Protein AF-T1KAW4-F1 (afdb_monomer_lite)

Organism: Tetranychus urticae (NCBI:txid32264)

InterPro domains:
  IPR004245 Protein of unknown function DUF229 [PF02995] (6-292)
  IPR004245 Protein of unknown function DUF229 [PTHR10974] (6-374)
  IPR004245 Protein of unknown function DUF229 [cd16021] (5-208)
  IPR017850 Alkaline-phosphatase-like, core domain superfamily [G3DSA:3.40.720.10] (3-209)
  IPR017850 Alkaline-phosphatase-like, core domain superfamily [SSF53649] (9-156)

Secondary structure (DSSP, 8-state):
----S---TTS--HHHHHHHTT-EEEEEES-TTT-TTTTTS---SS-SSSEE-HHHHHHHHHHHTT----SEETTEEHHHHHHHHHHHHHHHHHHHT--EEEEEE--TTTSS-GGGGHHHHHHHHHHHHHTHHHHTTS-EEEE-S----SSTGGGSHHHHHHTT---EEEE--HHHHHH-HHHHHHHHHHTTS---HHHHHHHHHHHHHT--------S--S---TTTSPPPTT--TTTTT--GGG-S--EEEE--TTSHHHHHHHHHHHHHHHHHTGGGTTTBPPPEEEEEEEEEEEE-TT-SS---EEEEEEEEETTTEEEEEEEEESS-S-GGG--GGGEEEEEEEEE-S--GGGGTT---TTGGGT--B-------

Radius of gyration: 23.75 Å; chains: 1; bounding box: 52×56×68 Å

pLDDT: mean 89.93, std 10.77, range [31.3, 98.62]

Sequence (380 aa):
MTLGKGPYDTVQFIWNDFKRQNYTTGYIEDDPKFALFNYLAKGFKKPPTDWYTRPYWMKMDYDRGNQERSLCYKQKPKIIYWLKQIKQFLNKVNKTKQPFFLWSFYIQVTHDDFNNAQLIDQYIADFINSYRHILENTVFVVMGDHGNRFGPLSRTEYGQIETRMPLFNIHVPPQLLHKHQHLAHHLKMNEKRLTTWLDVRKMLKDIVSDNYEPIVSSSKRDAYSVWREEVPLDRTCKDALIPMEFCLCIKKQSFLVDSQLAQIVSTALVTRLNQALSKSNNICYELSLKEIHNVKIVRLPGEPNPRDRVEVTLSVNPSNGLFQAQLYLKNAKNLNNSGIDDWILEGDVSRLDSYGNQSSCINDRVLRKYCYCRKIIHSR

Foldseek 3Di:
DPDPLDPCLVPDDLVVLLVVLVAQEEEAEQDLQVPPNRPLHPYHPDQNGNHYCSVVNVVQVVVCPPDPLDCDGPNHGSLVVLLVSVVVVLVVCVVVVGHHDYDYDYDRQPPQPVVSVVVCVVVVVVSCVVCVVSCLQPWDKDKDPFADQADDLCVDLNVVLRRLDIDIDIDHRPVVCVVQVQLVVLLVQCVPADADVQLVSVLSSCVSVVHQAADDDPDQALYHNSRRYHDDRPQACVSVVNFPSSGNQKDKAWDDCPDPLVVLQQQLVLVVLVVVCVVVCVWFPRKDFDFWDTKIFIDDPPDPDDQRKIWTWTAIPDQSWTKIFIWGQQDDPDSNPDGSVRTHTRDAIRTHHDSPCQQVVDSDPRNSSRGGTDDPPPPD

Structure (mmCIF, N/CA/C/O backbone):
data_AF-T1KAW4-F1
#
_entry.id   AF-T1KAW4-F1
#
loop_
_atom_site.group_PDB
_atom_site.id
_atom_site.type_symbol
_atom_site.label_atom_id
_atom_site.label_alt_id
_atom_site.label_comp_id
_atom_site.label_asym_id
_atom_site.label_entity_id
_atom_site.label_seq_id
_atom_site.pdbx_PDB_ins_code
_atom_site.Cartn_x
_atom_site.Cartn_y
_atom_site.Cartn_z
_atom_site.occupancy
_atom_site.B_iso_or_equiv
_atom_site.auth_seq_id
_atom_site.auth_comp_id
_atom_site.auth_asym_id
_atom_site.auth_atom_id
_atom_site.pdbx_PDB_model_num
ATOM 1 N N . MET A 1 1 ? -5.522 -12.309 -7.964 1.00 31.81 1 MET A N 1
ATOM 2 C CA . MET A 1 1 ? -6.811 -11.708 -8.376 1.00 31.81 1 MET A CA 1
ATOM 3 C C . MET A 1 1 ? -6.679 -10.200 -8.308 1.00 31.81 1 MET A C 1
ATOM 5 O O . MET A 1 1 ? -6.528 -9.669 -7.217 1.00 31.81 1 MET A O 1
ATOM 9 N N . THR A 1 2 ? -6.711 -9.506 -9.440 1.00 51.59 2 THR A N 1
ATOM 10 C CA . THR A 1 2 ? -6.970 -8.065 -9.439 1.00 51.59 2 THR A CA 1
ATOM 11 C C . THR A 1 2 ? -8.462 -7.878 -9.185 1.00 51.59 2 THR A C 1
ATOM 13 O O . THR A 1 2 ? -9.296 -8.394 -9.928 1.00 51.59 2 THR A O 1
ATOM 16 N N . LEU A 1 3 ? -8.822 -7.203 -8.092 1.00 62.38 3 LEU A N 1
ATOM 17 C CA . LEU A 1 3 ? -10.200 -6.757 -7.908 1.00 62.38 3 LEU A CA 1
ATOM 18 C C . LEU A 1 3 ? -10.564 -5.896 -9.128 1.00 62.38 3 LEU A C 1
ATOM 20 O O . LEU A 1 3 ? -9.801 -5.002 -9.497 1.00 62.38 3 LEU A O 1
ATOM 24 N N . GLY A 1 4 ? -11.695 -6.188 -9.778 1.00 73.19 4 GLY A N 1
ATOM 25 C CA . GLY A 1 4 ? -12.171 -5.411 -10.927 1.00 73.19 4 GLY A CA 1
ATOM 26 C C . GLY A 1 4 ? -12.409 -3.937 -10.569 1.00 73.19 4 GLY A C 1
ATOM 27 O O . GLY A 1 4 ? -12.177 -3.499 -9.445 1.00 73.19 4 GLY A O 1
ATOM 28 N N . LYS A 1 5 ? -12.948 -3.132 -11.489 1.00 83.56 5 LYS A N 1
ATOM 29 C CA . LYS A 1 5 ? -13.215 -1.694 -11.244 1.00 83.56 5 LYS A CA 1
ATOM 30 C C . LYS A 1 5 ? -14.368 -1.414 -10.262 1.00 83.56 5 LYS A C 1
ATOM 32 O O . LYS A 1 5 ? -14.914 -0.314 -10.265 1.00 83.56 5 LYS A O 1
ATOM 37 N N . GLY A 1 6 ? -14.760 -2.388 -9.445 1.00 86.56 6 GLY A N 1
ATOM 38 C CA . GLY A 1 6 ? -15.914 -2.314 -8.564 1.00 86.56 6 GLY A CA 1
ATOM 39 C C . GLY A 1 6 ? -17.258 -2.286 -9.317 1.00 86.56 6 GLY A C 1
ATOM 40 O O . GLY A 1 6 ? -17.306 -2.472 -10.539 1.00 86.56 6 GLY A O 1
ATOM 41 N N . PRO A 1 7 ? -18.366 -2.025 -8.608 1.00 93.44 7 PRO A N 1
ATOM 42 C CA . PRO A 1 7 ? -18.404 -1.672 -7.190 1.00 93.44 7 PRO A CA 1
ATOM 43 C C . PRO A 1 7 ? -17.973 -2.837 -6.278 1.00 93.44 7 PRO A C 1
ATOM 45 O O . PRO A 1 7 ? -18.083 -3.997 -6.669 1.00 93.44 7 PRO A O 1
ATOM 48 N N . TYR A 1 8 ? -17.439 -2.533 -5.096 1.00 94.94 8 TYR A N 1
ATOM 49 C CA . TYR A 1 8 ? -16.829 -3.517 -4.190 1.00 94.94 8 TYR A CA 1
ATOM 50 C C . TYR A 1 8 ? -17.776 -4.049 -3.106 1.00 94.94 8 TYR A C 1
ATOM 52 O O . TYR A 1 8 ? -17.332 -4.739 -2.195 1.00 94.94 8 TYR A O 1
ATOM 60 N N . ASP A 1 9 ? -19.078 -3.771 -3.207 1.00 94.44 9 ASP A N 1
ATOM 61 C CA . ASP A 1 9 ? -20.091 -4.158 -2.215 1.00 94.44 9 ASP A CA 1
ATOM 62 C C . ASP A 1 9 ? -20.164 -5.678 -1.957 1.00 94.44 9 ASP A C 1
ATOM 64 O O . ASP A 1 9 ? -20.564 -6.093 -0.875 1.00 94.44 9 ASP A O 1
ATOM 68 N N . THR A 1 10 ? -19.780 -6.523 -2.923 1.00 93.38 10 THR A N 1
ATOM 69 C CA . THR A 1 10 ? -19.794 -7.993 -2.777 1.00 93.38 10 THR A CA 1
ATOM 70 C C . THR A 1 10 ? -18.495 -8.565 -2.205 1.00 93.38 10 THR A C 1
ATOM 72 O O . THR A 1 10 ? -18.395 -9.773 -1.990 1.00 93.38 10 THR A O 1
ATOM 75 N N . VAL A 1 11 ? -17.473 -7.733 -1.998 1.00 94.19 11 VAL A N 1
ATOM 76 C CA . VAL A 1 11 ? -16.172 -8.169 -1.485 1.00 94.19 11 VAL A CA 1
ATOM 77 C C . VAL A 1 11 ? -16.234 -8.278 0.038 1.00 94.19 11 VAL A C 1
ATOM 79 O O . VAL A 1 11 ? -16.703 -7.377 0.733 1.00 94.19 11 VAL A O 1
ATOM 82 N N . GLN A 1 12 ? -15.727 -9.390 0.572 1.00 93.69 12 GLN A N 1
ATOM 83 C CA . GLN A 1 12 ? -15.658 -9.628 2.013 1.00 93.69 12 GLN A CA 1
ATOM 84 C C . GLN A 1 12 ? -14.401 -8.992 2.622 1.00 93.69 12 GLN A C 1
ATOM 86 O O . GLN A 1 12 ? -13.322 -9.593 2.650 1.00 93.69 12 GLN A O 1
ATOM 91 N N . PHE A 1 13 ? -14.542 -7.763 3.112 1.00 95.75 13 PHE A N 1
ATOM 92 C CA . PHE A 1 13 ? -13.480 -7.033 3.804 1.00 95.75 13 PHE A CA 1
ATOM 93 C C . PHE A 1 13 ? -13.424 -7.367 5.296 1.00 95.75 13 PHE A C 1
ATOM 95 O O . PHE A 1 13 ? -14.382 -7.877 5.866 1.00 95.75 13 PHE A O 1
ATOM 102 N N . ILE A 1 14 ? -12.299 -7.052 5.949 1.00 96.62 14 ILE A N 1
ATOM 103 C CA . ILE A 1 14 ? -12.100 -7.371 7.373 1.00 96.62 14 ILE A CA 1
ATOM 104 C C . ILE A 1 14 ? -13.131 -6.689 8.283 1.00 96.62 14 ILE A C 1
ATOM 106 O O . ILE A 1 14 ? -13.582 -7.290 9.250 1.00 96.62 14 ILE A O 1
ATOM 110 N N . TRP A 1 15 ? -13.583 -5.478 7.943 1.00 97.44 15 TRP A N 1
ATOM 111 C CA . TRP A 1 15 ? -14.634 -4.803 8.706 1.00 97.44 15 TRP A CA 1
ATOM 112 C C . TRP A 1 15 ? -15.969 -5.557 8.666 1.00 97.44 15 TRP A C 1
ATOM 114 O O . TRP A 1 15 ? -16.732 -5.456 9.619 1.00 97.44 15 TRP A O 1
ATOM 124 N N . ASN A 1 16 ? -16.246 -6.368 7.636 1.00 97.69 16 ASN A N 1
ATOM 125 C CA . ASN A 1 16 ? -17.436 -7.226 7.621 1.00 97.69 16 ASN A CA 1
ATOM 126 C C . ASN A 1 16 ? -17.342 -8.321 8.693 1.00 97.69 16 ASN A C 1
ATOM 128 O O . ASN A 1 16 ? -18.359 -8.690 9.276 1.00 97.69 16 ASN A O 1
ATOM 132 N N . ASP A 1 17 ? -16.135 -8.834 8.955 1.00 98.00 17 ASP A N 1
ATOM 133 C CA . ASP A 1 17 ? -15.886 -9.838 9.991 1.00 98.00 17 ASP A CA 1
ATOM 134 C C . ASP A 1 17 ? -16.155 -9.228 11.380 1.00 98.00 17 ASP A C 1
ATOM 136 O O . ASP A 1 17 ? -16.930 -9.786 12.154 1.00 98.00 17 ASP A O 1
ATOM 140 N N . PHE A 1 18 ? -15.629 -8.025 11.640 1.00 98.25 18 PHE A N 1
ATOM 141 C CA . PHE A 1 18 ? -15.919 -7.248 12.853 1.00 98.25 18 PHE A CA 1
ATOM 142 C C . PHE A 1 18 ? -17.409 -6.904 12.993 1.00 98.25 18 PHE A C 1
ATOM 144 O O . PHE A 1 18 ? -17.989 -7.059 14.068 1.00 98.25 18 PHE A O 1
ATOM 151 N N . LYS A 1 19 ? -18.066 -6.489 11.902 1.00 97.88 19 LYS A N 1
ATOM 152 C CA . LYS A 1 19 ? -19.494 -6.149 11.913 1.00 97.88 19 LYS A CA 1
ATOM 153 C C . LYS A 1 19 ? -20.370 -7.331 12.330 1.00 97.88 19 LYS A C 1
ATOM 155 O O . LYS A 1 19 ? -21.325 -7.136 13.075 1.00 97.88 19 LYS A O 1
ATOM 160 N N . ARG A 1 20 ? -20.041 -8.551 11.885 1.00 97.50 20 ARG A N 1
ATOM 161 C CA . ARG A 1 20 ? -20.758 -9.779 12.284 1.00 97.50 20 ARG A CA 1
ATOM 162 C C . ARG A 1 20 ? -20.610 -10.108 13.770 1.00 97.50 20 ARG A C 1
ATOM 164 O O . ARG A 1 20 ? -21.482 -10.774 14.308 1.00 97.50 20 ARG A O 1
ATOM 171 N N . GLN A 1 21 ? -19.561 -9.609 14.419 1.00 97.25 21 GLN A N 1
ATOM 172 C CA . GLN A 1 21 ? -19.350 -9.710 15.866 1.00 97.25 21 GLN A CA 1
ATOM 173 C C . GLN A 1 21 ? -19.876 -8.482 16.629 1.00 97.25 21 GLN A C 1
ATOM 175 O O . GLN A 1 21 ? -19.442 -8.201 17.741 1.00 97.25 21 GLN A O 1
ATOM 180 N N . ASN A 1 22 ? -20.809 -7.728 16.035 1.00 96.44 22 ASN A N 1
ATOM 181 C CA . ASN A 1 22 ? -21.447 -6.543 16.620 1.00 96.44 22 ASN A CA 1
ATOM 182 C C . ASN A 1 22 ? -20.513 -5.354 16.911 1.00 96.44 22 ASN A C 1
ATOM 184 O O . ASN A 1 22 ? -20.878 -4.456 17.670 1.00 96.44 22 ASN A O 1
ATOM 188 N N . TYR A 1 23 ? -19.346 -5.276 16.266 1.00 97.88 23 TYR A N 1
ATOM 189 C CA . TYR A 1 23 ? -18.508 -4.079 16.342 1.00 97.88 23 TYR A CA 1
ATOM 190 C C . TYR A 1 23 ? -19.137 -2.935 15.538 1.00 97.88 23 TYR A C 1
ATOM 192 O O . TYR A 1 23 ? -19.655 -3.130 14.433 1.00 97.88 23 TYR A O 1
ATOM 200 N N . THR A 1 24 ? -19.021 -1.713 16.058 1.00 98.12 24 THR A N 1
ATOM 201 C CA . THR A 1 24 ? -19.254 -0.499 15.269 1.00 98.12 24 THR A CA 1
ATOM 202 C C . THR A 1 24 ? -18.078 -0.296 14.319 1.00 98.12 24 THR A C 1
ATOM 204 O O . THR A 1 24 ? -16.926 -0.232 14.748 1.00 98.12 24 THR A O 1
ATOM 207 N N . THR A 1 25 ? -18.345 -0.196 13.021 1.00 98.62 25 THR A N 1
ATOM 208 C CA . THR A 1 25 ? -17.295 -0.138 11.994 1.00 98.62 25 THR A CA 1
ATOM 209 C C . THR A 1 25 ? -17.125 1.263 11.419 1.00 98.62 25 THR A C 1
ATOM 211 O O . THR A 1 25 ? -18.102 1.967 11.167 1.00 98.62 25 THR A O 1
ATOM 214 N N . GLY A 1 26 ? -15.887 1.676 11.163 1.00 98.31 26 GLY A N 1
ATOM 215 C CA . GLY A 1 26 ? -15.576 2.963 10.552 1.00 98.31 26 GLY A CA 1
ATOM 216 C C . GLY A 1 26 ? -14.542 2.863 9.438 1.00 98.31 26 GLY A C 1
ATOM 217 O O . GLY A 1 26 ? -13.568 2.119 9.551 1.00 98.31 26 GLY A O 1
ATOM 218 N N . TYR A 1 27 ? -14.751 3.652 8.384 1.00 98.06 27 TYR A N 1
ATOM 219 C CA . TYR A 1 27 ? -13.818 3.857 7.283 1.00 98.06 27 TYR A CA 1
ATOM 220 C C . TYR A 1 27 ? -13.724 5.351 6.942 1.00 98.06 27 TYR A C 1
ATOM 222 O O . TYR A 1 27 ? -14.719 5.990 6.575 1.00 98.06 27 TYR A O 1
ATOM 230 N N . ILE A 1 28 ? -12.530 5.923 7.105 1.00 97.69 28 ILE A N 1
ATOM 231 C CA . ILE A 1 28 ? -12.266 7.360 6.958 1.00 97.69 28 ILE A CA 1
ATOM 232 C C . ILE A 1 28 ? -11.068 7.574 6.028 1.00 97.69 28 ILE A C 1
ATOM 234 O O . ILE A 1 28 ? -9.990 7.042 6.272 1.00 97.69 28 ILE A O 1
ATOM 238 N N . GLU A 1 29 ? -11.254 8.413 5.011 1.00 95.75 29 GLU A N 1
ATOM 239 C CA . GLU A 1 29 ? -10.219 8.880 4.080 1.00 95.75 29 GLU A CA 1
ATOM 240 C C . GLU A 1 29 ? -10.448 10.346 3.741 1.00 95.75 29 GLU A C 1
ATOM 242 O O . GLU A 1 29 ? -11.597 10.759 3.612 1.00 95.75 29 GLU A O 1
ATOM 247 N N . ASP A 1 30 ? -9.379 11.122 3.578 1.00 93.75 30 ASP A N 1
ATOM 248 C CA . ASP A 1 30 ? -9.427 12.575 3.369 1.00 93.75 30 ASP A CA 1
ATOM 249 C C . ASP A 1 30 ? -9.338 13.029 1.900 1.00 93.75 30 ASP A C 1
ATOM 251 O O . ASP A 1 30 ? -9.552 14.212 1.619 1.00 93.75 30 ASP A O 1
ATOM 255 N N . ASP A 1 31 ? -9.041 12.119 0.964 1.00 92.19 31 ASP A N 1
ATOM 256 C CA . ASP A 1 31 ? -8.956 12.407 -0.475 1.00 92.19 31 ASP A CA 1
ATOM 257 C C . ASP A 1 31 ? -9.955 11.566 -1.297 1.00 92.19 31 ASP A C 1
ATOM 259 O O . ASP A 1 31 ? -9.668 10.428 -1.671 1.00 92.19 31 ASP A O 1
ATOM 263 N N . PRO A 1 32 ? -11.133 12.111 -1.647 1.00 92.06 32 PRO A N 1
ATOM 264 C CA . PRO A 1 32 ? -12.124 11.428 -2.476 1.00 92.06 32 PRO A CA 1
ATOM 265 C C . PRO A 1 32 ? -11.632 10.958 -3.853 1.00 92.06 32 PRO A C 1
ATOM 267 O O . PRO A 1 32 ? -12.238 10.031 -4.408 1.00 92.06 32 PRO A O 1
ATOM 270 N N . LYS A 1 33 ? -10.610 11.607 -4.432 1.00 88.00 33 LYS A N 1
ATOM 271 C CA . LYS A 1 33 ? -10.083 11.314 -5.774 1.00 88.00 33 LYS A CA 1
ATOM 272 C C . LYS A 1 33 ? -9.050 10.188 -5.737 1.00 88.00 33 LYS A C 1
ATOM 274 O O . LYS A 1 33 ? -9.063 9.347 -6.637 1.00 88.00 33 LYS A O 1
ATOM 279 N N . PHE A 1 34 ? -8.186 10.171 -4.723 1.00 89.00 34 PHE A N 1
ATOM 280 C CA . PHE A 1 34 ? -7.113 9.178 -4.555 1.00 89.00 34 PHE A CA 1
ATOM 281 C C . PHE A 1 34 ? -7.419 8.087 -3.519 1.00 89.00 34 PHE A C 1
ATOM 283 O O . PHE A 1 34 ? -6.611 7.183 -3.341 1.00 89.00 34 PHE A O 1
ATOM 290 N N . ALA A 1 35 ? -8.606 8.118 -2.911 1.00 92.12 35 ALA A N 1
ATOM 291 C CA . ALA A 1 35 ? -9.143 7.078 -2.034 1.00 92.12 35 ALA A CA 1
ATOM 292 C C . ALA A 1 35 ? -8.941 5.653 -2.584 1.00 92.12 35 ALA A C 1
ATOM 294 O O . ALA A 1 35 ? -9.170 5.394 -3.777 1.00 92.12 35 ALA A O 1
ATOM 295 N N . LEU A 1 36 ? -8.588 4.715 -1.693 1.00 91.00 36 LEU A N 1
ATOM 296 C CA . LEU A 1 36 ? -8.136 3.351 -2.018 1.00 91.00 36 LEU A CA 1
ATOM 297 C C . LEU A 1 36 ? -9.089 2.622 -2.981 1.00 91.00 36 LEU A C 1
ATOM 299 O O . LEU A 1 36 ? -8.676 1.987 -3.963 1.00 91.00 36 LEU A O 1
ATOM 303 N N . PHE A 1 37 ? -10.393 2.758 -2.734 1.00 92.69 37 PHE A N 1
ATOM 304 C CA . PHE A 1 37 ? -11.437 2.089 -3.509 1.00 92.69 37 PHE A CA 1
ATOM 305 C C . PHE A 1 37 ? -12.042 2.960 -4.621 1.00 92.69 37 PHE A C 1
ATOM 307 O O . PHE A 1 37 ? -12.855 2.469 -5.399 1.00 92.69 37 PHE A O 1
ATOM 314 N N . ASN A 1 38 ? -11.656 4.231 -4.759 1.00 92.69 38 ASN A N 1
ATOM 315 C CA . ASN A 1 38 ? -12.250 5.147 -5.743 1.00 92.69 38 ASN A CA 1
ATOM 316 C C . ASN A 1 38 ? -11.284 5.582 -6.852 1.00 92.69 38 ASN A C 1
ATOM 318 O O . ASN A 1 38 ? -11.739 5.940 -7.938 1.00 92.69 38 ASN A O 1
ATOM 322 N N . TYR A 1 39 ? -9.967 5.511 -6.642 1.00 89.12 39 TYR A N 1
ATOM 323 C CA . TYR A 1 39 ? -9.000 5.904 -7.669 1.00 89.12 39 TYR A CA 1
ATOM 324 C C . TYR A 1 39 ? -9.114 5.018 -8.925 1.00 89.12 39 TYR A C 1
ATOM 326 O O . TYR A 1 39 ? -8.772 3.839 -8.894 1.00 89.12 39 TYR A O 1
ATOM 334 N N . LEU A 1 40 ? -9.609 5.548 -10.049 1.00 87.75 40 LEU A N 1
ATOM 335 C CA . LEU A 1 40 ? -9.869 4.774 -11.283 1.00 87.75 40 LEU A CA 1
ATOM 336 C C . LEU A 1 40 ? -10.795 3.550 -11.072 1.00 87.75 40 LEU A C 1
ATOM 338 O O . LEU A 1 40 ? -10.721 2.560 -11.803 1.00 87.75 40 LEU A O 1
ATOM 342 N N . ALA A 1 41 ? -11.661 3.607 -10.059 1.00 90.44 41 ALA A N 1
ATOM 343 C CA . ALA A 1 41 ? -12.587 2.543 -9.685 1.00 90.44 41 ALA A CA 1
ATOM 344 C C . ALA A 1 41 ? -13.937 3.121 -9.232 1.00 90.44 41 ALA A C 1
ATOM 346 O O . ALA A 1 41 ? -14.059 4.302 -8.922 1.00 90.44 41 ALA A O 1
ATOM 347 N N . LYS A 1 42 ? -14.975 2.282 -9.199 1.00 92.44 42 LYS A N 1
ATOM 348 C CA . LYS A 1 42 ? -16.344 2.689 -8.849 1.00 92.44 42 LYS A CA 1
ATOM 349 C C . LYS A 1 42 ? -16.587 2.802 -7.339 1.00 92.44 42 LYS A C 1
ATOM 351 O O . LYS A 1 42 ? -17.629 3.320 -6.954 1.00 92.44 42 LYS A O 1
ATOM 356 N N . GLY A 1 43 ? -15.669 2.338 -6.489 1.00 94.12 43 GLY A N 1
ATOM 357 C CA . GLY A 1 43 ? -15.858 2.340 -5.036 1.00 94.12 43 GLY A CA 1
ATOM 358 C C . GLY A 1 43 ? -17.005 1.444 -4.592 1.00 94.12 43 GLY A C 1
ATOM 359 O O . GLY A 1 43 ? -17.089 0.291 -5.011 1.00 94.12 43 GLY A O 1
ATOM 360 N N . PHE A 1 44 ? -17.877 1.983 -3.746 1.00 95.62 44 PHE A N 1
ATOM 361 C CA . PHE A 1 44 ? -19.023 1.283 -3.174 1.00 95.62 44 PHE A CA 1
ATOM 362 C C . PHE A 1 44 ? -20.326 1.979 -3.559 1.00 95.62 44 PHE A C 1
ATOM 364 O O . PHE A 1 44 ? -20.375 3.209 -3.634 1.00 95.62 44 PHE A O 1
ATOM 371 N N . LYS A 1 45 ? -21.387 1.199 -3.781 1.00 94.88 45 LYS A N 1
ATOM 372 C CA . LYS A 1 45 ? -22.744 1.729 -3.970 1.00 94.88 45 LYS A CA 1
ATOM 373 C C . LYS A 1 45 ? -23.391 2.083 -2.634 1.00 94.88 45 LYS A C 1
ATOM 375 O O . LYS A 1 45 ? -24.068 3.104 -2.542 1.00 94.88 45 LYS A O 1
ATOM 380 N N . LYS A 1 46 ? -23.199 1.244 -1.614 1.00 95.50 46 LYS A N 1
ATOM 381 C CA . LYS A 1 46 ? -23.659 1.476 -0.239 1.00 95.50 46 LYS A CA 1
ATOM 382 C C . LYS A 1 46 ? -22.472 1.831 0.662 1.00 95.50 46 LYS A C 1
ATOM 384 O O . LYS A 1 46 ? -21.359 1.392 0.382 1.00 95.50 46 LYS A O 1
ATOM 389 N N . PRO A 1 47 ? -22.675 2.599 1.748 1.00 96.50 47 PRO A N 1
ATOM 390 C CA . PRO A 1 47 ? -21.632 2.796 2.750 1.00 96.50 47 PRO A CA 1
ATOM 391 C C . PRO A 1 47 ? -21.083 1.437 3.232 1.00 96.50 47 PRO A C 1
ATOM 393 O O . PRO A 1 47 ? -21.876 0.604 3.671 1.00 96.50 47 PRO A O 1
ATOM 396 N N . PRO A 1 48 ? -19.764 1.179 3.131 1.00 97.06 48 PRO A N 1
ATOM 397 C CA . PRO A 1 48 ? -19.185 -0.124 3.475 1.00 97.06 48 PRO A CA 1
ATOM 398 C C . PRO A 1 48 ? -19.074 -0.364 4.988 1.00 97.06 48 PRO A C 1
ATOM 400 O O . PRO A 1 48 ? -18.819 -1.488 5.409 1.00 97.06 48 PRO A O 1
ATOM 403 N N . THR A 1 49 ? -19.240 0.686 5.795 1.00 98.06 49 THR A N 1
ATOM 404 C CA . THR A 1 49 ? -19.115 0.692 7.259 1.00 98.06 49 THR A CA 1
ATOM 405 C C . THR A 1 49 ? -20.171 1.607 7.881 1.00 98.06 49 THR A C 1
ATOM 407 O O . THR A 1 49 ? -20.741 2.457 7.193 1.00 98.06 49 THR A O 1
ATOM 410 N N . ASP A 1 50 ? -20.400 1.477 9.191 1.00 97.81 50 ASP A N 1
ATOM 411 C CA . ASP A 1 50 ? -21.369 2.304 9.934 1.00 97.81 50 ASP A CA 1
ATOM 412 C C . ASP A 1 50 ? -20.999 3.794 9.918 1.00 97.81 50 ASP A C 1
ATOM 414 O O . ASP A 1 50 ? -21.861 4.667 9.827 1.00 97.81 50 ASP A O 1
ATOM 418 N N . TRP A 1 51 ? -19.698 4.087 9.985 1.00 97.94 51 TRP A N 1
ATOM 419 C CA . TRP A 1 51 ? -19.147 5.432 9.880 1.00 97.94 51 TRP A CA 1
ATOM 420 C C . TRP A 1 51 ? -18.348 5.567 8.586 1.00 97.94 51 TRP A C 1
ATOM 422 O O . TRP A 1 51 ? -17.224 5.075 8.497 1.00 97.94 51 TRP A O 1
ATOM 432 N N . TYR A 1 52 ? -18.928 6.209 7.571 1.00 97.50 52 TYR A N 1
ATOM 433 C CA . TYR A 1 52 ? -18.306 6.389 6.256 1.00 97.50 52 TYR A CA 1
ATOM 434 C C . TYR A 1 52 ? -18.343 7.859 5.833 1.00 97.50 52 TYR A C 1
ATOM 436 O O . TYR A 1 52 ? -19.375 8.389 5.424 1.00 97.50 52 TYR A O 1
ATOM 444 N N . THR A 1 53 ? -17.202 8.539 5.941 1.00 96.44 53 THR A N 1
ATOM 445 C CA . THR A 1 53 ? -17.132 10.011 5.847 1.00 96.44 53 THR A CA 1
ATOM 446 C C . THR A 1 53 ? -16.874 10.533 4.439 1.00 96.44 53 THR A C 1
ATOM 448 O O . THR A 1 53 ? -16.752 11.739 4.238 1.00 96.44 53 THR A O 1
ATOM 451 N N . ARG A 1 54 ? -16.838 9.670 3.422 1.00 95.62 54 ARG A N 1
ATOM 452 C CA . ARG A 1 54 ? -16.553 10.100 2.048 1.00 95.62 54 ARG A CA 1
ATOM 453 C C . ARG A 1 54 ? -17.472 11.229 1.540 1.00 95.62 54 ARG A C 1
ATOM 455 O O . ARG A 1 54 ? -16.932 12.164 0.951 1.00 95.62 54 ARG A O 1
ATOM 462 N N . PRO A 1 55 ? -18.804 11.231 1.772 1.00 95.56 55 PRO A N 1
ATOM 463 C CA . PRO A 1 55 ? -19.658 12.351 1.355 1.00 95.56 55 PRO A CA 1
ATOM 464 C C . PRO A 1 55 ? -19.248 13.702 1.964 1.00 95.56 55 PRO A C 1
ATOM 466 O O . PRO A 1 55 ? -19.319 14.728 1.288 1.00 95.56 55 PRO A O 1
ATOM 469 N N . TYR A 1 56 ? -18.761 13.705 3.210 1.00 95.00 56 TYR A N 1
ATOM 470 C CA . TYR A 1 56 ? -18.238 14.904 3.872 1.00 95.00 56 TYR A CA 1
ATOM 471 C C . TYR A 1 56 ? -17.013 15.460 3.130 1.00 95.00 56 TYR A C 1
ATOM 473 O O . TYR A 1 56 ? -16.953 16.654 2.834 1.00 95.00 56 TYR A O 1
ATOM 481 N N . TRP A 1 57 ? -16.076 14.589 2.753 1.00 94.44 57 TRP A N 1
ATOM 482 C CA . TRP A 1 57 ? -14.879 14.981 2.007 1.00 94.44 57 TRP A CA 1
ATOM 483 C C . TRP A 1 57 ? -15.173 15.385 0.563 1.00 94.44 57 TRP A C 1
ATOM 485 O O . TRP A 1 57 ? -14.590 16.346 0.072 1.00 94.44 57 TRP A O 1
ATOM 495 N N . MET A 1 58 ? -16.139 14.736 -0.096 1.00 93.94 58 MET A N 1
ATOM 496 C CA . MET A 1 58 ? -16.611 15.172 -1.416 1.00 93.94 58 MET A CA 1
ATOM 497 C C . MET A 1 58 ? -17.158 16.596 -1.382 1.00 93.94 58 MET A C 1
ATOM 499 O O . MET A 1 58 ? -16.869 17.380 -2.282 1.00 93.94 58 MET A O 1
ATOM 503 N N . LYS A 1 59 ? -17.944 16.942 -0.353 1.00 93.50 59 LYS A N 1
ATOM 504 C CA . LYS A 1 59 ? -18.474 18.300 -0.202 1.00 93.50 59 LYS A CA 1
ATOM 505 C C . LYS A 1 59 ? -17.353 19.313 0.023 1.00 93.50 59 LYS A C 1
ATOM 507 O O . LYS A 1 59 ? -17.394 20.395 -0.552 1.00 93.50 59 LYS A O 1
ATOM 512 N N . MET A 1 60 ? -16.356 18.954 0.830 1.00 91.75 60 MET A N 1
ATOM 513 C CA . MET A 1 60 ? -15.187 19.798 1.076 1.00 91.75 60 MET A CA 1
ATOM 514 C C . MET A 1 60 ? -14.394 20.072 -0.209 1.00 91.75 60 MET A C 1
ATOM 516 O O . MET A 1 60 ? -14.026 21.217 -0.463 1.00 91.75 60 MET A O 1
ATOM 520 N N . ASP A 1 61 ? -14.167 19.043 -1.028 1.00 88.56 61 ASP A N 1
ATOM 521 C CA . ASP A 1 61 ? -13.489 19.182 -2.319 1.00 88.56 61 ASP A CA 1
ATOM 522 C C . ASP A 1 61 ? -14.318 19.975 -3.333 1.00 88.56 61 ASP A C 1
ATOM 524 O O . ASP A 1 61 ? -13.764 20.807 -4.048 1.00 88.56 61 ASP A O 1
ATOM 528 N N . TYR A 1 62 ? -15.638 19.770 -3.363 1.00 89.25 62 TYR A N 1
ATOM 529 C CA . TYR A 1 62 ? -16.552 20.554 -4.195 1.00 89.25 62 TYR A CA 1
ATOM 530 C C . TYR A 1 62 ? -16.492 22.049 -3.847 1.00 89.25 62 TYR A C 1
ATOM 532 O O . TYR A 1 62 ? -16.368 22.885 -4.737 1.00 89.25 62 TYR A O 1
ATOM 540 N N . ASP A 1 63 ? -16.498 22.388 -2.553 1.00 88.38 63 ASP A N 1
ATOM 541 C CA . ASP A 1 63 ? -16.441 23.776 -2.071 1.00 88.38 63 ASP A CA 1
ATOM 542 C C . ASP A 1 63 ? -15.134 24.495 -2.409 1.00 88.38 63 ASP A C 1
ATOM 544 O O . ASP A 1 63 ? -15.105 25.723 -2.468 1.00 88.38 63 ASP A O 1
ATOM 548 N N . ARG A 1 64 ? -14.048 23.746 -2.613 1.00 80.44 64 ARG A N 1
ATOM 549 C CA . ARG A 1 64 ? -12.748 24.300 -3.007 1.00 80.44 64 ARG A CA 1
ATOM 550 C C . ARG A 1 64 ? -12.721 24.715 -4.487 1.00 80.44 64 ARG A C 1
ATOM 552 O O . ARG A 1 64 ? -11.911 25.560 -4.869 1.00 80.44 64 ARG A O 1
ATOM 559 N N . GLY A 1 65 ? -13.588 24.141 -5.325 1.00 75.00 65 GLY A N 1
ATOM 560 C CA . GLY A 1 65 ? -13.574 24.365 -6.770 1.00 75.00 65 GLY A CA 1
ATOM 561 C C . GLY A 1 65 ? -12.213 24.022 -7.392 1.00 75.00 65 GLY A C 1
ATOM 562 O O . GLY A 1 65 ? -11.624 22.986 -7.088 1.00 75.00 65 GLY A O 1
ATOM 563 N N . ASN A 1 66 ? -11.704 24.915 -8.246 1.00 64.88 66 ASN A N 1
ATOM 564 C CA . ASN A 1 66 ? -10.433 24.745 -8.964 1.00 64.88 66 ASN A CA 1
ATOM 565 C C . ASN A 1 66 ? -9.193 25.196 -8.179 1.00 64.88 66 ASN A C 1
ATOM 567 O O . ASN A 1 66 ? -8.101 25.185 -8.744 1.00 64.88 66 ASN A O 1
ATOM 571 N N . GLN A 1 67 ? -9.320 25.614 -6.913 1.00 62.28 67 GLN A N 1
ATOM 572 C CA . GLN A 1 67 ? -8.122 25.877 -6.116 1.00 62.28 67 GLN A CA 1
ATOM 573 C C . GLN A 1 67 ? -7.349 24.557 -5.986 1.00 62.28 67 GLN A C 1
ATOM 575 O O . GLN A 1 67 ? -7.928 23.530 -5.613 1.00 62.28 67 GLN A O 1
ATOM 580 N N . GLU A 1 68 ? -6.065 24.583 -6.361 1.00 57.62 68 GLU A N 1
ATOM 581 C CA . GLU A 1 68 ? -5.164 23.428 -6.321 1.00 57.62 68 GLU A CA 1
ATOM 582 C C . GLU A 1 68 ? -5.147 22.770 -4.935 1.00 57.62 68 GLU A C 1
ATOM 584 O O . GLU A 1 68 ? -5.722 23.299 -3.984 1.00 57.62 68 GLU A O 1
ATOM 589 N N . ARG A 1 69 ? -4.511 21.592 -4.828 1.00 64.25 69 ARG A N 1
ATOM 590 C CA . ARG A 1 69 ? -4.422 20.709 -3.646 1.00 64.25 69 ARG A CA 1
ATOM 591 C C . ARG A 1 69 ? -3.868 21.403 -2.386 1.00 64.25 69 ARG A C 1
ATOM 593 O O . ARG A 1 69 ? -2.822 21.044 -1.862 1.00 64.25 69 ARG A O 1
ATOM 600 N N . SER A 1 70 ? -4.597 22.373 -1.851 1.00 78.12 70 SER A N 1
ATOM 601 C CA . SER A 1 70 ? -4.291 23.006 -0.589 1.00 78.12 70 SER A CA 1
ATOM 602 C C . SER A 1 70 ? -4.493 21.970 0.500 1.00 78.12 70 SER A C 1
ATOM 604 O O . SER A 1 70 ? -5.553 21.338 0.593 1.00 78.12 70 SER A O 1
ATOM 606 N N . LEU A 1 71 ? -3.480 21.846 1.352 1.00 88.06 71 LEU A N 1
ATOM 607 C CA . LEU A 1 71 ? -3.554 21.103 2.605 1.00 88.06 71 LEU A CA 1
ATOM 608 C C . LEU A 1 71 ? -4.469 21.804 3.626 1.00 88.06 71 LEU A C 1
ATOM 610 O O . LEU A 1 71 ? -4.639 21.307 4.737 1.00 88.06 71 LEU A O 1
ATOM 614 N N . CYS A 1 72 ? -5.088 22.931 3.255 1.00 88.81 72 CYS A N 1
ATOM 615 C CA . CYS A 1 72 ? -6.023 23.696 4.064 1.00 88.81 72 CYS A CA 1
ATOM 616 C C . CYS A 1 72 ? -7.442 23.693 3.472 1.00 88.81 72 CYS A C 1
ATOM 618 O O . CYS A 1 72 ? -7.655 23.649 2.262 1.00 88.81 72 CYS A O 1
ATOM 620 N N . TYR A 1 73 ? -8.434 23.803 4.353 1.00 89.44 73 TYR A N 1
ATOM 621 C CA . TYR A 1 73 ? -9.825 24.095 4.020 1.00 89.44 73 TYR A CA 1
ATOM 622 C C . TYR A 1 73 ? -10.353 25.178 4.963 1.00 89.44 73 TYR A C 1
ATOM 624 O O . TYR A 1 73 ? -10.277 25.038 6.188 1.00 89.44 73 TYR A O 1
ATOM 632 N N . LYS A 1 74 ? -10.874 26.275 4.391 1.00 88.19 74 LYS A N 1
ATOM 633 C CA . LYS A 1 74 ? -11.329 27.467 5.133 1.00 88.19 74 LYS A CA 1
ATOM 634 C C . LYS A 1 74 ? -10.290 27.942 6.164 1.00 88.19 74 LYS A C 1
ATOM 636 O O . LYS A 1 74 ? -10.596 28.065 7.346 1.00 88.19 74 LYS A O 1
ATOM 641 N N . GLN A 1 75 ? -9.053 28.154 5.702 1.00 87.44 75 GLN A N 1
ATOM 642 C CA . GLN A 1 75 ? -7.908 28.636 6.498 1.00 87.44 75 GLN A CA 1
ATOM 643 C C . GLN A 1 75 ? -7.440 27.698 7.630 1.00 87.44 75 GLN A C 1
ATOM 645 O O . GLN A 1 75 ? -6.628 28.096 8.457 1.00 87.44 75 GLN A O 1
ATOM 650 N N . LYS A 1 76 ? -7.914 26.444 7.680 1.00 92.19 76 LYS A N 1
ATOM 651 C CA . LYS A 1 76 ? -7.460 25.442 8.658 1.00 92.19 76 LYS A CA 1
ATOM 652 C C . LYS A 1 76 ? -6.847 24.226 7.967 1.00 92.19 76 LYS A C 1
ATOM 654 O O . LYS A 1 76 ? -7.422 23.778 6.973 1.00 92.19 76 LYS A O 1
ATOM 659 N N . PRO A 1 77 ? -5.760 23.645 8.501 1.00 93.69 77 PRO A N 1
ATOM 660 C CA . PRO A 1 77 ? -5.208 22.390 7.999 1.00 93.69 77 PRO A CA 1
ATOM 661 C C . PRO A 1 77 ? -6.256 21.269 7.938 1.00 93.69 77 PRO A C 1
ATOM 663 O O . PRO A 1 77 ? -7.014 21.057 8.890 1.00 93.69 77 PRO A O 1
ATOM 666 N N . LYS A 1 78 ? -6.292 20.520 6.830 1.00 93.69 78 LYS A N 1
ATOM 667 C CA . LYS A 1 78 ? -7.242 19.418 6.599 1.00 93.69 78 LYS A CA 1
ATOM 668 C C . LYS A 1 78 ? -7.126 18.300 7.637 1.00 93.69 78 LYS A C 1
ATOM 670 O O . LYS A 1 78 ? -8.147 17.719 8.012 1.00 93.69 78 LYS A O 1
ATOM 675 N N . ILE A 1 79 ? -5.928 18.085 8.185 1.00 95.69 79 ILE A N 1
ATOM 676 C CA . ILE A 1 79 ? -5.678 17.126 9.270 1.00 95.69 79 ILE A CA 1
ATOM 677 C C . ILE A 1 79 ? -6.584 17.375 10.484 1.00 95.69 79 ILE A C 1
ATOM 679 O O . ILE A 1 79 ? -7.075 16.426 11.090 1.00 95.69 79 ILE A O 1
ATOM 683 N N . ILE A 1 80 ? -6.912 18.636 10.795 1.00 96.25 80 ILE A N 1
ATOM 684 C CA . ILE A 1 80 ? -7.810 18.980 11.908 1.00 96.25 80 ILE A CA 1
ATOM 685 C C . ILE A 1 80 ? -9.212 18.411 11.666 1.00 96.25 80 ILE A C 1
ATOM 687 O O . ILE A 1 80 ? -9.846 17.896 12.589 1.00 96.25 80 ILE A O 1
ATOM 691 N N . TYR A 1 81 ? -9.706 18.482 10.428 1.00 96.19 81 TYR A N 1
ATOM 692 C CA . TYR A 1 81 ? -11.016 17.944 10.071 1.00 96.19 81 TYR A CA 1
ATOM 693 C C . TYR A 1 81 ? -11.009 16.414 10.041 1.00 96.19 81 TYR A C 1
ATOM 695 O O . TYR A 1 81 ? -11.969 15.809 10.515 1.00 96.19 81 TYR A O 1
ATOM 703 N N . TRP A 1 82 ? -9.926 15.791 9.571 1.00 97.00 82 TRP A N 1
ATOM 704 C CA . TRP A 1 82 ? -9.757 14.334 9.607 1.00 97.00 82 TRP A CA 1
ATOM 705 C C . TRP A 1 82 ? -9.723 13.792 11.033 1.00 97.00 82 TRP A C 1
ATOM 707 O O . TRP A 1 82 ? -10.540 12.939 11.386 1.00 97.00 82 TRP A O 1
ATOM 717 N N . LEU A 1 83 ? -8.896 14.384 11.898 1.00 97.69 83 LEU A N 1
ATOM 718 C CA . LEU A 1 83 ? -8.879 14.059 13.320 1.00 97.69 83 LEU A CA 1
ATOM 719 C C . LEU A 1 83 ? -10.250 14.293 13.955 1.00 97.69 83 LEU A C 1
ATOM 721 O O . LEU A 1 83 ? -10.706 13.462 14.730 1.00 97.69 83 LEU A O 1
ATOM 725 N N . LYS A 1 84 ? -10.966 15.368 13.603 1.00 97.19 84 LYS A N 1
ATOM 726 C CA . LYS A 1 84 ? -12.329 15.608 14.103 1.00 97.19 84 LYS A CA 1
ATOM 727 C C . LYS A 1 84 ? -13.294 14.464 13.761 1.00 97.19 84 LYS A C 1
ATOM 729 O O . LYS A 1 84 ? -14.110 14.121 14.613 1.00 97.19 84 LYS A O 1
ATOM 734 N N . GLN A 1 85 ? -13.204 13.863 12.572 1.00 97.62 85 GLN A N 1
ATOM 735 C CA . GLN A 1 85 ? -14.039 12.709 12.208 1.00 97.62 85 GLN A CA 1
ATOM 736 C C . GLN A 1 85 ? -13.738 11.491 13.089 1.00 97.62 85 GLN A C 1
ATOM 738 O O . GLN A 1 85 ? -14.663 10.859 13.597 1.00 97.62 85 GLN A O 1
ATOM 743 N N . ILE A 1 86 ? -12.455 11.205 13.327 1.00 98.00 86 ILE A N 1
ATOM 744 C CA . ILE A 1 86 ? -12.030 10.122 14.225 1.00 98.00 86 ILE A CA 1
ATOM 745 C C . ILE A 1 86 ? -12.517 10.396 15.652 1.00 98.00 86 ILE A C 1
ATOM 747 O O . ILE A 1 86 ? -13.123 9.532 16.278 1.00 98.00 86 ILE A O 1
ATOM 751 N N . LYS A 1 87 ? -12.328 11.622 16.154 1.00 97.75 87 LYS A N 1
ATOM 752 C CA . LYS A 1 87 ? -12.784 12.055 17.484 1.00 97.75 87 LYS A CA 1
ATOM 753 C C . LYS A 1 87 ? -14.286 11.847 17.672 1.00 97.75 87 LYS A C 1
ATOM 755 O O . LYS A 1 87 ? -14.711 11.343 18.706 1.00 97.75 87 LYS A O 1
ATOM 760 N N . GLN A 1 88 ? -15.100 12.215 16.681 1.00 97.19 88 GLN A N 1
ATOM 761 C CA . GLN A 1 88 ? -16.553 12.026 16.738 1.00 97.19 88 GLN A CA 1
ATOM 762 C C . GLN A 1 88 ? -16.943 10.547 16.785 1.00 97.19 88 GLN A C 1
ATOM 764 O O . GLN A 1 88 ? -17.798 10.177 17.592 1.00 97.19 88 GLN A O 1
ATOM 769 N N . PHE A 1 89 ? -16.286 9.710 15.979 1.00 97.81 89 PHE A N 1
ATOM 770 C CA . PHE A 1 89 ? -16.473 8.264 16.014 1.00 97.81 89 PHE A CA 1
ATOM 771 C C . PHE A 1 89 ? -16.113 7.682 17.389 1.00 97.81 89 PHE A C 1
ATOM 773 O O . PHE A 1 89 ? -16.954 7.042 18.019 1.00 97.81 89 PHE A O 1
ATOM 780 N N . LEU A 1 90 ? -14.910 7.978 17.899 1.00 97.31 90 LEU A N 1
ATOM 781 C CA . LEU A 1 90 ? -14.428 7.488 19.195 1.00 97.31 90 LEU A CA 1
ATOM 782 C C . LEU A 1 90 ? -15.320 7.948 20.358 1.00 97.31 90 LEU A C 1
ATOM 784 O O . LEU A 1 90 ? -15.692 7.146 21.212 1.00 97.31 90 LEU A O 1
ATOM 788 N N . ASN A 1 91 ? -15.746 9.214 20.365 1.00 96.38 91 ASN A N 1
ATOM 789 C CA . ASN A 1 91 ? -16.662 9.732 21.384 1.00 96.38 91 ASN A CA 1
ATOM 790 C C . ASN A 1 91 ? -18.018 9.010 21.352 1.00 96.38 91 ASN A C 1
ATOM 792 O O . ASN A 1 91 ? -18.608 8.752 22.404 1.00 96.38 91 ASN A O 1
ATOM 796 N N . LYS A 1 92 ? -18.527 8.681 20.156 1.00 95.62 92 LYS A N 1
ATOM 797 C CA . LYS A 1 92 ? -19.792 7.958 19.997 1.00 95.62 92 LYS A CA 1
ATOM 798 C C . LYS A 1 92 ? -19.689 6.544 20.566 1.00 95.62 92 LYS A C 1
ATOM 800 O O . LYS A 1 92 ? -20.536 6.190 21.383 1.00 95.62 92 LYS A O 1
ATOM 805 N N . VAL A 1 93 ? -18.666 5.780 20.175 1.00 95.44 93 VAL A N 1
ATOM 806 C CA . VAL A 1 93 ? -18.495 4.385 20.622 1.00 95.44 93 VAL A CA 1
ATOM 807 C C . VAL A 1 93 ? -18.163 4.294 22.109 1.00 95.44 93 VAL A C 1
ATOM 809 O O . VAL A 1 93 ? -18.700 3.421 22.787 1.00 95.44 93 VAL A O 1
ATOM 812 N N . ASN A 1 94 ? -17.392 5.247 22.647 1.00 94.44 94 ASN A N 1
ATOM 813 C CA . ASN A 1 94 ? -17.113 5.338 24.081 1.00 94.44 94 ASN A CA 1
ATOM 814 C C . ASN A 1 94 ? -18.394 5.620 24.885 1.00 94.44 94 ASN A C 1
ATOM 816 O O . ASN A 1 94 ? -18.689 4.928 25.856 1.00 94.44 94 ASN A O 1
ATOM 820 N N . LYS A 1 95 ? -19.224 6.574 24.433 1.00 95.56 95 LYS A N 1
ATOM 821 C CA . LYS A 1 95 ? -20.515 6.877 25.077 1.00 95.56 95 LYS A CA 1
ATOM 822 C C . LYS A 1 95 ? -21.459 5.673 25.078 1.00 95.56 95 LYS A C 1
ATOM 824 O O . LYS A 1 95 ? -22.174 5.466 26.053 1.00 95.56 95 LYS A O 1
ATOM 829 N N . THR A 1 96 ? -21.492 4.900 23.993 1.00 94.94 96 THR A N 1
ATOM 830 C CA . THR A 1 96 ? -22.348 3.708 23.887 1.00 94.94 96 THR A CA 1
ATOM 831 C C . THR A 1 96 ? -21.709 2.443 24.454 1.00 94.94 96 THR A C 1
ATOM 833 O O . THR A 1 96 ? -22.379 1.417 24.484 1.00 94.94 96 THR A O 1
ATOM 836 N N . LYS A 1 97 ? -20.437 2.499 24.876 1.00 93.50 97 LYS A N 1
ATOM 837 C CA . LYS A 1 97 ? -19.629 1.351 25.321 1.00 93.50 97 LYS A CA 1
ATOM 838 C C . LYS A 1 97 ? -19.636 0.178 24.326 1.00 93.50 97 LYS A C 1
ATOM 840 O O . LYS A 1 97 ? -19.640 -0.978 24.731 1.00 93.50 97 LYS A O 1
ATOM 845 N N . GLN A 1 98 ? -19.678 0.480 23.028 1.00 93.19 98 GLN A N 1
ATOM 846 C CA . GLN A 1 98 ? -19.692 -0.537 21.970 1.00 93.19 98 GLN A CA 1
ATOM 847 C C . GLN A 1 98 ? -18.261 -0.810 21.491 1.00 93.19 98 GLN A C 1
ATOM 849 O O . GLN A 1 98 ? -17.504 0.152 21.321 1.00 93.19 98 GLN A O 1
ATOM 854 N N . PRO A 1 99 ? -17.878 -2.074 21.229 1.00 96.12 99 PRO A N 1
ATOM 855 C CA . PRO A 1 99 ? -16.598 -2.371 20.601 1.00 96.12 99 PRO A CA 1
ATOM 856 C C . PRO A 1 99 ? -16.573 -1.804 19.178 1.00 96.12 99 PRO A C 1
ATOM 858 O O . PRO A 1 99 ? -17.616 -1.631 18.536 1.00 96.12 99 PRO A O 1
ATOM 861 N N . PHE A 1 100 ? -15.382 -1.486 18.673 1.00 97.69 100 PHE A N 1
ATOM 862 C CA . PHE A 1 100 ? -15.250 -0.820 17.383 1.00 97.69 100 PHE A CA 1
ATOM 863 C C . PHE A 1 100 ? -14.063 -1.305 16.559 1.00 97.69 100 PHE A C 1
ATOM 865 O O . PHE A 1 100 ? -13.045 -1.743 17.089 1.00 97.69 100 PHE A O 1
ATOM 872 N N . PHE A 1 101 ? -14.212 -1.208 15.242 1.00 98.25 101 PHE A N 1
ATOM 873 C CA . PHE A 1 101 ? -13.131 -1.347 14.276 1.00 98.25 101 PHE A CA 1
ATOM 874 C C . PHE A 1 101 ? -13.091 -0.082 13.428 1.00 98.25 101 PHE A C 1
ATOM 876 O O . PHE A 1 101 ? -14.091 0.273 12.804 1.00 98.25 101 PHE A O 1
ATOM 883 N N . LEU A 1 102 ? -11.948 0.598 13.396 1.00 98.25 102 LEU A N 1
ATOM 884 C CA . LEU A 1 102 ? -11.770 1.823 12.625 1.00 98.25 102 LEU A CA 1
ATOM 885 C C . LEU A 1 102 ? -10.566 1.689 11.696 1.00 98.25 102 LEU A C 1
ATOM 887 O O . LEU A 1 102 ? -9.436 1.564 12.158 1.00 98.25 102 LEU A O 1
ATOM 891 N N . TRP A 1 103 ? -10.814 1.792 10.393 1.00 97.44 103 TRP A N 1
ATOM 892 C CA . TRP A 1 103 ? -9.776 2.024 9.397 1.00 97.44 103 TRP A CA 1
ATOM 893 C C . TRP A 1 103 ? -9.772 3.503 9.017 1.00 97.44 103 TRP A C 1
ATOM 895 O O . TRP A 1 103 ? -10.727 4.002 8.419 1.00 97.44 103 TRP A O 1
ATOM 905 N N . SER A 1 104 ? -8.702 4.212 9.360 1.00 96.88 104 SER A N 1
ATOM 906 C CA . SER A 1 104 ? -8.539 5.623 9.020 1.00 96.88 104 SER A CA 1
ATOM 907 C C . SER A 1 104 ? -7.241 5.816 8.256 1.00 96.88 104 SER A C 1
ATOM 909 O O . SER A 1 104 ? -6.178 5.463 8.758 1.00 96.88 104 SER A O 1
ATOM 911 N N . PHE A 1 105 ? -7.327 6.369 7.052 1.00 95.12 105 PHE A N 1
ATOM 912 C CA . PHE A 1 105 ? -6.199 6.506 6.142 1.00 95.12 105 PHE A CA 1
ATOM 913 C C . PHE A 1 105 ? -6.088 7.961 5.682 1.00 95.12 105 PHE A C 1
ATOM 915 O O . PHE A 1 105 ? -7.062 8.537 5.199 1.00 95.12 105 PHE A O 1
ATOM 922 N N . TYR A 1 106 ? -4.934 8.584 5.920 1.00 94.75 106 TYR A N 1
ATOM 923 C CA . TYR A 1 106 ? -4.699 9.994 5.617 1.00 94.75 106 TYR A CA 1
ATOM 924 C C . TYR A 1 106 ? -3.717 10.111 4.455 1.00 94.75 106 TYR A C 1
ATOM 926 O O . TYR A 1 106 ? -2.569 9.695 4.565 1.00 94.75 106 TYR A O 1
ATOM 934 N N . ILE A 1 107 ? -4.199 10.642 3.338 1.00 92.56 107 ILE A N 1
ATOM 935 C CA . ILE A 1 107 ? -3.588 10.544 2.017 1.00 92.56 107 ILE A CA 1
ATOM 936 C C . ILE A 1 107 ? -2.844 11.839 1.678 1.00 92.56 107 ILE A C 1
ATOM 938 O O . ILE A 1 107 ? -1.667 11.802 1.338 1.00 92.56 107 ILE A O 1
ATOM 942 N N . GLN A 1 108 ? -3.505 13.001 1.759 1.00 90.00 108 GLN A N 1
ATOM 943 C CA . GLN A 1 108 ? -3.078 14.199 1.012 1.00 90.00 108 GLN A CA 1
ATOM 944 C C . GLN A 1 108 ? -1.670 14.701 1.342 1.00 90.00 108 GLN A C 1
ATOM 946 O O . GLN A 1 108 ? -0.945 15.105 0.437 1.00 90.00 108 GLN A O 1
ATOM 951 N N . VAL A 1 109 ? -1.294 14.725 2.623 1.00 91.19 109 VAL A N 1
ATOM 952 C CA . VAL A 1 109 ? -0.077 15.425 3.072 1.00 91.19 109 VAL A CA 1
ATOM 953 C C . VAL A 1 109 ? 1.189 14.748 2.561 1.00 91.19 109 VAL A C 1
ATOM 955 O O . VAL A 1 109 ? 2.083 15.439 2.083 1.00 91.19 109 VAL A O 1
ATOM 958 N N . THR A 1 110 ? 1.255 13.420 2.624 1.00 89.62 110 THR A N 1
ATOM 959 C CA . THR A 1 110 ? 2.455 12.643 2.279 1.00 89.62 110 THR A CA 1
ATOM 960 C C . THR A 1 110 ? 2.402 12.029 0.880 1.00 89.62 110 THR A C 1
ATOM 962 O O . THR A 1 110 ? 3.384 11.424 0.461 1.00 89.62 110 THR A O 1
ATOM 965 N N . HIS A 1 111 ? 1.290 12.181 0.145 1.00 88.81 111 HIS A N 1
ATOM 966 C CA . HIS A 1 111 ? 1.088 11.513 -1.147 1.00 88.81 111 HIS A CA 1
ATOM 967 C C . HIS A 1 111 ? 2.152 11.877 -2.195 1.00 88.81 111 HIS A C 1
ATOM 969 O O . HIS A 1 111 ? 2.636 10.999 -2.907 1.00 88.81 111 HIS A O 1
ATOM 975 N N . ASP A 1 112 ? 2.492 13.165 -2.316 1.00 83.06 112 ASP A N 1
ATOM 976 C CA . ASP A 1 112 ? 3.424 13.647 -3.348 1.00 83.06 112 ASP A CA 1
ATOM 977 C C . ASP A 1 112 ? 4.841 13.914 -2.803 1.00 83.06 112 ASP A C 1
ATOM 979 O O . ASP A 1 112 ? 5.809 13.820 -3.557 1.00 83.06 112 ASP A O 1
ATOM 983 N N . ASP A 1 113 ? 4.969 14.234 -1.510 1.00 85.06 113 ASP A N 1
ATOM 984 C CA . ASP A 1 113 ? 6.248 14.487 -0.839 1.00 85.06 113 ASP A CA 1
ATOM 985 C C . ASP A 1 113 ? 6.219 13.951 0.597 1.00 85.06 113 ASP A C 1
ATOM 987 O O . ASP A 1 113 ? 5.457 14.417 1.448 1.00 85.06 113 ASP A O 1
ATOM 991 N N . PHE A 1 114 ? 7.078 12.973 0.881 1.00 85.19 114 PHE A N 1
ATOM 992 C CA . PHE A 1 114 ? 7.171 12.356 2.202 1.00 85.19 114 PHE A CA 1
ATOM 993 C C . PHE A 1 114 ? 7.715 13.322 3.269 1.00 85.19 114 PHE A C 1
ATOM 995 O O . PHE A 1 114 ? 7.409 13.149 4.448 1.00 85.19 114 PHE A O 1
ATOM 1002 N N . ASN A 1 115 ? 8.461 14.369 2.883 1.00 87.94 115 ASN A N 1
ATOM 1003 C CA . ASN A 1 115 ? 8.983 15.367 3.825 1.00 87.94 115 ASN A CA 1
ATOM 1004 C C . ASN A 1 115 ? 7.865 16.155 4.520 1.00 87.94 115 ASN A C 1
ATOM 1006 O O . ASN A 1 115 ? 8.079 16.732 5.586 1.00 87.94 115 ASN A O 1
ATOM 1010 N N . ASN A 1 116 ? 6.654 16.152 3.959 1.00 91.88 116 ASN A N 1
ATOM 1011 C CA . ASN A 1 116 ? 5.487 16.771 4.573 1.00 91.88 116 ASN A CA 1
ATOM 1012 C C . ASN A 1 116 ? 4.963 16.004 5.797 1.00 91.88 116 ASN A C 1
ATOM 1014 O O . ASN A 1 116 ? 4.108 16.534 6.506 1.00 91.88 116 ASN A O 1
ATOM 1018 N N . ALA A 1 117 ? 5.460 14.795 6.090 1.00 91.94 117 ALA A N 1
ATOM 1019 C CA . ALA A 1 117 ? 5.079 14.056 7.296 1.00 91.94 117 ALA A CA 1
ATOM 1020 C C . ALA A 1 117 ? 5.292 14.890 8.577 1.00 91.94 117 ALA A C 1
ATOM 1022 O O . ALA A 1 117 ? 4.444 14.876 9.469 1.00 91.94 117 ALA A O 1
ATOM 1023 N N . GLN A 1 118 ? 6.347 15.715 8.621 1.00 94.31 118 GLN A N 1
ATOM 1024 C CA . GLN A 1 118 ? 6.618 16.620 9.746 1.00 94.31 118 GLN A CA 1
ATOM 1025 C C . GLN A 1 118 ? 5.481 17.628 10.011 1.00 94.31 118 GLN A C 1
ATOM 1027 O O . GLN A 1 118 ? 5.295 18.066 11.141 1.00 94.31 118 GLN A O 1
ATOM 1032 N N . LEU A 1 119 ? 4.682 17.979 8.992 1.00 94.56 119 LEU A N 1
ATOM 1033 C CA . LEU A 1 119 ? 3.586 18.949 9.116 1.00 94.56 119 LEU A CA 1
ATOM 1034 C C . LEU A 1 119 ? 2.405 18.413 9.934 1.00 94.56 119 LEU A C 1
ATOM 1036 O O . LEU A 1 119 ? 1.570 19.193 10.395 1.00 94.56 119 LEU A O 1
ATOM 1040 N N . ILE A 1 120 ? 2.297 17.089 10.072 1.00 95.38 120 ILE A N 1
ATOM 1041 C CA . ILE A 1 120 ? 1.195 16.430 10.781 1.00 95.38 120 ILE A CA 1
ATOM 1042 C C . ILE A 1 120 ? 1.632 15.722 12.059 1.00 95.38 120 ILE A C 1
ATOM 1044 O O . ILE A 1 120 ? 0.760 15.356 12.842 1.00 95.38 120 ILE A O 1
ATOM 1048 N N . ASP A 1 121 ? 2.936 15.574 12.295 1.00 95.81 121 ASP A N 1
ATOM 1049 C CA . ASP A 1 121 ? 3.489 14.810 13.418 1.00 95.81 121 ASP A CA 1
ATOM 1050 C C . ASP A 1 121 ? 2.901 15.249 14.771 1.00 95.81 121 ASP A C 1
ATOM 1052 O O . ASP A 1 121 ? 2.225 14.464 15.442 1.00 95.81 121 ASP A O 1
ATOM 1056 N N . GLN A 1 122 ? 3.000 16.545 15.095 1.00 97.69 122 GLN A N 1
ATOM 1057 C CA . GLN A 1 122 ? 2.459 17.091 16.345 1.00 97.69 122 GLN A CA 1
ATOM 1058 C C . GLN A 1 122 ? 0.938 16.893 16.470 1.00 97.69 122 GLN A C 1
ATOM 1060 O O . GLN A 1 122 ? 0.441 16.554 17.541 1.00 97.69 122 GLN A O 1
ATOM 1065 N N . TYR A 1 123 ? 0.180 17.037 15.376 1.00 97.50 123 TYR A N 1
ATOM 1066 C CA . TYR A 1 123 ? -1.274 16.836 15.396 1.00 97.50 123 TYR A CA 1
ATOM 1067 C C . TYR A 1 123 ? -1.654 15.389 15.734 1.00 97.50 123 TYR A C 1
ATOM 1069 O O . TYR A 1 123 ? -2.645 15.159 16.436 1.00 97.50 123 TYR A O 1
ATOM 1077 N N . ILE A 1 124 ? -0.892 14.418 15.222 1.00 96.44 124 ILE A N 1
ATOM 1078 C CA . ILE A 1 124 ? -1.090 12.998 15.521 1.00 96.44 124 ILE A CA 1
ATOM 1079 C C . ILE A 1 124 ? -0.687 12.701 16.969 1.00 96.44 124 ILE A C 1
ATOM 1081 O O . ILE A 1 124 ? -1.464 12.065 17.684 1.00 96.44 124 ILE A O 1
ATOM 1085 N N . ALA A 1 125 ? 0.463 13.207 17.426 1.00 97.06 125 ALA A N 1
ATOM 1086 C CA . ALA A 1 125 ? 0.930 13.036 18.802 1.00 97.06 125 ALA A CA 1
ATOM 1087 C C . ALA A 1 125 ? -0.079 13.593 19.824 1.00 97.06 125 ALA A C 1
ATOM 1089 O O . ALA A 1 125 ? -0.493 12.885 20.747 1.00 97.06 125 ALA A O 1
ATOM 1090 N N . ASP A 1 126 ? -0.560 14.821 19.616 1.00 98.12 126 ASP A N 1
ATOM 1091 C CA . ASP A 1 126 ? -1.565 15.461 20.471 1.00 98.12 126 ASP A CA 1
ATOM 1092 C C . ASP A 1 126 ? -2.883 14.681 20.491 1.00 98.12 126 ASP A C 1
ATOM 1094 O O . ASP A 1 126 ? -3.528 14.553 21.537 1.00 98.12 126 ASP A O 1
ATOM 1098 N N . PHE A 1 127 ? -3.300 14.140 19.341 1.00 97.50 127 PHE A N 1
ATOM 1099 C CA . PHE A 1 127 ? -4.490 13.300 19.252 1.00 97.50 127 PHE A CA 1
ATOM 1100 C C . PHE A 1 127 ? -4.337 12.013 20.066 1.00 97.50 127 PHE A C 1
ATOM 1102 O O . PHE A 1 127 ? -5.225 11.717 20.870 1.00 97.50 127 PHE A O 1
ATOM 1109 N N . ILE A 1 128 ? -3.229 11.284 19.892 1.00 96.44 128 ILE A N 1
ATOM 1110 C CA . ILE A 1 128 ? -2.956 10.037 20.620 1.00 96.44 128 ILE A CA 1
ATOM 1111 C C . ILE A 1 128 ? -2.949 10.307 22.128 1.00 96.44 128 ILE A C 1
ATOM 1113 O O . ILE A 1 128 ? -3.639 9.613 22.875 1.00 96.44 128 ILE A O 1
ATOM 1117 N N . ASN A 1 129 ? -2.262 11.364 22.569 1.00 96.81 129 ASN A N 1
ATOM 1118 C CA . ASN A 1 129 ? -2.217 11.757 23.977 1.00 96.81 129 ASN A CA 1
ATOM 1119 C C . ASN A 1 129 ? -3.607 12.118 24.525 1.00 96.81 129 ASN A C 1
ATOM 1121 O O . ASN A 1 129 ? -3.994 11.650 25.594 1.00 96.81 129 ASN A O 1
ATOM 1125 N N . SER A 1 130 ? -4.401 12.887 23.773 1.00 97.06 130 SER A N 1
ATOM 1126 C CA . SER A 1 130 ? -5.749 13.305 24.195 1.00 97.06 130 SER A CA 1
ATOM 1127 C C . SER A 1 130 ? -6.749 12.141 24.275 1.00 97.06 130 SER A C 1
ATOM 1129 O O . SER A 1 130 ? -7.690 12.177 25.068 1.00 97.06 130 SER A O 1
ATOM 1131 N N . TYR A 1 131 ? -6.571 11.107 23.449 1.00 96.19 131 TYR A N 1
ATOM 1132 C CA . TYR A 1 131 ? -7.471 9.949 23.353 1.00 96.19 131 TYR A CA 1
ATOM 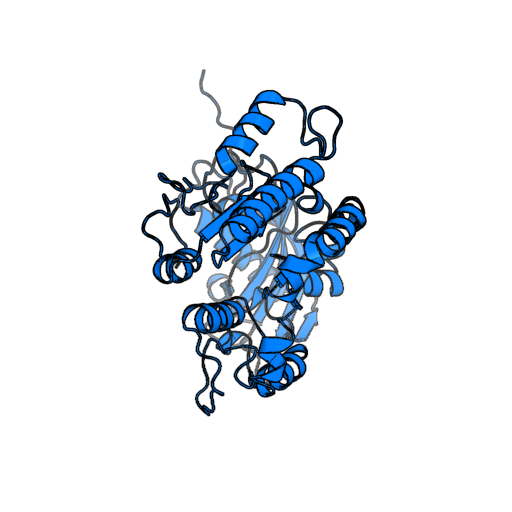1133 C C . TYR A 1 131 ? -6.918 8.687 24.017 1.00 96.19 131 TYR A C 1
ATOM 1135 O O . TYR A 1 131 ? -7.501 7.610 23.886 1.00 96.19 131 TYR A O 1
ATOM 1143 N N . ARG A 1 132 ? -5.838 8.826 24.789 1.00 94.81 132 ARG A N 1
ATOM 1144 C CA . ARG A 1 132 ? -5.147 7.729 25.467 1.00 94.81 132 ARG A CA 1
ATOM 1145 C C . ARG A 1 132 ? -6.085 6.833 26.281 1.00 94.81 132 ARG A C 1
ATOM 1147 O O . ARG A 1 132 ? -6.013 5.622 26.158 1.00 94.81 132 ARG A O 1
ATOM 1154 N N . HIS A 1 133 ? -7.046 7.417 26.994 1.00 93.06 133 HIS A N 1
ATOM 1155 C CA . HIS A 1 133 ? -8.059 6.694 27.775 1.00 93.06 133 HIS A CA 1
ATOM 1156 C C . HIS A 1 133 ? -8.924 5.702 26.964 1.00 93.06 133 HIS A C 1
ATOM 1158 O O . HIS A 1 133 ? -9.457 4.755 27.534 1.00 93.06 133 HIS A O 1
ATOM 1164 N N . ILE A 1 134 ? -9.083 5.904 25.649 1.00 94.44 134 ILE A N 1
ATOM 1165 C CA . ILE A 1 134 ? -9.741 4.947 24.741 1.00 94.44 134 ILE A CA 1
ATOM 1166 C C . ILE A 1 134 ? -8.694 4.032 24.095 1.00 94.44 134 ILE A C 1
ATOM 1168 O O . ILE A 1 134 ? -8.900 2.822 23.991 1.00 94.44 134 ILE A O 1
ATOM 1172 N N . LEU A 1 135 ? -7.565 4.603 23.664 1.00 93.81 135 LEU A N 1
ATOM 1173 C CA . LEU A 1 135 ? -6.534 3.882 22.917 1.00 93.81 135 LEU A CA 1
ATOM 1174 C C . LEU A 1 135 ? -5.773 2.849 23.764 1.00 93.81 135 LEU A C 1
ATOM 1176 O O . LEU A 1 135 ? -5.395 1.822 23.220 1.00 93.81 135 LEU A O 1
ATOM 1180 N N . GLU A 1 136 ? -5.615 3.052 25.075 1.00 93.31 136 GLU A N 1
ATOM 1181 C CA . GLU A 1 136 ? -4.960 2.091 25.985 1.00 93.31 136 GLU A CA 1
ATOM 1182 C C . GLU A 1 136 ? -5.708 0.758 26.102 1.00 93.31 136 GLU A C 1
ATOM 1184 O O . GLU A 1 136 ? -5.108 -0.268 26.415 1.00 93.31 136 GLU A O 1
ATOM 1189 N N . ASN A 1 137 ? -7.017 0.760 25.840 1.00 93.75 137 ASN A N 1
ATOM 1190 C CA . ASN A 1 137 ? -7.831 -0.452 25.780 1.00 93.75 137 ASN A CA 1
ATOM 1191 C C . ASN A 1 137 ? -8.187 -0.848 24.335 1.00 93.75 137 ASN A C 1
ATOM 1193 O O . ASN A 1 137 ? -9.160 -1.560 24.098 1.00 93.75 137 ASN A O 1
ATOM 1197 N N . THR A 1 138 ? -7.418 -0.369 23.355 1.00 96.62 138 THR A N 1
ATOM 1198 C CA . THR A 1 138 ? -7.604 -0.657 21.930 1.00 96.62 138 THR A CA 1
ATOM 1199 C C . THR A 1 138 ? -6.314 -1.227 21.339 1.00 96.62 138 THR A C 1
ATOM 1201 O O . THR A 1 138 ? -5.226 -0.733 21.617 1.00 96.62 138 THR A O 1
ATOM 1204 N N . VAL A 1 139 ? -6.410 -2.237 20.467 1.00 97.88 139 VAL A N 1
ATOM 1205 C CA . VAL A 1 139 ? -5.280 -2.577 19.587 1.00 97.88 139 VAL A CA 1
ATOM 1206 C C . VAL A 1 139 ? -5.150 -1.467 18.543 1.00 97.88 139 VAL A C 1
ATOM 1208 O O . VAL A 1 139 ? -5.995 -1.343 17.657 1.00 97.88 139 VAL A O 1
ATOM 1211 N N . PHE A 1 140 ? -4.125 -0.629 18.676 1.00 96.31 140 PHE A N 1
ATOM 1212 C CA . PHE A 1 140 ? -3.944 0.584 17.880 1.00 96.31 140 PHE A CA 1
ATOM 1213 C C . PHE A 1 140 ? -2.714 0.455 16.984 1.00 96.31 140 PHE A C 1
ATOM 1215 O O . PHE A 1 140 ? -1.623 0.167 17.467 1.00 96.31 140 PHE A O 1
ATOM 1222 N N . VAL A 1 141 ? -2.889 0.670 15.679 1.00 96.81 141 VAL A N 1
ATOM 1223 C CA . VAL A 1 141 ? -1.826 0.532 14.677 1.00 96.81 141 VAL A CA 1
ATOM 1224 C C . VAL A 1 141 ? -1.589 1.866 13.978 1.00 96.81 141 VAL A C 1
ATOM 1226 O O . VAL A 1 141 ? -2.536 2.499 13.510 1.00 96.81 141 VAL A O 1
ATOM 1229 N N . VAL A 1 142 ? -0.320 2.254 13.857 1.00 95.75 142 VAL A N 1
ATOM 1230 C CA . VAL A 1 142 ? 0.142 3.328 12.969 1.00 95.75 142 VAL A CA 1
ATOM 1231 C C . VAL A 1 142 ? 0.967 2.689 11.865 1.00 95.75 142 VAL A C 1
ATOM 1233 O O . VAL A 1 142 ? 1.908 1.947 12.141 1.00 95.75 142 VAL A O 1
ATOM 1236 N N . MET A 1 143 ? 0.612 2.962 10.614 1.00 94.81 143 MET A N 1
ATOM 1237 C CA . MET A 1 143 ? 1.247 2.322 9.469 1.00 94.81 143 MET A CA 1
ATOM 1238 C C . MET A 1 143 ? 1.322 3.214 8.236 1.00 94.81 143 MET A C 1
ATOM 1240 O O . MET A 1 143 ? 0.515 4.131 8.084 1.00 94.81 143 MET A O 1
ATOM 1244 N N . GLY A 1 144 ? 2.254 2.885 7.341 1.00 92.44 144 GLY A N 1
ATOM 1245 C CA . GLY A 1 144 ? 2.244 3.326 5.944 1.00 92.44 144 GLY A CA 1
ATOM 1246 C C . GLY A 1 144 ? 1.696 2.231 5.026 1.00 92.44 144 GLY A C 1
ATOM 1247 O O . GLY A 1 144 ? 1.765 1.051 5.355 1.00 92.44 144 GLY A O 1
ATOM 1248 N N . ASP A 1 145 ? 1.160 2.593 3.866 1.00 89.75 145 ASP A N 1
ATOM 1249 C CA . ASP A 1 145 ? 0.771 1.629 2.830 1.00 89.75 145 ASP A CA 1
ATOM 1250 C C . ASP A 1 145 ? 1.962 1.223 1.946 1.00 89.75 145 ASP A C 1
ATOM 1252 O O . ASP A 1 145 ? 2.092 0.055 1.575 1.00 89.75 145 ASP A O 1
ATOM 1256 N N . HIS A 1 146 ? 2.846 2.177 1.644 1.00 89.94 146 HIS A N 1
ATOM 1257 C CA . HIS A 1 146 ? 4.105 1.986 0.929 1.00 89.94 146 HIS A CA 1
ATOM 1258 C C . HIS A 1 146 ? 5.116 3.102 1.258 1.00 89.94 146 HIS A C 1
ATOM 1260 O O . HIS A 1 146 ? 4.752 4.141 1.807 1.00 89.94 146 HIS A O 1
ATOM 1266 N N . GLY A 1 147 ? 6.389 2.921 0.890 1.00 87.12 147 GLY A N 1
ATOM 1267 C CA . GLY A 1 147 ? 7.371 4.015 0.917 1.00 87.12 147 GLY A CA 1
ATOM 1268 C C . GLY A 1 147 ? 7.306 4.902 -0.335 1.00 87.12 147 GLY A C 1
ATOM 1269 O O . GLY A 1 147 ? 6.442 4.733 -1.196 1.00 87.12 147 GLY A O 1
ATOM 1270 N N . ASN A 1 148 ? 8.218 5.867 -0.468 1.00 83.69 148 ASN A N 1
ATOM 1271 C CA . ASN A 1 148 ? 8.165 6.835 -1.568 1.00 83.69 148 ASN A CA 1
ATOM 1272 C C . ASN A 1 148 ? 8.489 6.202 -2.938 1.00 83.69 148 ASN A C 1
ATOM 1274 O O . ASN A 1 148 ? 9.622 5.816 -3.208 1.00 83.69 148 ASN A O 1
ATOM 1278 N N . ARG A 1 149 ? 7.499 6.158 -3.836 1.00 77.81 149 ARG A N 1
ATOM 1279 C CA . ARG A 1 149 ? 7.585 5.459 -5.131 1.00 77.81 149 ARG A CA 1
ATOM 1280 C C . ARG A 1 149 ? 8.322 6.214 -6.235 1.00 77.81 149 ARG A C 1
ATOM 1282 O O . ARG A 1 149 ? 8.673 5.598 -7.239 1.00 77.81 149 ARG A O 1
ATOM 1289 N N . PHE A 1 150 ? 8.491 7.528 -6.098 1.00 79.06 150 PHE A N 1
ATOM 1290 C CA . PHE A 1 150 ? 9.026 8.380 -7.1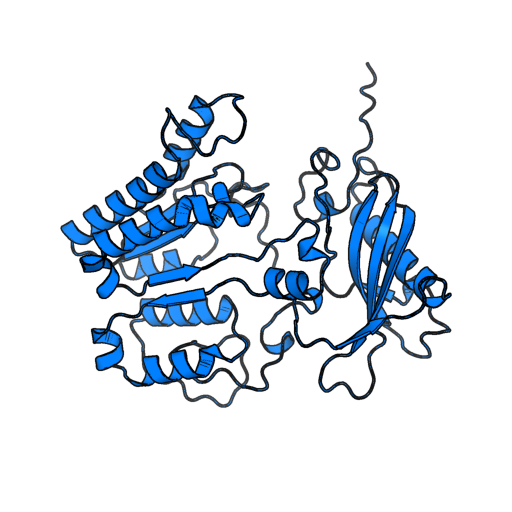58 1.00 79.06 150 PHE A CA 1
ATOM 1291 C C . PHE A 1 150 ? 10.097 9.338 -6.634 1.00 79.06 150 PHE A C 1
ATOM 1293 O O . PHE A 1 150 ? 10.219 9.605 -5.440 1.00 79.06 150 PHE A O 1
ATOM 1300 N N . GLY A 1 151 ? 10.862 9.904 -7.564 1.00 79.62 151 GLY A N 1
ATOM 1301 C CA . GLY A 1 151 ? 11.851 10.938 -7.270 1.00 79.62 151 GLY A CA 1
ATOM 1302 C C . GLY A 1 151 ? 13.246 10.387 -6.957 1.00 79.62 151 GLY A C 1
ATOM 1303 O O . GLY A 1 151 ? 13.465 9.174 -7.001 1.00 79.62 151 GLY A O 1
ATOM 1304 N N . PRO A 1 152 ? 14.221 11.270 -6.677 1.00 82.00 152 PRO A N 1
ATOM 1305 C CA . PRO A 1 152 ? 15.634 10.897 -6.592 1.00 82.00 152 PRO A CA 1
ATOM 1306 C C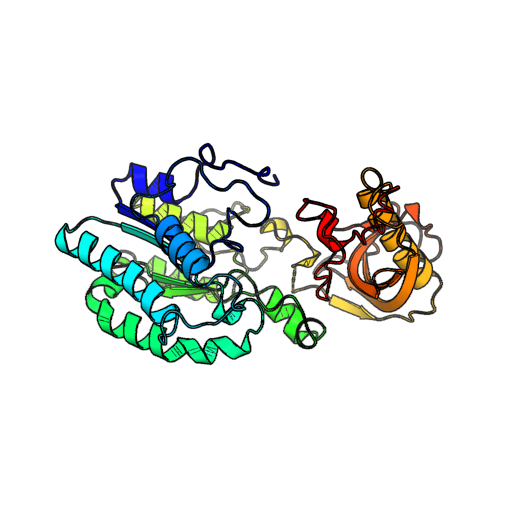 . PRO A 1 152 ? 15.929 9.817 -5.548 1.00 82.00 152 PRO A C 1
ATOM 1308 O O . PRO A 1 152 ? 16.724 8.921 -5.818 1.00 82.00 152 PRO A O 1
ATOM 1311 N N . LEU A 1 153 ? 15.242 9.847 -4.398 1.00 82.25 153 LEU A N 1
ATOM 1312 C CA . LEU A 1 153 ? 15.458 8.876 -3.324 1.00 82.25 153 LEU A CA 1
ATOM 1313 C C . LEU A 1 153 ? 15.166 7.443 -3.789 1.00 82.25 153 LEU A C 1
ATOM 1315 O O . LEU A 1 153 ? 16.012 6.571 -3.604 1.00 82.25 153 LEU A O 1
ATOM 1319 N N . SER A 1 154 ? 14.033 7.222 -4.472 1.00 80.62 154 SER A N 1
ATOM 1320 C CA . SER A 1 154 ? 13.616 5.907 -4.998 1.00 80.62 154 SER A CA 1
ATOM 1321 C C . SER A 1 154 ? 14.627 5.276 -5.971 1.00 80.62 154 SER A C 1
ATOM 1323 O O . SER A 1 154 ? 14.600 4.069 -6.205 1.00 80.62 154 SER A O 1
ATOM 1325 N N . ARG A 1 155 ? 15.552 6.077 -6.523 1.00 80.31 155 ARG A N 1
ATOM 1326 C CA . ARG A 1 155 ? 16.612 5.627 -7.441 1.00 80.31 155 ARG A CA 1
ATOM 1327 C C . ARG A 1 155 ? 17.870 5.138 -6.720 1.00 80.31 155 ARG A C 1
ATOM 1329 O O . ARG A 1 155 ? 18.717 4.513 -7.351 1.00 80.31 155 ARG A O 1
ATOM 1336 N N . THR A 1 156 ? 18.001 5.414 -5.425 1.00 84.12 156 THR A N 1
ATOM 1337 C CA . THR A 1 156 ? 19.119 4.940 -4.597 1.00 84.12 156 THR A CA 1
ATOM 1338 C C . THR A 1 156 ? 18.828 3.549 -4.032 1.00 84.12 156 THR A C 1
ATOM 1340 O O . THR A 1 156 ? 17.674 3.127 -3.965 1.00 84.12 156 THR A O 1
ATOM 1343 N N . GLU A 1 157 ? 19.860 2.827 -3.592 1.00 80.31 157 GLU A N 1
ATOM 1344 C CA . GLU A 1 157 ? 19.678 1.498 -2.988 1.00 80.31 157 GLU A CA 1
ATOM 1345 C C . GLU A 1 157 ? 18.899 1.569 -1.666 1.00 80.31 157 GLU A C 1
ATOM 1347 O O . GLU A 1 157 ? 18.009 0.753 -1.436 1.00 80.31 157 GLU A O 1
ATOM 1352 N N . TYR A 1 158 ? 19.139 2.603 -0.854 1.00 86.25 158 TYR A N 1
ATOM 1353 C CA . TYR A 1 158 ? 18.386 2.846 0.379 1.00 86.25 158 TYR A CA 1
ATOM 1354 C C . TYR A 1 158 ? 16.923 3.191 0.104 1.00 86.25 158 TYR A C 1
ATOM 1356 O O . TYR A 1 158 ? 16.028 2.586 0.684 1.00 86.25 158 TYR A O 1
ATOM 1364 N N . GLY A 1 159 ? 16.645 4.096 -0.838 1.00 86.38 159 GLY A N 1
ATOM 1365 C CA . GLY A 1 159 ? 15.260 4.432 -1.176 1.00 86.38 159 GLY A CA 1
ATOM 1366 C C . GLY A 1 159 ? 14.489 3.253 -1.769 1.00 86.38 159 GLY A C 1
ATOM 1367 O O . GLY A 1 159 ? 13.287 3.131 -1.551 1.00 86.38 159 GLY A O 1
ATOM 1368 N N . GLN A 1 160 ? 15.176 2.343 -2.462 1.00 82.44 160 GLN A N 1
ATOM 1369 C CA . GLN A 1 160 ? 14.609 1.078 -2.924 1.00 82.44 160 GLN A CA 1
ATOM 1370 C C . GLN A 1 160 ? 14.206 0.139 -1.776 1.00 82.44 160 GLN A C 1
ATOM 1372 O O . GLN A 1 160 ? 13.247 -0.618 -1.942 1.00 82.44 160 GLN A O 1
ATOM 1377 N N . ILE A 1 161 ? 14.913 0.170 -0.643 1.00 87.75 161 ILE A N 1
ATOM 1378 C CA . ILE A 1 161 ? 14.529 -0.551 0.578 1.00 87.75 161 ILE A CA 1
ATOM 1379 C C . ILE A 1 161 ? 13.309 0.128 1.205 1.00 87.75 161 ILE A C 1
ATOM 1381 O O . ILE A 1 161 ? 12.278 -0.519 1.378 1.00 87.75 161 ILE A O 1
ATOM 1385 N N . GLU A 1 162 ? 13.387 1.440 1.435 1.00 88.06 162 GLU A N 1
ATOM 1386 C CA . GLU A 1 162 ? 12.317 2.239 2.053 1.00 88.06 162 GLU A CA 1
ATOM 1387 C C . GLU A 1 162 ? 10.991 2.143 1.282 1.00 88.06 162 GLU A C 1
ATOM 1389 O O . GLU A 1 162 ? 9.927 1.986 1.872 1.00 88.06 162 GLU A O 1
ATOM 1394 N N . THR A 1 163 ? 11.033 2.138 -0.057 1.00 85.88 163 THR A N 1
ATOM 1395 C CA . THR A 1 163 ? 9.834 1.995 -0.912 1.00 85.88 163 THR A CA 1
ATOM 1396 C C . THR A 1 163 ? 9.051 0.709 -0.618 1.00 85.88 163 THR A C 1
ATOM 1398 O O . THR A 1 163 ? 7.833 0.668 -0.799 1.00 85.88 163 THR A O 1
ATOM 1401 N N . ARG A 1 164 ? 9.749 -0.343 -0.178 1.00 88.25 164 ARG A N 1
ATOM 1402 C CA . ARG A 1 164 ? 9.230 -1.707 -0.010 1.00 88.25 164 ARG A CA 1
ATOM 1403 C C . ARG A 1 164 ? 9.000 -2.089 1.457 1.00 88.25 164 ARG A C 1
ATOM 1405 O O . ARG A 1 164 ? 8.440 -3.152 1.704 1.00 88.25 164 ARG A O 1
ATOM 1412 N N . MET A 1 165 ? 9.403 -1.239 2.404 1.00 89.88 165 MET A N 1
ATOM 1413 C CA . MET A 1 165 ? 9.317 -1.477 3.850 1.00 89.88 165 MET A CA 1
ATOM 1414 C C . MET A 1 165 ? 8.502 -0.379 4.533 1.00 89.88 165 MET A C 1
ATOM 1416 O O . MET A 1 165 ? 9.066 0.480 5.209 1.00 89.88 165 MET A O 1
ATOM 1420 N N . PRO A 1 166 ? 7.171 -0.366 4.356 1.00 90.75 166 PRO A N 1
ATOM 1421 C CA . PRO A 1 166 ? 6.340 0.583 5.074 1.00 90.75 166 PRO A CA 1
ATOM 1422 C C . PRO A 1 166 ? 6.393 0.335 6.587 1.00 90.75 166 PRO A C 1
ATOM 1424 O O . PRO A 1 166 ? 6.523 -0.798 7.054 1.00 90.75 166 PRO A O 1
ATOM 1427 N N . LEU A 1 167 ? 6.228 1.413 7.352 1.00 91.75 167 LEU A N 1
ATOM 1428 C CA . LEU A 1 167 ? 6.129 1.364 8.807 1.00 91.75 167 LEU A CA 1
ATOM 1429 C C . LEU A 1 167 ? 4.924 0.522 9.254 1.00 91.75 167 LEU A C 1
ATOM 1431 O O . LEU A 1 167 ? 3.825 0.681 8.720 1.00 91.75 167 LEU A O 1
ATOM 1435 N N . PHE A 1 168 ? 5.110 -0.281 10.302 1.00 94.56 168 PHE A N 1
ATOM 1436 C CA . PHE A 1 168 ? 4.036 -0.895 11.080 1.00 94.56 168 PHE A CA 1
ATOM 1437 C C . PHE A 1 168 ? 4.387 -0.823 12.569 1.00 94.56 168 PHE A C 1
ATOM 1439 O O . PHE A 1 168 ? 5.263 -1.539 13.044 1.00 94.56 168 PHE A O 1
ATOM 1446 N N . ASN A 1 169 ? 3.687 0.037 13.305 1.00 95.50 169 ASN A N 1
ATOM 1447 C CA . ASN A 1 169 ? 3.786 0.156 14.756 1.00 95.50 169 ASN A CA 1
ATOM 1448 C C . ASN A 1 169 ? 2.456 -0.241 15.386 1.00 95.50 169 ASN A C 1
ATOM 1450 O O . ASN A 1 169 ? 1.400 0.178 14.914 1.00 95.50 169 ASN A O 1
ATOM 1454 N N . ILE A 1 170 ? 2.507 -1.004 16.475 1.00 96.44 170 ILE A N 1
ATOM 1455 C CA . ILE A 1 170 ? 1.324 -1.513 17.165 1.00 96.44 170 ILE A CA 1
ATOM 1456 C C . ILE A 1 170 ? 1.411 -1.260 18.669 1.00 96.44 170 ILE A C 1
ATOM 1458 O O . ILE A 1 170 ? 2.430 -1.515 19.307 1.00 96.44 170 ILE A O 1
ATOM 1462 N N . HIS A 1 171 ? 0.309 -0.789 19.236 1.00 96.56 171 HIS A N 1
ATOM 1463 C CA . HIS A 1 171 ? 0.026 -0.817 20.660 1.00 96.56 171 HIS A CA 1
ATOM 1464 C C . HIS A 1 171 ? -1.013 -1.905 20.935 1.00 96.56 171 HIS A C 1
ATOM 1466 O O . HIS A 1 171 ? -2.008 -2.019 20.216 1.00 96.56 171 HIS A O 1
ATOM 1472 N N . VAL A 1 172 ? -0.785 -2.691 21.986 1.00 97.56 172 VAL A N 1
ATOM 1473 C CA . VAL A 1 172 ? -1.698 -3.740 22.442 1.00 97.56 172 VAL A CA 1
ATOM 1474 C C . VAL A 1 172 ? -2.116 -3.433 23.881 1.00 97.56 172 VAL A C 1
ATOM 1476 O O . VAL A 1 172 ? -1.240 -3.092 24.682 1.00 97.56 172 VAL A O 1
ATOM 1479 N N . PRO A 1 173 ? -3.408 -3.581 24.236 1.00 97.31 173 PRO A N 1
ATOM 1480 C CA . PRO A 1 173 ? -3.880 -3.308 25.586 1.00 97.31 173 PRO A CA 1
ATOM 1481 C C . PRO A 1 173 ? -3.088 -4.081 26.648 1.00 97.31 173 PRO A C 1
ATOM 1483 O O . PRO A 1 173 ? -2.966 -5.307 26.528 1.00 97.31 173 PRO A O 1
ATOM 1486 N N . PRO A 1 174 ? -2.606 -3.427 27.723 1.00 96.81 174 PRO A N 1
ATOM 1487 C CA . PRO A 1 174 ? -1.842 -4.102 28.771 1.00 96.81 174 PRO A CA 1
ATOM 1488 C C . PRO A 1 174 ? -2.588 -5.293 29.375 1.00 96.81 174 PRO A C 1
ATOM 1490 O O . PRO A 1 174 ? -1.998 -6.345 29.592 1.00 96.81 174 PRO A O 1
ATOM 1493 N N . GLN A 1 175 ? -3.904 -5.172 29.579 1.00 96.31 175 GLN A N 1
ATOM 1494 C CA . GLN A 1 175 ? -4.735 -6.256 30.117 1.00 96.31 175 GLN A CA 1
ATOM 1495 C C . GLN A 1 175 ? -4.721 -7.506 29.224 1.00 96.31 175 GLN A C 1
ATOM 1497 O O . GLN A 1 175 ? -4.683 -8.624 29.738 1.00 96.31 175 GLN A O 1
ATOM 1502 N N . LEU A 1 176 ? -4.697 -7.327 27.897 1.00 97.06 176 LEU A N 1
ATOM 1503 C CA . LEU A 1 176 ? -4.621 -8.438 26.950 1.00 97.06 176 LEU A CA 1
ATOM 1504 C C . LEU A 1 176 ? -3.262 -9.141 27.045 1.00 97.06 176 LEU A C 1
ATOM 1506 O O . LEU A 1 176 ? -3.213 -10.367 27.105 1.00 97.06 176 LEU A O 1
ATOM 1510 N N . LEU A 1 177 ? -2.172 -8.373 27.132 1.00 97.00 177 LEU A N 1
ATOM 1511 C CA . LEU A 1 177 ? -0.821 -8.920 27.292 1.00 97.00 177 LEU A CA 1
ATOM 1512 C C . LEU A 1 177 ? -0.611 -9.584 28.660 1.00 97.00 177 LEU A C 1
ATOM 1514 O O . LEU A 1 177 ? 0.087 -10.588 28.747 1.00 97.00 177 LEU A O 1
ATOM 1518 N N . HIS A 1 178 ? -1.228 -9.070 29.726 1.00 97.06 178 HIS A N 1
ATOM 1519 C CA . HIS A 1 178 ? -1.188 -9.708 31.044 1.00 97.06 178 HIS A CA 1
ATOM 1520 C C . HIS A 1 178 ? -1.904 -11.060 31.045 1.00 97.06 178 HIS A C 1
ATOM 1522 O O . HIS A 1 178 ? -1.393 -12.013 31.630 1.00 97.06 178 HIS A O 1
ATOM 1528 N N . LYS A 1 179 ? -3.062 -11.152 30.377 1.00 97.50 179 LYS A N 1
ATOM 1529 C CA . LYS A 1 179 ? -3.834 -12.396 30.255 1.00 97.50 179 LYS A CA 1
ATOM 1530 C C . LYS A 1 179 ? -3.164 -13.408 29.318 1.00 97.50 179 LYS A C 1
ATOM 1532 O O . LYS A 1 179 ? -3.213 -14.605 29.579 1.00 97.50 179 LYS A O 1
ATOM 1537 N N . HIS A 1 180 ? -2.531 -12.931 28.248 1.00 97.75 180 HIS A N 1
ATOM 1538 C CA . HIS A 1 180 ? -1.907 -13.749 27.210 1.00 97.75 180 HIS A CA 1
ATOM 1539 C C . HIS A 1 180 ? -0.458 -13.298 26.976 1.00 97.75 180 HIS A C 1
ATOM 1541 O O . HIS A 1 180 ? -0.133 -12.631 25.992 1.00 97.75 180 HIS A O 1
ATOM 1547 N N . GLN A 1 181 ? 0.428 -13.662 27.905 1.00 96.94 181 GLN A N 1
ATOM 1548 C CA . GLN A 1 181 ? 1.824 -13.202 27.920 1.00 96.94 181 GLN A CA 1
ATOM 1549 C C . GLN A 1 181 ? 2.615 -13.602 26.665 1.00 96.94 181 GLN A C 1
ATOM 1551 O O . GLN A 1 181 ? 3.514 -12.874 26.236 1.00 96.94 181 GLN A O 1
ATOM 1556 N N . HIS A 1 182 ? 2.259 -14.724 26.031 1.00 97.44 182 HIS A N 1
ATOM 1557 C CA . HIS A 1 182 ? 2.883 -15.173 24.784 1.00 97.44 182 HIS A CA 1
ATOM 1558 C C . HIS A 1 182 ? 2.655 -14.201 23.620 1.00 97.44 182 HIS A C 1
ATOM 1560 O O . HIS A 1 182 ? 3.486 -14.157 22.715 1.00 97.44 182 HIS A O 1
ATOM 1566 N N . LEU A 1 183 ? 1.604 -13.368 23.661 1.00 98.25 183 LEU A N 1
ATOM 1567 C CA . LEU A 1 183 ? 1.365 -12.359 22.626 1.00 98.25 183 LEU A CA 1
ATOM 1568 C C . LEU A 1 183 ? 2.508 -11.346 22.541 1.00 98.25 183 LEU A C 1
ATOM 1570 O O . LEU A 1 183 ? 3.010 -11.056 21.455 1.00 98.25 183 LEU A O 1
ATOM 1574 N N . ALA A 1 184 ? 2.964 -10.849 23.695 1.00 97.62 184 ALA A N 1
ATOM 1575 C CA . ALA A 1 184 ? 4.095 -9.927 23.768 1.00 97.62 184 ALA A CA 1
ATOM 1576 C C . ALA A 1 184 ? 5.394 -10.597 23.299 1.00 97.62 184 ALA A C 1
ATOM 1578 O O . ALA A 1 184 ? 6.189 -9.983 22.587 1.00 97.62 184 ALA A O 1
ATOM 1579 N N . HIS A 1 185 ? 5.589 -11.867 23.666 1.00 97.06 185 HIS A N 1
ATOM 1580 C CA . HIS A 1 185 ? 6.753 -12.647 23.261 1.00 97.06 185 HIS A CA 1
ATOM 1581 C C . HIS A 1 185 ? 6.848 -12.787 21.735 1.00 97.06 185 HIS A C 1
ATOM 1583 O O . HIS A 1 185 ? 7.881 -12.448 21.154 1.00 97.06 185 HIS A O 1
ATOM 1589 N N . HIS A 1 186 ? 5.774 -13.226 21.073 1.00 97.62 186 HIS A N 1
ATOM 1590 C CA . HIS A 1 186 ? 5.773 -13.404 19.620 1.00 97.62 186 HIS A CA 1
ATOM 1591 C C . HIS A 1 186 ? 5.844 -12.079 18.867 1.00 97.62 186 HIS A C 1
ATOM 1593 O O . HIS A 1 186 ? 6.598 -12.000 17.901 1.00 97.62 186 HIS A O 1
ATOM 1599 N N . LEU A 1 187 ? 5.157 -11.024 19.327 1.00 97.06 187 LEU A N 1
ATOM 1600 C CA . LEU A 1 187 ? 5.314 -9.691 18.735 1.00 97.06 187 LEU A CA 1
ATOM 1601 C C . LEU A 1 187 ? 6.780 -9.259 18.759 1.00 97.06 187 LEU A C 1
ATOM 1603 O O . LEU A 1 187 ? 7.334 -8.927 17.713 1.00 97.06 187 LEU A O 1
ATOM 1607 N N . LYS A 1 188 ? 7.434 -9.351 19.925 1.00 97.12 188 LYS A N 1
ATOM 1608 C CA . LYS A 1 188 ? 8.835 -8.950 20.079 1.00 97.12 188 LYS A CA 1
ATOM 1609 C C . LYS A 1 188 ? 9.782 -9.792 19.226 1.00 97.12 188 LYS A C 1
ATOM 1611 O O . LYS A 1 188 ? 10.721 -9.270 18.631 1.00 97.12 188 LYS A O 1
ATOM 1616 N N . MET A 1 189 ? 9.539 -11.098 19.158 1.00 96.19 189 MET A N 1
ATOM 1617 C CA . MET A 1 189 ? 10.317 -12.019 18.334 1.00 96.19 189 MET A CA 1
ATOM 1618 C C . MET A 1 189 ? 10.160 -11.725 16.835 1.00 96.19 189 MET A C 1
ATOM 1620 O O . MET A 1 189 ? 11.144 -11.779 16.094 1.00 96.19 189 MET A O 1
ATOM 1624 N N . ASN A 1 190 ? 8.939 -11.427 16.390 1.00 96.94 190 ASN A N 1
ATOM 1625 C CA . ASN A 1 190 ? 8.603 -11.243 14.981 1.00 96.94 190 ASN A CA 1
ATOM 1626 C C . ASN A 1 190 ? 8.971 -9.848 14.441 1.00 96.94 190 ASN A C 1
ATOM 1628 O O . ASN A 1 190 ? 9.018 -9.691 13.224 1.00 96.94 190 ASN A O 1
ATOM 1632 N N . GLU A 1 191 ? 9.334 -8.873 15.292 1.00 94.94 191 GLU A N 1
ATOM 1633 C CA . GLU A 1 191 ? 9.866 -7.553 14.876 1.00 94.94 191 GLU A CA 1
ATOM 1634 C C . GLU A 1 191 ? 11.034 -7.656 13.876 1.00 94.94 191 GLU A C 1
ATOM 1636 O O . GLU A 1 191 ? 11.222 -6.777 13.039 1.00 94.94 191 GLU A O 1
ATOM 1641 N N . LYS A 1 192 ? 11.835 -8.725 13.960 1.00 93.06 192 LYS A N 1
ATOM 1642 C CA . LYS A 1 192 ? 13.018 -8.952 13.111 1.00 93.06 192 LYS A CA 1
ATOM 1643 C C . LYS A 1 192 ? 12.786 -10.004 12.023 1.00 93.06 192 LYS A C 1
ATOM 1645 O O . LYS A 1 192 ? 13.750 -10.573 11.512 1.00 93.06 192 LYS A O 1
ATOM 1650 N N . ARG A 1 193 ? 11.528 -10.320 11.706 1.00 94.50 193 ARG A N 1
ATOM 1651 C CA . ARG A 1 193 ? 11.162 -11.396 10.775 1.00 94.50 193 ARG A CA 1
ATOM 1652 C C . ARG A 1 193 ? 10.315 -10.873 9.619 1.00 94.50 193 ARG A C 1
ATOM 1654 O O . ARG A 1 193 ? 9.623 -9.866 9.740 1.00 94.50 193 ARG A O 1
ATOM 1661 N N . LEU A 1 194 ? 10.374 -11.568 8.482 1.00 94.19 194 LEU A N 1
ATOM 1662 C CA . LEU A 1 194 ? 9.656 -11.171 7.272 1.00 94.19 194 LEU A CA 1
ATOM 1663 C C . LEU A 1 194 ? 8.143 -11.329 7.469 1.00 94.19 194 LEU A C 1
ATOM 1665 O O . LEU A 1 194 ? 7.624 -12.447 7.475 1.00 94.19 194 LEU A O 1
ATOM 1669 N N . THR A 1 195 ? 7.441 -10.207 7.595 1.00 94.94 195 THR A N 1
ATOM 1670 C CA . THR A 1 195 ? 5.983 -10.136 7.743 1.00 94.94 195 THR A CA 1
ATOM 1671 C C . THR A 1 195 ? 5.355 -9.291 6.636 1.00 94.94 195 THR A C 1
ATOM 1673 O O . THR A 1 195 ? 6.025 -8.548 5.924 1.00 94.94 195 THR A O 1
ATOM 1676 N N . THR A 1 196 ? 4.051 -9.458 6.450 1.00 95.25 196 THR A N 1
ATOM 1677 C CA . THR A 1 196 ? 3.245 -8.837 5.398 1.00 95.25 196 THR A CA 1
ATOM 1678 C C . THR A 1 196 ? 1.876 -8.437 5.944 1.00 95.25 196 THR A C 1
ATOM 1680 O O . THR A 1 196 ? 1.434 -8.893 7.002 1.00 95.25 196 THR A O 1
ATOM 1683 N N . TRP A 1 197 ? 1.115 -7.675 5.160 1.00 94.38 197 TRP A N 1
ATOM 1684 C CA . TRP A 1 197 ? -0.285 -7.368 5.468 1.00 94.38 197 TRP A CA 1
ATOM 1685 C C . TRP A 1 197 ? -1.194 -8.606 5.558 1.00 94.38 197 TRP A C 1
ATOM 1687 O O . TRP A 1 197 ? -2.256 -8.542 6.182 1.00 94.38 197 TRP A O 1
ATOM 1697 N N . LEU A 1 198 ? -0.796 -9.746 4.978 1.00 96.25 198 LEU A N 1
ATOM 1698 C CA . LEU A 1 198 ? -1.524 -11.008 5.140 1.00 96.25 198 LEU A CA 1
ATOM 1699 C C . LEU A 1 198 ? -1.401 -11.546 6.571 1.00 96.25 198 LEU A C 1
ATOM 1701 O O . LEU A 1 198 ? -2.373 -12.085 7.103 1.00 96.25 198 LEU A O 1
ATOM 1705 N N . ASP A 1 199 ? -0.246 -11.343 7.204 1.00 97.62 199 ASP A N 1
ATOM 1706 C CA . ASP A 1 199 ? 0.009 -11.721 8.595 1.00 97.62 199 ASP A CA 1
ATOM 1707 C C . ASP A 1 199 ? -0.768 -10.803 9.555 1.00 97.62 199 ASP A C 1
ATOM 1709 O O . ASP A 1 199 ? -1.456 -11.261 10.469 1.00 97.62 199 ASP A O 1
ATOM 1713 N N . VAL A 1 200 ? -0.790 -9.496 9.269 1.00 96.31 200 VAL A N 1
ATOM 1714 C CA . VAL A 1 200 ? -1.635 -8.530 9.997 1.00 96.31 200 VAL A CA 1
ATOM 1715 C C . VAL A 1 200 ? -3.118 -8.894 9.866 1.00 96.31 200 VAL A C 1
ATOM 1717 O O . VAL A 1 200 ? -3.866 -8.836 10.839 1.00 96.31 200 VAL A O 1
ATOM 1720 N N . ARG A 1 201 ? -3.571 -9.353 8.690 1.00 96.81 201 ARG A N 1
ATOM 1721 C CA . ARG A 1 201 ? -4.946 -9.848 8.514 1.00 96.81 201 ARG A CA 1
ATOM 1722 C C . ARG A 1 201 ? -5.234 -11.083 9.375 1.00 96.81 201 ARG A C 1
ATOM 1724 O O . ARG A 1 201 ? -6.373 -11.223 9.819 1.00 96.81 201 ARG A O 1
ATOM 1731 N N . LYS A 1 202 ? -4.261 -11.972 9.615 1.00 97.50 202 LYS A N 1
ATOM 1732 C CA . LYS A 1 202 ? -4.418 -13.103 10.552 1.00 97.50 202 LYS A CA 1
ATOM 1733 C C . LYS A 1 202 ? -4.599 -12.602 11.984 1.00 97.50 202 LYS A C 1
ATOM 1735 O O . LYS A 1 202 ? -5.578 -12.984 12.611 1.00 97.50 202 LYS A O 1
ATOM 1740 N N . MET A 1 203 ? -3.766 -11.660 12.422 1.00 97.56 203 MET A N 1
ATOM 1741 C CA . MET A 1 203 ? -3.908 -10.999 13.726 1.00 97.56 203 MET A CA 1
ATOM 1742 C C . MET A 1 203 ? -5.282 -10.336 13.898 1.00 97.56 203 MET A C 1
ATOM 1744 O O . MET A 1 203 ? -5.944 -10.532 14.911 1.00 97.56 203 MET A O 1
ATOM 1748 N N . LEU A 1 204 ? -5.770 -9.605 12.889 1.00 98.00 204 LEU A N 1
ATOM 1749 C CA . LEU A 1 204 ? -7.110 -9.008 12.940 1.00 98.00 204 LEU A CA 1
ATOM 1750 C C . LEU A 1 204 ? -8.214 -10.067 13.053 1.00 98.00 204 LEU A C 1
ATOM 1752 O O . LEU A 1 204 ? -9.204 -9.839 13.741 1.00 98.00 204 LEU A O 1
ATOM 1756 N N . LYS A 1 205 ? -8.055 -11.228 12.408 1.00 97.75 205 LYS A N 1
ATOM 1757 C CA . LYS A 1 205 ? -9.007 -12.338 12.545 1.00 97.75 205 LYS A CA 1
ATOM 1758 C C . LYS A 1 205 ? -8.992 -12.948 13.941 1.00 97.75 205 LYS A C 1
ATOM 1760 O O . LYS A 1 205 ? -10.065 -13.295 14.421 1.00 97.75 205 LYS A O 1
ATOM 1765 N N . ASP A 1 206 ? -7.828 -13.030 14.581 1.00 97.81 206 ASP A N 1
ATOM 1766 C CA . ASP A 1 206 ? -7.721 -13.483 15.970 1.00 97.81 206 ASP A CA 1
ATOM 1767 C C . ASP A 1 206 ? -8.560 -12.596 16.892 1.00 97.81 206 ASP A C 1
ATOM 1769 O O . ASP A 1 206 ? -9.388 -13.122 17.633 1.00 97.81 206 ASP A O 1
ATOM 1773 N N . ILE A 1 207 ? -8.432 -11.267 16.744 1.00 97.44 207 ILE A N 1
ATOM 1774 C CA . ILE A 1 207 ? -9.217 -10.267 17.490 1.00 97.44 207 ILE A CA 1
ATOM 1775 C C . ILE A 1 207 ? -10.716 -10.476 17.273 1.00 97.44 207 ILE A C 1
ATOM 1777 O O . ILE A 1 207 ? -11.470 -10.553 18.235 1.00 97.44 207 ILE A O 1
ATOM 1781 N N . VAL A 1 208 ? -11.161 -10.586 16.014 1.00 96.56 208 VAL A N 1
ATOM 1782 C CA . VAL A 1 208 ? -12.586 -10.797 15.699 1.00 96.56 208 VAL A CA 1
ATOM 1783 C C . VAL A 1 208 ? -13.112 -12.086 16.331 1.00 96.56 208 VAL A C 1
ATOM 1785 O O . VAL A 1 208 ? -14.262 -12.138 16.752 1.00 96.56 208 VAL A O 1
ATOM 1788 N N . SER A 1 209 ? -12.298 -13.139 16.361 1.00 96.38 209 SER A N 1
ATOM 1789 C CA . SER A 1 209 ? -12.691 -14.435 16.921 1.00 96.38 209 SER A CA 1
ATOM 1790 C C . SER A 1 209 ? -12.523 -14.554 18.437 1.00 96.38 209 SER A C 1
ATOM 1792 O O . SER A 1 209 ? -12.860 -15.605 18.973 1.00 96.38 209 SER A O 1
ATOM 1794 N N . ASP A 1 210 ? -11.975 -13.529 19.099 1.00 95.25 210 ASP A N 1
ATOM 1795 C CA . ASP A 1 210 ? -11.559 -13.555 20.510 1.00 95.25 210 ASP A CA 1
ATOM 1796 C C . ASP A 1 210 ? -10.699 -14.786 20.867 1.00 95.25 210 ASP A C 1
ATOM 1798 O O . ASP A 1 210 ? -10.800 -15.369 21.943 1.00 95.25 210 ASP A O 1
ATOM 1802 N N . ASN A 1 211 ? -9.859 -15.224 19.923 1.00 96.56 211 ASN A N 1
ATOM 1803 C CA . ASN A 1 211 ? -9.020 -16.406 20.076 1.00 96.56 211 ASN A CA 1
ATOM 1804 C C . ASN A 1 211 ? -7.551 -16.003 20.076 1.00 96.56 211 ASN A C 1
ATOM 1806 O O . ASN A 1 211 ? -6.976 -15.699 19.030 1.00 96.56 211 ASN A O 1
ATOM 1810 N N . TYR A 1 212 ? -6.937 -16.070 21.252 1.00 97.31 212 TYR A N 1
ATOM 1811 C CA . TYR A 1 212 ? -5.537 -15.713 21.451 1.00 97.31 212 TYR A CA 1
ATOM 1812 C C . TYR A 1 212 ? -4.661 -16.914 21.788 1.00 97.31 212 TYR A C 1
ATOM 1814 O O . TYR A 1 212 ? -3.495 -16.716 22.101 1.00 97.31 212 TYR A O 1
ATOM 1822 N N . GLU A 1 213 ? -5.167 -18.145 21.712 1.00 97.06 213 GLU A N 1
ATOM 1823 C CA . GLU A 1 213 ? -4.388 -19.332 22.083 1.00 97.06 213 GLU A CA 1
ATOM 1824 C C . GLU A 1 213 ? -3.128 -19.483 21.213 1.00 97.06 213 GLU A C 1
ATOM 1826 O O . GLU A 1 213 ? -3.193 -19.198 20.014 1.00 97.06 213 GLU A O 1
ATOM 1831 N N . PRO A 1 214 ? -1.982 -19.923 21.753 1.00 96.50 214 PRO A N 1
ATOM 1832 C CA . PRO A 1 214 ? -0.777 -20.135 20.955 1.00 96.50 214 PRO A CA 1
ATOM 1833 C C . PRO A 1 214 ? -1.041 -21.066 19.766 1.00 96.50 214 PRO A C 1
ATOM 1835 O O . PRO A 1 214 ? -1.739 -22.074 19.891 1.00 96.50 214 PRO A O 1
ATOM 1838 N N . ILE A 1 215 ? -0.471 -20.747 18.606 1.00 95.06 215 ILE A N 1
ATOM 1839 C CA . ILE A 1 215 ? -0.502 -21.639 17.445 1.00 95.06 215 ILE A CA 1
ATOM 1840 C C . ILE A 1 215 ? 0.853 -22.332 17.365 1.00 95.06 215 ILE A C 1
ATOM 1842 O O . ILE A 1 215 ? 1.874 -21.712 17.082 1.00 95.06 215 ILE A O 1
ATOM 1846 N N . VAL A 1 216 ? 0.850 -23.643 17.585 1.00 89.00 216 VAL A N 1
ATOM 1847 C CA . VAL A 1 216 ? 2.027 -24.489 17.384 1.00 89.00 216 VAL A CA 1
ATOM 1848 C C . VAL A 1 216 ? 1.786 -25.311 16.129 1.00 89.00 216 VAL A C 1
ATOM 1850 O O . VAL A 1 216 ? 0.992 -26.248 16.120 1.00 89.00 216 VAL A O 1
ATOM 1853 N N . SER A 1 217 ? 2.439 -24.926 15.039 1.00 84.56 217 SER A N 1
ATOM 1854 C CA . SER A 1 217 ? 2.371 -25.660 13.781 1.00 84.56 217 SER A CA 1
ATOM 1855 C C . SER A 1 217 ? 3.715 -25.625 13.074 1.00 84.56 217 SER A C 1
ATOM 1857 O O . SER A 1 217 ? 4.314 -24.566 12.903 1.00 84.56 217 SER A O 1
ATOM 1859 N N . SER A 1 218 ? 4.161 -26.797 12.629 1.00 76.00 218 SER A N 1
ATOM 1860 C CA . SER A 1 218 ? 5.379 -26.973 11.838 1.00 76.00 218 SER A CA 1
ATOM 1861 C C . SER A 1 218 ? 5.155 -26.772 10.336 1.00 76.00 218 SER A C 1
ATOM 1863 O O . SER A 1 218 ? 6.116 -26.752 9.568 1.00 76.00 218 SER A O 1
ATOM 1865 N N . SER A 1 219 ? 3.903 -26.620 9.884 1.00 85.88 219 SER A N 1
ATOM 1866 C CA . SER A 1 219 ? 3.609 -26.453 8.460 1.00 85.88 219 SER A CA 1
ATOM 1867 C C . SER A 1 219 ? 3.905 -25.026 8.000 1.00 85.88 219 SER A C 1
ATOM 1869 O O . SER A 1 219 ? 3.340 -24.066 8.550 1.00 85.88 219 SER A O 1
ATOM 1871 N N . LYS A 1 220 ? 4.715 -24.897 6.940 1.00 87.00 220 LYS A N 1
ATOM 1872 C CA . LYS A 1 220 ? 4.894 -23.628 6.225 1.00 87.00 220 LYS A CA 1
ATOM 1873 C C . LYS A 1 220 ? 3.552 -23.157 5.664 1.00 87.00 220 LYS A C 1
ATOM 1875 O O . LYS A 1 220 ? 2.798 -23.937 5.085 1.00 87.00 220 LYS A O 1
ATOM 1880 N N . ARG A 1 221 ? 3.256 -21.877 5.871 1.00 92.56 221 ARG A N 1
ATOM 1881 C CA . ARG A 1 221 ? 2.027 -21.197 5.457 1.00 92.56 221 ARG A CA 1
ATOM 1882 C C . ARG A 1 221 ? 2.356 -19.863 4.808 1.00 92.56 221 ARG A C 1
ATOM 1884 O O . ARG A 1 221 ? 3.373 -19.246 5.119 1.00 92.56 221 ARG A O 1
ATOM 1891 N N . ASP A 1 222 ? 1.420 -19.395 3.996 1.00 94.25 222 ASP A N 1
ATOM 1892 C CA . ASP A 1 222 ? 1.559 -18.118 3.299 1.00 94.25 222 ASP A CA 1
ATOM 1893 C C . ASP A 1 222 ? 1.385 -16.913 4.234 1.00 94.25 222 ASP A C 1
ATOM 1895 O O . ASP A 1 222 ? 1.856 -15.815 3.942 1.00 94.25 222 ASP A O 1
ATOM 1899 N N . ALA A 1 223 ? 0.713 -17.115 5.375 1.00 96.50 223 ALA A N 1
ATOM 1900 C CA . ALA A 1 223 ? 0.491 -16.102 6.399 1.00 96.50 223 ALA A CA 1
ATOM 1901 C C . ALA A 1 223 ? 0.412 -16.703 7.810 1.00 96.50 223 ALA A C 1
ATOM 1903 O O . ALA A 1 223 ? -0.206 -17.755 8.010 1.00 96.50 223 ALA A O 1
ATOM 1904 N N . TYR A 1 224 ? 0.956 -15.969 8.774 1.00 97.19 224 TYR A N 1
ATOM 1905 C CA . TYR A 1 224 ? 1.082 -16.312 10.187 1.00 97.19 224 TYR A CA 1
ATOM 1906 C C . TYR A 1 224 ? 0.427 -15.237 11.050 1.00 97.19 224 TYR A C 1
ATOM 1908 O O . TYR A 1 224 ? 0.376 -14.065 10.680 1.00 97.19 224 TYR A O 1
ATOM 1916 N N . SER A 1 225 ? -0.073 -15.614 12.218 1.00 96.94 225 SER A N 1
ATOM 1917 C CA . SER A 1 225 ? -0.487 -14.636 13.216 1.00 96.94 225 SER A CA 1
ATOM 1918 C C . SER A 1 225 ? 0.741 -14.022 13.899 1.00 96.94 225 SER A C 1
ATOM 1920 O O . SER A 1 225 ? 1.454 -14.702 14.631 1.00 96.94 225 SER A O 1
ATOM 1922 N N . VAL A 1 226 ? 0.979 -12.719 13.698 1.00 96.75 226 VAL A N 1
ATOM 1923 C CA . VAL A 1 226 ? 2.208 -12.036 14.167 1.00 96.75 226 VAL A CA 1
ATOM 1924 C C . VAL A 1 226 ? 2.412 -12.043 15.688 1.00 96.75 226 VAL A C 1
ATOM 1926 O O . VAL A 1 226 ? 3.510 -11.746 16.152 1.00 96.75 226 VAL A O 1
ATOM 1929 N N . TRP A 1 227 ? 1.381 -12.378 16.464 1.00 97.56 227 TRP A N 1
ATOM 1930 C CA . TRP A 1 227 ? 1.418 -12.399 17.929 1.00 97.56 227 TRP A CA 1
ATOM 1931 C C . TRP A 1 227 ? 1.072 -13.759 18.557 1.00 97.56 227 TRP A C 1
ATOM 1933 O O . TRP A 1 227 ? 1.248 -13.921 19.751 1.00 97.56 227 TRP A O 1
ATOM 1943 N N . ARG A 1 228 ? 0.598 -14.764 17.810 1.00 97.25 228 ARG A N 1
ATOM 1944 C CA . ARG A 1 228 ? 0.222 -16.076 18.390 1.00 97.25 228 ARG A CA 1
ATOM 1945 C C . ARG A 1 228 ? 1.215 -17.180 18.064 1.00 97.25 228 ARG A C 1
ATOM 1947 O O . ARG A 1 228 ? 1.077 -18.284 18.581 1.00 97.25 228 ARG A O 1
ATOM 1954 N N . GLU A 1 229 ? 2.159 -16.899 17.176 1.00 96.19 229 GLU A N 1
ATOM 1955 C CA . GLU A 1 229 ? 3.113 -17.875 16.682 1.00 96.19 229 GLU A CA 1
ATOM 1956 C C . GLU A 1 229 ? 4.396 -17.225 16.179 1.00 96.19 229 GLU A C 1
ATOM 1958 O O . GLU A 1 229 ? 4.493 -16.019 15.938 1.00 96.19 229 GLU A O 1
ATOM 1963 N N . GLU A 1 230 ? 5.399 -18.071 16.015 1.00 95.94 230 GLU A N 1
ATOM 1964 C CA . GLU A 1 230 ? 6.674 -17.725 15.422 1.00 95.94 230 GLU A CA 1
ATOM 1965 C C . GLU A 1 230 ? 6.564 -17.684 13.889 1.00 95.94 230 GLU A C 1
ATOM 1967 O O . GLU A 1 230 ? 6.200 -18.670 13.248 1.00 95.94 230 GLU A O 1
ATOM 1972 N N . VAL A 1 231 ? 6.920 -16.550 13.282 1.00 96.44 231 VAL A N 1
ATOM 1973 C CA . VAL A 1 231 ? 7.088 -16.450 11.823 1.00 96.44 231 VAL A CA 1
ATOM 1974 C C . VAL A 1 231 ? 8.441 -17.068 11.468 1.00 96.44 231 VAL A C 1
ATOM 1976 O O . VAL A 1 231 ? 9.424 -16.577 11.993 1.00 96.44 231 VAL A O 1
ATOM 1979 N N . PRO A 1 232 ? 8.589 -18.086 10.607 1.00 94.88 232 PRO A N 1
ATOM 1980 C CA . PRO A 1 232 ? 9.885 -18.752 10.405 1.00 94.88 232 PRO A CA 1
ATOM 1981 C C . PRO A 1 232 ? 11.023 -17.814 9.955 1.00 94.88 232 PRO A C 1
ATOM 1983 O O . PRO A 1 232 ? 10.813 -16.938 9.115 1.00 94.88 232 PRO A O 1
ATOM 1986 N N . LEU A 1 233 ? 12.241 -18.004 10.487 1.00 92.31 233 LEU A N 1
ATOM 1987 C CA . LEU A 1 233 ? 13.431 -17.222 10.087 1.00 92.31 233 LEU A CA 1
ATOM 1988 C C . LEU A 1 233 ? 13.837 -17.467 8.629 1.00 92.31 233 LEU A C 1
ATOM 1990 O O . LEU A 1 233 ? 14.399 -16.586 7.987 1.00 92.31 233 LEU A O 1
ATOM 1994 N N . ASP A 1 234 ? 13.551 -18.659 8.112 1.00 90.31 234 ASP A N 1
ATOM 1995 C CA . ASP A 1 234 ? 13.830 -19.070 6.739 1.00 90.31 234 ASP A CA 1
ATOM 1996 C C . ASP A 1 234 ? 12.658 -18.779 5.782 1.00 90.31 234 ASP A C 1
ATOM 1998 O O . ASP A 1 234 ? 12.661 -19.263 4.648 1.00 90.31 234 ASP A O 1
ATOM 2002 N N . ARG A 1 235 ? 11.647 -18.004 6.213 1.00 92.50 235 ARG A N 1
ATOM 2003 C CA . ARG A 1 235 ? 10.521 -17.603 5.358 1.00 92.50 235 ARG A CA 1
ATOM 2004 C C . ARG A 1 235 ? 11.033 -16.765 4.189 1.00 92.50 235 ARG A C 1
ATOM 2006 O O . ARG A 1 235 ? 11.589 -15.683 4.373 1.00 92.50 235 ARG A O 1
ATOM 2013 N N . THR A 1 236 ? 10.798 -17.243 2.973 1.00 90.00 236 THR A N 1
ATOM 2014 C CA . THR A 1 236 ? 11.200 -16.549 1.746 1.00 90.00 236 THR A CA 1
ATOM 2015 C C . THR A 1 236 ? 10.119 -15.579 1.258 1.00 90.00 236 THR A C 1
ATOM 2017 O O . THR A 1 236 ? 8.948 -15.693 1.619 1.00 90.00 236 THR A O 1
ATOM 2020 N N . CYS A 1 237 ? 10.480 -14.649 0.366 1.00 90.31 237 CYS A N 1
ATOM 2021 C CA . CYS A 1 237 ? 9.506 -13.784 -0.314 1.00 90.31 237 CYS A CA 1
ATOM 2022 C C . CYS A 1 237 ? 8.428 -14.594 -1.050 1.00 90.31 237 CYS A C 1
ATOM 2024 O O . CYS A 1 237 ? 7.257 -14.229 -1.014 1.00 90.31 237 CYS A O 1
ATOM 2026 N N . LYS A 1 238 ? 8.803 -15.737 -1.641 1.00 89.06 238 LYS A N 1
ATOM 2027 C CA . LYS A 1 238 ? 7.863 -16.655 -2.290 1.00 89.06 238 LYS A CA 1
ATOM 2028 C C . LYS A 1 238 ? 6.874 -17.254 -1.288 1.00 89.06 238 LYS A C 1
ATOM 2030 O O . LYS A 1 238 ? 5.680 -17.246 -1.570 1.00 89.06 238 LYS A O 1
ATOM 2035 N N . ASP A 1 239 ? 7.354 -17.716 -0.131 1.00 92.06 239 ASP A N 1
ATOM 2036 C CA . ASP A 1 239 ? 6.486 -18.228 0.941 1.00 92.06 239 ASP A CA 1
ATOM 2037 C C . ASP A 1 239 ? 5.535 -17.136 1.448 1.00 92.06 239 ASP A C 1
ATOM 2039 O O . ASP A 1 239 ? 4.393 -17.408 1.779 1.00 92.06 239 ASP A O 1
ATOM 2043 N N . ALA A 1 240 ? 5.983 -15.881 1.495 1.00 93.62 240 ALA A N 1
ATOM 2044 C CA . ALA A 1 240 ? 5.178 -14.737 1.923 1.00 93.62 240 ALA A CA 1
ATOM 2045 C C . ALA A 1 240 ? 4.267 -14.149 0.822 1.00 93.62 240 ALA A C 1
ATOM 2047 O O . ALA A 1 240 ? 3.627 -13.123 1.051 1.00 93.62 240 ALA A O 1
ATOM 2048 N N . LEU A 1 241 ? 4.225 -14.759 -0.371 1.00 93.44 241 LEU A N 1
ATOM 2049 C CA . LEU A 1 241 ? 3.526 -14.245 -1.559 1.00 93.44 241 LEU A CA 1
ATOM 2050 C C . LEU A 1 241 ? 3.938 -12.814 -1.957 1.00 93.44 241 LEU A C 1
ATOM 2052 O O . LEU A 1 241 ? 3.153 -12.077 -2.557 1.00 93.44 241 LEU A O 1
ATOM 2056 N N . ILE A 1 242 ? 5.171 -12.419 -1.638 1.00 91.31 242 ILE A N 1
ATOM 2057 C CA . ILE A 1 242 ? 5.762 -11.144 -2.043 1.00 91.31 242 ILE A CA 1
ATOM 2058 C C . ILE A 1 242 ? 6.298 -11.310 -3.472 1.00 91.31 242 ILE A C 1
ATOM 2060 O O . ILE A 1 242 ? 7.164 -12.164 -3.692 1.00 91.31 242 ILE A O 1
ATOM 2064 N N . PRO A 1 243 ? 5.824 -10.510 -4.446 1.00 87.69 243 PRO A N 1
ATOM 2065 C CA . PRO A 1 243 ? 6.393 -10.506 -5.789 1.00 87.69 243 PRO A CA 1
ATOM 2066 C C . PRO A 1 243 ? 7.900 -10.213 -5.763 1.00 87.69 243 PRO A C 1
ATOM 2068 O O . PRO A 1 243 ? 8.377 -9.426 -4.941 1.00 87.69 243 PRO A O 1
ATOM 2071 N N . MET A 1 244 ? 8.662 -10.856 -6.647 1.00 81.75 244 MET A N 1
ATOM 2072 C CA . MET A 1 244 ? 10.130 -10.838 -6.598 1.00 81.75 244 MET A CA 1
ATOM 2073 C C . MET A 1 244 ? 10.720 -9.429 -6.721 1.00 81.75 244 MET A C 1
ATOM 2075 O O . MET A 1 244 ? 11.705 -9.113 -6.055 1.00 81.75 244 MET A O 1
ATOM 2079 N N . GLU A 1 245 ? 10.070 -8.546 -7.472 1.00 80.62 245 GLU A N 1
ATOM 2080 C CA . GLU A 1 245 ? 10.424 -7.136 -7.628 1.00 80.62 245 GLU A CA 1
ATOM 2081 C C . GLU A 1 245 ? 10.324 -6.317 -6.324 1.00 80.62 245 GLU A C 1
ATOM 2083 O O . GLU A 1 245 ? 10.931 -5.243 -6.217 1.00 80.62 245 GLU A O 1
ATOM 2088 N N . PHE A 1 246 ? 9.591 -6.816 -5.321 1.00 86.62 246 PHE A N 1
ATOM 2089 C CA . PHE A 1 246 ? 9.463 -6.228 -3.983 1.00 86.62 246 PHE A CA 1
ATOM 2090 C C . PHE A 1 246 ? 10.318 -6.938 -2.923 1.00 86.62 246 PHE A C 1
ATOM 2092 O O . PHE A 1 246 ? 10.367 -6.491 -1.779 1.00 86.62 246 PHE A O 1
ATOM 2099 N N . CYS A 1 247 ? 11.024 -8.010 -3.281 1.00 87.31 247 CYS A N 1
ATOM 2100 C CA . CYS A 1 247 ? 11.883 -8.729 -2.348 1.00 87.31 247 CYS A CA 1
ATOM 2101 C C . CYS A 1 247 ? 13.196 -7.968 -2.085 1.00 87.31 247 CYS A C 1
ATOM 2103 O O . CYS A 1 247 ? 13.842 -7.479 -3.013 1.00 87.31 247 CYS A O 1
ATOM 2105 N N . LEU A 1 248 ? 13.619 -7.890 -0.818 1.00 84.38 248 LEU A N 1
ATOM 2106 C CA . LEU A 1 248 ? 14.788 -7.096 -0.414 1.00 84.38 248 LEU A CA 1
ATOM 2107 C C . LEU A 1 248 ? 16.112 -7.853 -0.375 1.00 84.38 248 LEU A C 1
ATOM 2109 O O . LEU A 1 248 ? 17.155 -7.268 -0.648 1.00 84.38 248 LEU A O 1
ATOM 2113 N N . CYS A 1 249 ? 16.103 -9.146 -0.053 1.00 76.06 249 CYS A N 1
ATOM 2114 C CA . CYS A 1 249 ? 17.333 -9.919 0.162 1.00 76.06 249 CYS A CA 1
ATOM 2115 C C . CYS A 1 249 ? 18.037 -10.337 -1.145 1.00 76.06 249 CYS A C 1
ATOM 2117 O O . CYS A 1 249 ? 18.811 -11.290 -1.161 1.00 76.06 249 CYS A O 1
ATOM 2119 N N . ILE A 1 250 ? 17.766 -9.653 -2.254 1.00 75.56 250 ILE A N 1
ATOM 2120 C CA . ILE A 1 250 ? 18.309 -9.970 -3.573 1.00 75.56 250 ILE A CA 1
ATOM 2121 C C . ILE A 1 250 ? 19.725 -9.402 -3.701 1.00 75.56 250 ILE A C 1
ATOM 2123 O O . ILE A 1 250 ? 19.940 -8.203 -3.527 1.00 75.56 250 ILE A O 1
ATOM 2127 N N . LYS A 1 251 ? 20.692 -10.240 -4.094 1.00 77.75 251 LYS A N 1
ATOM 2128 C CA . LYS A 1 251 ? 22.037 -9.773 -4.453 1.00 77.75 251 LYS A CA 1
ATOM 2129 C C . LYS A 1 251 ? 22.036 -9.303 -5.902 1.00 77.75 251 LYS A C 1
ATOM 2131 O O . LYS A 1 251 ? 21.613 -10.040 -6.790 1.00 77.75 251 LYS A O 1
ATOM 2136 N N . LYS A 1 252 ? 22.531 -8.091 -6.146 1.00 80.88 252 LYS A N 1
ATOM 2137 C CA . LYS A 1 252 ? 22.595 -7.496 -7.483 1.00 80.88 252 LYS A CA 1
ATOM 2138 C C . LYS A 1 252 ? 24.047 -7.230 -7.871 1.00 80.88 252 LYS A C 1
ATOM 2140 O O . LYS A 1 252 ? 24.798 -6.681 -7.072 1.00 80.88 252 LYS A O 1
ATOM 2145 N N . GLN A 1 253 ? 24.431 -7.601 -9.089 1.00 79.69 253 GLN A N 1
ATOM 2146 C CA . GLN A 1 253 ? 25.753 -7.310 -9.648 1.00 79.69 253 GLN A CA 1
ATOM 2147 C C . GLN A 1 253 ? 25.590 -6.563 -10.971 1.00 79.69 253 GLN A C 1
ATOM 2149 O O . GLN A 1 253 ? 25.021 -7.106 -11.917 1.00 79.69 253 GLN A O 1
ATOM 2154 N N . SER A 1 254 ? 26.073 -5.323 -11.035 1.00 81.69 254 SER A N 1
ATOM 2155 C CA . SER A 1 254 ? 26.044 -4.526 -12.266 1.00 81.69 254 SER A CA 1
ATOM 2156 C C . SER A 1 254 ? 26.975 -5.108 -13.332 1.00 81.69 254 SER A C 1
ATOM 2158 O O . SER A 1 254 ? 28.024 -5.668 -13.006 1.00 81.69 254 SER A O 1
ATOM 2160 N N . PHE A 1 255 ? 26.617 -4.930 -14.602 1.00 80.50 255 PHE A N 1
ATOM 2161 C CA . PHE A 1 255 ? 27.488 -5.205 -15.748 1.00 80.50 255 PHE A CA 1
ATOM 2162 C C . PHE A 1 255 ? 27.376 -4.101 -16.806 1.00 80.50 255 PHE A C 1
ATOM 2164 O O . PHE A 1 255 ? 26.553 -3.194 -16.682 1.00 80.50 255 PHE A O 1
ATOM 2171 N N . LEU A 1 256 ? 28.247 -4.146 -17.818 1.00 80.50 256 LEU A N 1
ATOM 2172 C CA . LEU A 1 256 ? 28.348 -3.101 -18.839 1.00 80.50 256 LEU A CA 1
ATOM 2173 C C . LEU A 1 256 ? 27.045 -2.972 -19.643 1.00 80.50 256 LEU A C 1
ATOM 2175 O O . LEU A 1 256 ? 26.573 -3.942 -20.245 1.00 80.50 256 LEU A O 1
ATOM 2179 N N . VAL A 1 257 ? 26.503 -1.752 -19.684 1.00 81.19 257 VAL A N 1
ATOM 2180 C CA . VAL A 1 257 ? 25.268 -1.404 -20.411 1.00 81.19 257 VAL A CA 1
ATOM 2181 C C . VAL A 1 257 ? 25.414 -1.524 -21.932 1.00 81.19 257 VAL A C 1
ATOM 2183 O O . VAL A 1 257 ? 24.426 -1.763 -22.618 1.00 81.19 257 VAL A O 1
ATOM 2186 N N . ASP A 1 258 ? 26.645 -1.452 -22.445 1.00 80.62 258 ASP A N 1
ATOM 2187 C CA . ASP A 1 258 ? 26.958 -1.601 -23.875 1.00 80.62 258 ASP A CA 1
ATOM 2188 C C . ASP A 1 258 ? 27.113 -3.067 -24.308 1.00 80.62 258 ASP A C 1
ATOM 2190 O O . ASP A 1 258 ? 27.398 -3.363 -25.468 1.00 80.62 258 ASP A O 1
ATOM 2194 N N . SER A 1 259 ? 26.940 -4.017 -23.385 1.00 86.69 259 SER A N 1
ATOM 2195 C CA . SER A 1 259 ? 27.000 -5.438 -23.722 1.00 86.69 259 SER A CA 1
ATOM 2196 C C . SER A 1 259 ? 25.828 -5.858 -24.616 1.00 86.69 259 SER A C 1
ATOM 2198 O O . SER A 1 259 ? 24.705 -5.364 -24.495 1.00 86.69 259 SER A O 1
ATOM 2200 N N . GLN A 1 260 ? 26.064 -6.851 -25.477 1.00 88.25 260 GLN A N 1
ATOM 2201 C CA . GLN A 1 260 ? 25.018 -7.443 -26.317 1.00 88.25 260 GLN A CA 1
ATOM 2202 C C . GLN A 1 260 ? 23.824 -7.932 -25.478 1.00 88.25 260 GLN A C 1
ATOM 2204 O O . GLN A 1 260 ? 22.671 -7.711 -25.842 1.00 88.25 260 GLN A O 1
ATOM 2209 N N . LEU A 1 261 ? 24.100 -8.530 -24.316 1.00 87.44 261 LEU A N 1
ATOM 2210 C CA . LEU A 1 261 ? 23.078 -8.963 -23.369 1.00 87.44 261 LEU A CA 1
ATOM 2211 C C . LEU A 1 261 ? 22.212 -7.791 -22.881 1.00 87.44 261 LEU A C 1
ATOM 2213 O O . LEU A 1 261 ? 20.988 -7.899 -22.884 1.00 87.44 261 LEU A O 1
ATOM 2217 N N . ALA A 1 262 ? 22.818 -6.664 -22.494 1.00 91.75 262 ALA A N 1
ATOM 2218 C CA . ALA A 1 262 ? 22.079 -5.486 -22.041 1.00 91.75 262 ALA A CA 1
ATOM 2219 C C . ALA A 1 262 ? 21.107 -4.974 -23.115 1.00 91.75 262 ALA A C 1
ATOM 2221 O O . ALA A 1 262 ? 19.951 -4.684 -22.800 1.00 91.75 262 ALA A O 1
ATOM 2222 N N . GLN A 1 263 ? 21.533 -4.940 -24.381 1.00 93.81 263 GLN A N 1
ATOM 2223 C CA . GLN A 1 263 ? 20.675 -4.557 -25.506 1.00 93.81 263 GLN A CA 1
ATOM 2224 C C . GLN A 1 263 ? 19.521 -5.545 -25.723 1.00 93.81 263 GLN A C 1
ATOM 2226 O O . GLN A 1 263 ? 18.373 -5.123 -25.881 1.00 93.81 263 GLN A O 1
ATOM 2231 N N . ILE A 1 264 ? 19.793 -6.854 -25.674 1.00 92.62 264 ILE A N 1
ATOM 2232 C CA . ILE A 1 264 ? 18.778 -7.905 -25.854 1.00 92.62 264 ILE A CA 1
ATOM 2233 C C . ILE A 1 264 ? 17.706 -7.822 -24.765 1.00 92.62 264 ILE A C 1
ATOM 2235 O O . ILE A 1 264 ? 16.518 -7.744 -25.081 1.00 92.62 264 ILE A O 1
ATOM 2239 N N . VAL A 1 265 ? 18.106 -7.785 -23.491 1.00 93.44 265 VAL A N 1
ATOM 2240 C CA . VAL A 1 265 ? 17.163 -7.767 -22.360 1.00 93.44 265 VAL A CA 1
ATOM 2241 C C . VAL A 1 265 ? 16.364 -6.460 -22.331 1.00 93.44 265 VAL A C 1
ATOM 2243 O O . VAL A 1 265 ? 15.156 -6.472 -22.092 1.00 93.44 265 VAL A O 1
ATOM 2246 N N . SER A 1 266 ? 17.011 -5.328 -22.619 1.00 96.19 266 SER A N 1
ATOM 2247 C CA . SER A 1 266 ? 16.336 -4.024 -22.678 1.00 96.19 266 SER A CA 1
ATOM 2248 C C . SER A 1 266 ? 15.315 -3.968 -23.810 1.00 96.19 266 SER A C 1
ATOM 2250 O O . SER A 1 266 ? 14.191 -3.504 -23.609 1.00 96.19 266 SER A O 1
ATOM 2252 N N . THR A 1 267 ? 15.667 -4.499 -24.983 1.00 96.50 267 THR A N 1
ATOM 2253 C CA . THR A 1 267 ? 14.739 -4.610 -26.115 1.00 96.50 267 THR A CA 1
ATOM 2254 C C . THR A 1 267 ? 13.580 -5.540 -25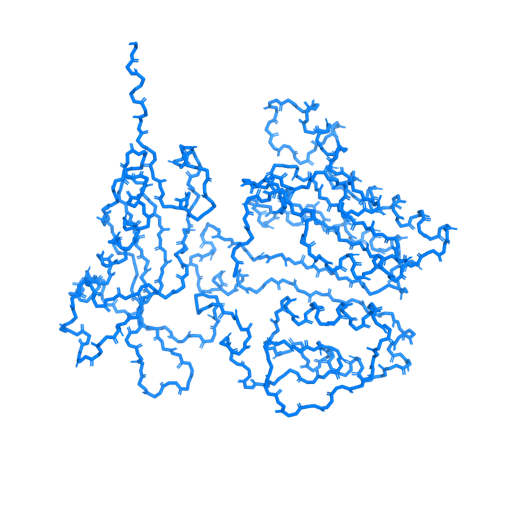.769 1.00 96.50 267 THR A C 1
ATOM 2256 O O . THR A 1 267 ? 12.429 -5.180 -26.002 1.00 96.50 267 THR A O 1
ATOM 2259 N N . ALA A 1 268 ? 13.847 -6.679 -25.120 1.00 96.19 268 ALA A N 1
ATOM 2260 C CA . ALA A 1 268 ? 12.807 -7.587 -24.647 1.00 96.19 268 ALA A CA 1
ATOM 2261 C C . ALA A 1 268 ? 11.818 -6.898 -23.704 1.00 96.19 268 ALA A C 1
ATOM 2263 O O . ALA A 1 268 ? 10.609 -7.054 -23.882 1.00 96.19 268 ALA A O 1
ATOM 2264 N N . LEU A 1 269 ? 12.295 -6.080 -22.759 1.00 97.31 269 LEU A N 1
ATOM 2265 C CA . LEU A 1 269 ? 11.421 -5.296 -21.886 1.00 97.31 269 LEU A CA 1
ATOM 2266 C C . LEU A 1 269 ? 10.514 -4.352 -22.688 1.00 97.31 269 LEU A C 1
ATOM 2268 O O . LEU A 1 269 ? 9.299 -4.366 -22.483 1.00 97.31 269 LEU A O 1
ATOM 2272 N N . VAL A 1 270 ? 11.064 -3.577 -23.628 1.00 98.00 270 VAL A N 1
ATOM 2273 C CA . VAL A 1 270 ? 10.266 -2.679 -24.486 1.00 98.00 270 VAL A CA 1
ATOM 2274 C C . VAL A 1 270 ? 9.236 -3.467 -25.304 1.00 98.00 270 VAL A C 1
ATOM 2276 O O . VAL A 1 270 ? 8.066 -3.080 -25.354 1.00 98.00 270 VAL A O 1
ATOM 2279 N N . THR A 1 271 ? 9.616 -4.622 -25.852 1.00 97.12 271 THR A N 1
ATOM 2280 C CA . THR A 1 271 ? 8.695 -5.528 -26.548 1.00 97.12 271 THR A CA 1
ATOM 2281 C C . THR A 1 271 ? 7.551 -5.979 -25.637 1.00 97.12 271 THR A C 1
ATOM 2283 O O . THR A 1 271 ? 6.393 -5.921 -26.052 1.00 97.12 271 THR A O 1
ATOM 2286 N N . ARG A 1 272 ? 7.817 -6.360 -24.377 1.00 96.06 272 ARG A N 1
ATOM 2287 C CA . ARG A 1 272 ? 6.756 -6.740 -23.420 1.00 96.06 272 ARG A CA 1
ATOM 2288 C C . ARG A 1 272 ? 5.833 -5.571 -23.075 1.00 96.06 272 ARG A C 1
ATOM 2290 O O . ARG A 1 272 ? 4.624 -5.771 -22.958 1.00 96.06 272 ARG A O 1
ATOM 2297 N N . LEU A 1 273 ? 6.368 -4.355 -22.956 1.00 96.50 273 LEU A N 1
ATOM 2298 C CA . LEU A 1 273 ? 5.556 -3.152 -22.749 1.00 96.50 273 LEU A CA 1
ATOM 2299 C C . LEU A 1 273 ? 4.605 -2.906 -23.931 1.00 96.50 273 LEU A C 1
ATOM 2301 O O . LEU A 1 273 ? 3.410 -2.690 -23.724 1.00 96.50 273 LEU A O 1
ATOM 2305 N N . ASN A 1 274 ? 5.102 -3.008 -25.165 1.00 97.31 274 ASN A N 1
ATOM 2306 C CA . ASN A 1 274 ? 4.276 -2.856 -26.365 1.00 97.31 274 ASN A CA 1
ATOM 2307 C C . ASN A 1 274 ? 3.251 -3.989 -26.518 1.00 97.31 274 ASN A C 1
ATOM 2309 O O . ASN A 1 274 ? 2.107 -3.734 -26.891 1.00 97.31 274 ASN A O 1
ATOM 2313 N N . GLN A 1 275 ? 3.602 -5.224 -26.148 1.00 95.50 275 GLN A N 1
ATOM 2314 C CA . GLN A 1 275 ? 2.654 -6.341 -26.095 1.00 95.50 275 GLN A CA 1
ATOM 2315 C C . GLN A 1 275 ? 1.509 -6.069 -25.108 1.00 95.50 275 GLN A C 1
ATOM 2317 O O . GLN A 1 275 ? 0.344 -6.292 -25.450 1.00 95.50 275 GLN A O 1
ATOM 2322 N N . ALA A 1 276 ? 1.803 -5.528 -23.920 1.00 94.38 276 ALA A N 1
ATOM 2323 C CA . ALA A 1 276 ? 0.778 -5.129 -22.953 1.00 94.38 276 ALA A CA 1
ATOM 2324 C C . ALA A 1 276 ? -0.139 -4.016 -23.499 1.00 94.38 276 ALA A C 1
ATOM 2326 O O . ALA A 1 276 ? -1.336 -3.998 -23.211 1.00 94.38 276 ALA A O 1
ATOM 2327 N N . LEU A 1 277 ? 0.404 -3.120 -24.329 1.00 95.44 277 LEU A N 1
ATOM 2328 C CA . LEU A 1 277 ? -0.330 -2.040 -24.994 1.00 95.44 277 LEU A CA 1
ATOM 2329 C C . LEU A 1 277 ? -1.012 -2.455 -26.308 1.00 95.44 277 LEU A C 1
ATOM 2331 O O . LEU A 1 277 ? -1.716 -1.634 -26.891 1.00 95.44 277 LEU A O 1
ATOM 2335 N N . SER A 1 278 ? -0.866 -3.701 -26.769 1.00 95.12 278 SER A N 1
ATOM 2336 C CA . SER A 1 278 ? -1.344 -4.153 -28.090 1.00 95.12 278 SER A CA 1
ATOM 2337 C C . SER A 1 278 ? -2.826 -3.857 -28.346 1.00 95.12 278 SER A C 1
ATOM 2339 O O . SER A 1 278 ? -3.184 -3.361 -29.410 1.00 95.12 278 SER A O 1
ATOM 2341 N N . LYS A 1 279 ? -3.691 -4.066 -27.345 1.00 94.19 279 LYS A N 1
ATOM 2342 C CA . LYS A 1 279 ? -5.138 -3.771 -27.419 1.00 94.19 279 LYS A CA 1
ATOM 2343 C C . LYS A 1 279 ? -5.481 -2.277 -27.354 1.00 94.19 279 LYS A C 1
ATOM 2345 O O . LYS A 1 279 ? -6.648 -1.912 -27.442 1.00 94.19 279 LYS A O 1
ATOM 2350 N N . SER A 1 280 ? -4.497 -1.420 -27.114 1.00 94.25 280 SER A N 1
ATOM 2351 C CA . SER A 1 280 ? -4.630 0.036 -26.980 1.00 94.25 280 SER A CA 1
ATOM 2352 C C . SER A 1 280 ? -3.685 0.783 -27.927 1.00 94.25 280 SER A C 1
ATOM 2354 O O . SER A 1 280 ? -3.451 1.976 -27.750 1.00 94.25 280 SER A O 1
ATOM 2356 N N . ASN A 1 281 ? -3.140 0.110 -28.945 1.00 91.38 281 ASN A N 1
ATOM 2357 C CA . ASN A 1 281 ? -2.184 0.685 -29.897 1.00 91.38 281 ASN A CA 1
ATOM 2358 C C . ASN A 1 281 ? -2.781 1.805 -30.775 1.00 91.38 281 ASN A C 1
ATOM 2360 O O . ASN A 1 281 ? -2.045 2.619 -31.332 1.00 91.38 281 ASN A O 1
ATOM 2364 N N . ASN A 1 282 ? -4.110 1.874 -30.872 1.00 92.88 282 ASN A N 1
ATOM 2365 C CA . ASN A 1 282 ? -4.859 2.922 -31.557 1.00 92.88 282 ASN A CA 1
ATOM 2366 C C . ASN A 1 282 ? -4.890 4.244 -30.774 1.00 92.88 282 ASN A C 1
ATOM 2368 O O . ASN A 1 282 ? -5.073 5.299 -31.376 1.00 92.88 282 ASN A O 1
ATOM 2372 N N . ILE A 1 283 ? -4.705 4.199 -29.451 1.00 95.00 283 ILE A N 1
ATOM 2373 C CA . ILE A 1 283 ? -4.731 5.375 -28.567 1.00 95.00 283 ILE A CA 1
ATOM 2374 C C . ILE A 1 283 ? -3.392 5.638 -27.875 1.00 95.00 283 ILE A C 1
ATOM 2376 O O . ILE A 1 283 ? -3.135 6.773 -27.490 1.00 95.00 283 ILE A O 1
ATOM 2380 N N . CYS A 1 284 ? -2.524 4.637 -27.745 1.00 95.88 284 CYS A N 1
ATOM 2381 C CA . CYS A 1 284 ? -1.177 4.760 -27.199 1.00 95.88 284 CYS A CA 1
ATOM 2382 C C . CYS A 1 284 ? -0.148 4.688 -28.337 1.00 95.88 284 CYS A C 1
ATOM 2384 O O . CYS A 1 284 ? -0.310 3.927 -29.293 1.00 95.88 284 CYS A O 1
ATOM 2386 N N . TYR A 1 285 ? 0.909 5.491 -28.260 1.00 96.19 285 TYR A N 1
ATOM 2387 C CA . TYR A 1 285 ? 2.070 5.330 -29.129 1.00 96.19 285 TYR A CA 1
ATOM 2388 C C . TYR A 1 285 ? 2.824 4.046 -28.781 1.00 96.19 285 TYR A C 1
ATOM 2390 O O . TYR A 1 285 ? 2.879 3.644 -27.618 1.00 96.19 285 TYR A O 1
ATOM 2398 N N . GLU A 1 286 ? 3.413 3.433 -29.804 1.00 96.94 286 GLU A N 1
ATOM 2399 C CA . GLU A 1 286 ? 4.389 2.368 -29.618 1.00 96.94 286 GLU A CA 1
ATOM 2400 C C . GLU A 1 286 ? 5.652 2.943 -28.969 1.00 96.94 286 GLU A C 1
ATOM 2402 O O . GLU A 1 286 ? 6.106 4.036 -29.321 1.00 96.94 286 GLU A O 1
ATOM 2407 N N . LEU A 1 287 ? 6.177 2.229 -27.977 1.00 97.94 287 LEU A N 1
ATOM 2408 C CA . LEU A 1 287 ? 7.363 2.629 -27.237 1.00 97.94 287 LEU A CA 1
ATOM 2409 C C . LEU A 1 287 ? 8.617 2.108 -27.937 1.00 97.94 287 LEU A C 1
ATOM 2411 O O . LEU A 1 287 ? 8.639 0.974 -28.410 1.00 97.94 287 LEU A O 1
ATOM 2415 N N . SER A 1 288 ? 9.684 2.901 -27.945 1.00 98.12 288 SER A N 1
ATOM 2416 C CA . SER A 1 288 ? 11.004 2.468 -28.415 1.00 98.12 288 SER A CA 1
ATOM 2417 C C . SER A 1 288 ? 12.073 2.740 -27.365 1.00 98.12 288 SER A C 1
ATOM 2419 O O . SER A 1 288 ? 11.962 3.689 -26.585 1.00 98.12 288 SER A O 1
ATOM 2421 N N . LEU A 1 289 ? 13.103 1.893 -27.319 1.00 98.12 289 LEU A N 1
ATOM 2422 C CA . LEU A 1 289 ? 14.231 2.075 -26.408 1.00 98.12 289 LEU A CA 1
ATOM 2423 C C . LEU A 1 289 ? 14.901 3.428 -26.686 1.00 98.12 289 LEU A C 1
ATOM 2425 O O . LEU A 1 289 ? 15.245 3.724 -27.828 1.00 98.12 289 LEU A O 1
ATOM 2429 N N . LYS A 1 290 ? 15.061 4.249 -25.645 1.00 97.56 290 LYS A N 1
ATOM 2430 C CA . LYS A 1 290 ? 15.785 5.522 -25.719 1.00 97.56 290 LYS A CA 1
ATOM 2431 C C . LYS A 1 290 ? 17.197 5.368 -25.168 1.00 97.56 290 LYS A C 1
ATOM 2433 O O . LYS A 1 290 ? 18.155 5.674 -25.863 1.00 97.56 290 LYS A O 1
ATOM 2438 N N . GLU A 1 291 ? 17.312 4.910 -23.925 1.00 96.94 291 GLU A N 1
ATOM 2439 C CA . GLU A 1 291 ? 18.591 4.806 -23.220 1.00 96.94 291 GLU A CA 1
ATOM 2440 C C . GLU A 1 291 ? 18.535 3.688 -22.175 1.00 96.94 291 GLU A C 1
ATOM 2442 O O . GLU A 1 291 ? 17.520 3.516 -21.498 1.00 96.94 291 GLU A O 1
ATOM 2447 N N . ILE A 1 292 ? 19.631 2.945 -22.022 1.00 96.88 292 ILE A N 1
ATOM 2448 C CA . ILE A 1 292 ? 19.811 1.961 -20.951 1.00 96.88 292 ILE A CA 1
ATOM 2449 C C . ILE A 1 292 ? 20.601 2.641 -19.835 1.00 96.88 292 ILE A C 1
ATOM 2451 O O . ILE A 1 292 ? 21.750 3.017 -20.031 1.00 96.88 292 ILE A O 1
ATOM 2455 N N . HIS A 1 293 ? 20.003 2.783 -18.654 1.00 93.31 293 HIS A N 1
ATOM 2456 C CA . HIS A 1 293 ? 20.658 3.450 -17.526 1.00 93.31 293 HIS A CA 1
ATOM 2457 C C . HIS A 1 293 ? 21.392 2.472 -16.613 1.00 93.31 293 HIS A C 1
ATOM 2459 O O . HIS A 1 293 ? 22.421 2.812 -16.033 1.00 93.31 293 HIS A O 1
ATOM 2465 N N . ASN A 1 294 ? 20.839 1.275 -16.410 1.00 90.81 294 ASN A N 1
ATOM 2466 C CA . ASN A 1 294 ? 21.446 0.284 -15.534 1.00 90.81 294 ASN A CA 1
ATOM 2467 C C . ASN A 1 294 ? 21.002 -1.122 -15.909 1.00 90.81 294 ASN A C 1
ATOM 2469 O O . ASN A 1 294 ? 19.833 -1.336 -16.231 1.00 90.81 294 ASN A O 1
ATOM 2473 N N . VAL A 1 295 ? 21.917 -2.079 -15.790 1.00 90.88 295 VAL A N 1
ATOM 2474 C CA . VAL A 1 295 ? 21.604 -3.495 -15.922 1.00 90.88 295 VAL A CA 1
ATOM 2475 C C . VAL A 1 295 ? 22.334 -4.279 -14.840 1.00 90.88 295 VAL A C 1
ATOM 2477 O O . VAL A 1 295 ? 23.549 -4.155 -14.666 1.00 90.88 295 VAL A O 1
ATOM 2480 N N . LYS A 1 296 ? 21.579 -5.073 -14.080 1.00 89.38 296 LYS A N 1
ATOM 2481 C CA . LYS A 1 296 ? 22.090 -5.833 -12.938 1.00 89.38 296 LYS A CA 1
ATOM 2482 C C . LYS A 1 296 ? 21.683 -7.294 -13.047 1.00 89.38 296 LYS A C 1
ATOM 2484 O O . LYS A 1 296 ? 20.502 -7.594 -13.179 1.00 89.38 296 LYS A O 1
ATOM 2489 N N . ILE A 1 297 ? 22.638 -8.208 -12.914 1.00 86.81 297 ILE A N 1
ATOM 2490 C CA . ILE A 1 297 ? 22.339 -9.625 -12.695 1.00 86.81 297 ILE A CA 1
ATOM 2491 C C . ILE A 1 297 ? 21.763 -9.767 -11.288 1.00 86.81 297 ILE A C 1
ATOM 2493 O O . ILE A 1 297 ? 22.345 -9.287 -10.311 1.00 86.81 297 ILE A O 1
ATOM 2497 N N . VAL A 1 298 ? 20.619 -10.430 -11.200 1.00 84.56 298 VAL A N 1
ATOM 2498 C CA . VAL A 1 298 ? 19.845 -10.660 -9.982 1.00 84.56 298 VAL A CA 1
ATOM 2499 C C . VAL A 1 298 ? 20.116 -12.082 -9.501 1.00 84.56 298 VAL A C 1
ATOM 2501 O O . VAL A 1 298 ? 19.853 -13.051 -10.209 1.00 84.56 298 VAL A O 1
ATOM 2504 N N . ARG A 1 299 ? 20.643 -12.221 -8.283 1.00 79.81 299 ARG A N 1
ATOM 2505 C CA . ARG A 1 299 ? 20.890 -13.513 -7.633 1.00 79.81 299 ARG A CA 1
ATOM 2506 C C . ARG A 1 299 ? 20.029 -13.646 -6.388 1.00 79.81 299 ARG A C 1
ATOM 2508 O O . ARG A 1 299 ? 20.080 -12.799 -5.491 1.00 79.81 299 ARG A O 1
ATOM 2515 N N . LEU A 1 300 ? 19.262 -14.730 -6.328 1.00 74.62 300 LEU A N 1
ATOM 2516 C CA . LEU A 1 300 ? 18.437 -15.040 -5.169 1.00 74.62 300 LEU A CA 1
ATOM 2517 C C . LEU A 1 300 ? 19.262 -15.751 -4.087 1.00 74.62 300 LEU A C 1
ATOM 2519 O O . LEU A 1 300 ? 20.145 -16.550 -4.413 1.00 74.62 300 LEU A O 1
ATOM 2523 N N . PRO A 1 301 ? 18.999 -15.483 -2.795 1.00 70.44 301 PRO A N 1
ATOM 2524 C CA . PRO A 1 301 ? 19.605 -16.238 -1.705 1.00 70.44 301 PRO A CA 1
ATOM 2525 C C . PRO A 1 301 ? 19.329 -17.737 -1.841 1.00 70.44 301 PRO A C 1
ATOM 2527 O O . PRO A 1 301 ? 18.188 -18.141 -2.045 1.00 70.44 301 PRO A O 1
ATOM 2530 N N . GLY A 1 302 ? 20.371 -18.560 -1.706 1.00 64.94 302 GLY A N 1
ATOM 2531 C CA . GLY A 1 302 ? 20.242 -20.020 -1.719 1.00 64.94 302 GLY A CA 1
ATOM 2532 C C . GLY A 1 302 ? 20.072 -20.661 -3.100 1.00 64.94 302 GLY A C 1
ATOM 2533 O O . GLY A 1 302 ? 19.992 -21.882 -3.167 1.00 64.94 302 GLY A O 1
ATOM 2534 N N . GLU A 1 303 ? 20.060 -19.894 -4.199 1.00 68.75 303 GLU A N 1
ATOM 2535 C CA . GLU A 1 303 ? 20.122 -20.462 -5.551 1.00 68.75 303 GLU A CA 1
ATOM 2536 C C . GLU A 1 303 ? 21.597 -20.653 -5.975 1.00 68.75 303 GLU A C 1
ATOM 2538 O O . GLU A 1 303 ? 22.296 -19.659 -6.192 1.00 68.75 303 GLU A O 1
ATOM 2543 N N . PRO A 1 304 ? 22.099 -21.904 -6.091 1.00 52.06 304 PRO A N 1
ATOM 2544 C CA . PRO A 1 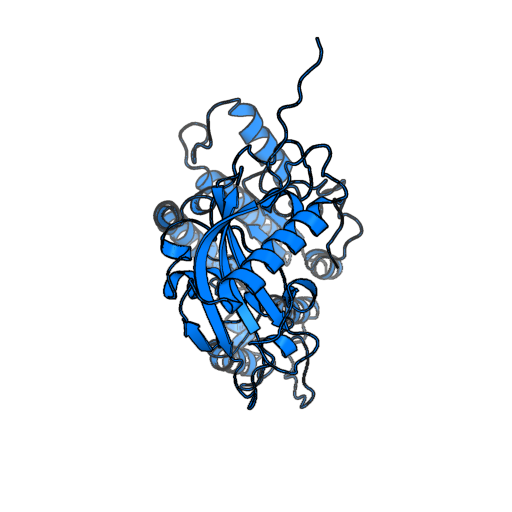304 ? 23.500 -22.175 -6.436 1.00 52.06 304 PRO A CA 1
ATOM 2545 C C . PRO A 1 304 ? 23.832 -21.797 -7.885 1.00 52.06 304 PRO A C 1
ATOM 2547 O O . PRO A 1 304 ? 24.951 -21.382 -8.163 1.00 52.06 304 PRO A O 1
ATOM 2550 N N . ASN A 1 305 ? 22.842 -21.876 -8.780 1.00 56.19 305 ASN A N 1
ATOM 2551 C CA . ASN A 1 305 ? 22.908 -21.356 -10.139 1.00 56.19 305 ASN A CA 1
ATOM 2552 C C . ASN A 1 305 ? 21.787 -20.328 -10.311 1.00 56.19 305 ASN A C 1
ATOM 2554 O O . ASN A 1 305 ? 20.619 -20.696 -10.140 1.00 56.19 305 ASN A O 1
ATOM 2558 N N . PRO A 1 306 ? 22.094 -19.066 -10.652 1.00 55.25 306 PRO A N 1
ATOM 2559 C CA . PRO A 1 306 ? 21.054 -18.117 -10.992 1.00 55.25 306 PRO A CA 1
ATOM 2560 C C . PRO A 1 306 ? 20.316 -18.668 -12.210 1.00 55.25 306 PRO A C 1
ATOM 2562 O O . PRO A 1 306 ? 20.919 -18.910 -13.252 1.00 55.25 306 PRO A O 1
ATOM 2565 N N . ARG A 1 307 ? 18.996 -18.850 -12.111 1.00 61.09 307 ARG A N 1
ATOM 2566 C CA . ARG A 1 307 ? 18.196 -18.696 -13.329 1.00 61.09 307 ARG A CA 1
ATOM 2567 C C . ARG A 1 307 ? 18.479 -17.275 -13.788 1.00 61.09 307 ARG A C 1
ATOM 2569 O O . ARG A 1 307 ? 18.367 -16.370 -12.964 1.00 61.09 307 ARG A O 1
ATOM 2576 N N . ASP A 1 308 ? 18.948 -17.130 -15.019 1.00 75.81 308 ASP A N 1
ATOM 2577 C CA . ASP A 1 308 ? 19.494 -15.908 -15.606 1.00 75.81 308 ASP A CA 1
ATOM 2578 C C . ASP A 1 308 ? 18.509 -14.736 -15.483 1.00 75.81 308 ASP A C 1
ATOM 2580 O O . ASP A 1 308 ? 17.705 -14.479 -16.377 1.00 75.81 308 ASP A O 1
ATOM 2584 N N . ARG A 1 309 ? 18.524 -14.073 -14.324 1.00 86.69 309 ARG A N 1
ATOM 2585 C CA . ARG A 1 309 ? 17.652 -12.956 -13.981 1.00 86.69 309 ARG A CA 1
ATOM 2586 C C . ARG A 1 309 ? 18.428 -11.672 -14.124 1.00 86.69 309 ARG A C 1
ATOM 2588 O O . ARG A 1 309 ? 19.543 -11.535 -13.614 1.00 86.69 309 ARG A O 1
ATOM 2595 N N . VAL A 1 310 ? 17.805 -10.714 -14.780 1.00 89.44 310 VAL A N 1
ATOM 2596 C CA . VAL A 1 310 ? 18.381 -9.409 -15.035 1.00 89.44 310 VAL A CA 1
ATOM 2597 C C . VAL A 1 310 ? 17.360 -8.352 -14.662 1.00 89.44 310 VAL A C 1
ATOM 2599 O O . VAL A 1 310 ? 16.219 -8.385 -15.110 1.00 89.44 310 VAL A O 1
ATOM 2602 N N . GLU A 1 311 ? 17.779 -7.404 -13.837 1.00 91.94 311 GLU A N 1
ATOM 2603 C CA . GLU A 1 311 ? 17.050 -6.169 -13.608 1.00 91.94 311 GLU A CA 1
ATOM 2604 C C . GLU A 1 311 ? 17.574 -5.108 -14.571 1.00 91.94 311 GLU A C 1
ATOM 2606 O O . GLU A 1 311 ? 18.772 -4.820 -14.587 1.00 91.94 311 GLU A O 1
ATOM 2611 N N . VAL A 1 312 ? 16.678 -4.523 -15.359 1.00 93.94 312 VAL A N 1
ATOM 2612 C CA . VAL A 1 312 ? 17.000 -3.434 -16.281 1.00 93.94 312 VAL A CA 1
ATOM 2613 C C . VAL A 1 312 ? 16.312 -2.167 -15.809 1.00 93.94 312 VAL A C 1
ATOM 2615 O O . VAL A 1 312 ? 15.123 -2.194 -15.490 1.00 93.94 312 VAL A O 1
ATOM 2618 N N . THR A 1 313 ? 17.047 -1.059 -15.837 1.00 94.38 313 THR A N 1
ATOM 2619 C CA . THR A 1 313 ? 16.503 0.295 -15.765 1.00 94.38 313 THR A CA 1
ATOM 2620 C C . THR A 1 313 ? 16.784 1.007 -17.084 1.00 94.38 313 THR A C 1
ATOM 2622 O O . THR A 1 313 ? 17.945 1.191 -17.452 1.00 94.38 313 THR A O 1
ATOM 2625 N N . LEU A 1 314 ? 15.736 1.430 -17.787 1.00 96.62 314 LEU A N 1
ATOM 2626 C CA . LEU A 1 314 ? 15.831 2.064 -19.105 1.00 96.62 314 LEU A CA 1
ATOM 2627 C C . LEU A 1 314 ? 14.830 3.208 -19.255 1.00 96.62 314 LEU A C 1
ATOM 2629 O O . LEU A 1 314 ? 13.830 3.262 -18.536 1.00 96.62 314 LEU A O 1
ATOM 2633 N N . SER A 1 315 ? 15.083 4.104 -20.205 1.00 97.56 315 SER A N 1
ATOM 2634 C CA . SER A 1 315 ? 14.107 5.088 -20.662 1.00 97.56 315 SER A CA 1
ATOM 2635 C C . SER A 1 315 ? 13.601 4.772 -22.069 1.00 97.56 315 SER A C 1
ATOM 2637 O O . SER A 1 315 ? 14.293 4.135 -22.868 1.00 97.56 315 SER A O 1
ATOM 2639 N N . VAL A 1 316 ? 12.377 5.205 -22.379 1.00 98.19 316 VAL A N 1
ATOM 2640 C CA . VAL A 1 316 ? 11.741 4.968 -23.687 1.00 98.19 316 VAL A CA 1
ATOM 2641 C C . VAL A 1 316 ? 11.242 6.253 -24.339 1.00 98.19 316 VAL A C 1
ATOM 2643 O O . VAL A 1 316 ? 10.828 7.199 -23.665 1.00 98.19 316 VAL A O 1
ATOM 2646 N N . ASN A 1 317 ? 11.196 6.256 -25.666 1.00 97.81 317 ASN A N 1
ATOM 2647 C CA . ASN A 1 317 ? 10.465 7.237 -26.459 1.00 97.81 317 ASN A CA 1
ATOM 2648 C C . ASN A 1 317 ? 9.027 6.758 -26.721 1.00 97.81 317 ASN A C 1
ATOM 2650 O O . ASN A 1 317 ? 8.770 5.557 -26.676 1.00 97.81 317 ASN A O 1
ATOM 2654 N N . PRO A 1 318 ? 8.077 7.670 -26.998 1.00 95.75 318 PRO A N 1
ATOM 2655 C CA . PRO A 1 318 ? 8.180 9.136 -26.902 1.00 95.75 318 PRO A CA 1
ATOM 2656 C C . PRO A 1 318 ? 7.937 9.683 -25.480 1.00 95.75 318 PRO A C 1
ATOM 2658 O O . PRO A 1 318 ? 8.004 10.889 -25.258 1.0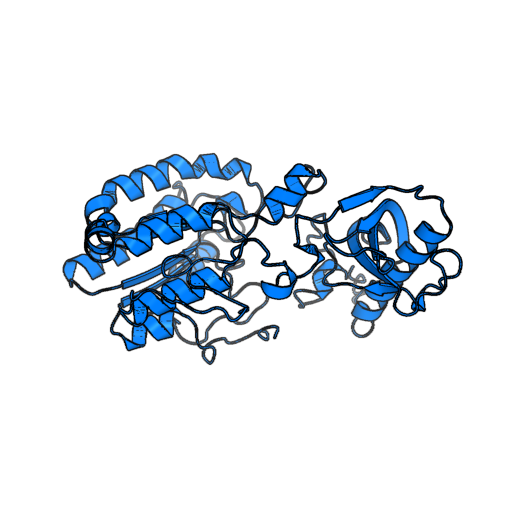0 95.75 318 PRO A O 1
ATOM 2661 N N . SER A 1 319 ? 7.628 8.819 -24.508 1.00 94.69 319 SER A N 1
ATOM 2662 C CA . SER A 1 319 ? 7.199 9.242 -23.165 1.00 94.69 319 SER A CA 1
ATOM 2663 C C . SER A 1 319 ? 8.313 9.829 -22.291 1.00 94.69 319 SER A C 1
ATOM 2665 O O . SER A 1 319 ? 8.013 10.462 -21.277 1.00 94.69 319 SER A O 1
ATOM 2667 N N . ASN A 1 320 ? 9.580 9.594 -22.657 1.00 96.19 320 ASN A N 1
ATOM 2668 C CA . ASN A 1 320 ? 10.758 9.767 -21.799 1.00 96.19 320 ASN A CA 1
ATOM 2669 C C . ASN A 1 320 ? 10.654 9.005 -20.469 1.00 96.19 320 ASN A C 1
ATOM 2671 O O . ASN A 1 320 ? 11.322 9.350 -19.497 1.00 96.19 320 ASN A O 1
ATOM 2675 N N . GLY A 1 321 ? 9.796 7.986 -20.418 1.00 94.88 321 GLY A N 1
ATOM 2676 C CA . GLY A 1 321 ? 9.493 7.273 -19.194 1.00 94.88 321 GLY A CA 1
ATOM 2677 C C . GLY A 1 321 ? 10.616 6.382 -18.730 1.00 94.88 321 GLY A C 1
ATOM 2678 O O . GLY A 1 321 ? 11.157 5.636 -19.539 1.00 94.88 321 GLY A O 1
ATOM 2679 N N . LEU A 1 322 ? 10.914 6.446 -17.434 1.00 95.06 322 LEU A N 1
ATOM 2680 C CA . LEU A 1 322 ? 11.931 5.653 -16.765 1.00 95.06 322 LEU A CA 1
ATOM 2681 C C . LEU A 1 322 ? 11.284 4.400 -16.172 1.00 95.06 322 LEU A C 1
ATOM 2683 O O . LEU A 1 322 ? 10.455 4.472 -15.260 1.00 95.06 322 LEU A O 1
ATOM 2687 N N . PHE A 1 323 ? 11.678 3.243 -16.687 1.00 94.56 323 PHE A N 1
ATOM 2688 C CA . PHE A 1 323 ? 11.144 1.949 -16.295 1.00 94.56 323 PHE A CA 1
ATOM 2689 C C . PHE A 1 323 ? 12.210 1.087 -15.643 1.00 94.56 323 PHE A C 1
ATOM 2691 O O . PHE A 1 323 ? 13.364 1.101 -16.064 1.00 94.56 323 PHE A O 1
ATOM 2698 N N . GLN A 1 324 ? 11.793 0.309 -14.650 1.00 92.94 324 GLN A N 1
ATOM 2699 C CA . GLN A 1 324 ? 12.590 -0.738 -14.029 1.00 92.94 324 GLN A CA 1
ATOM 2700 C C . GLN A 1 324 ? 11.787 -2.033 -13.978 1.00 92.94 324 GLN A C 1
ATOM 2702 O O . GLN A 1 324 ? 10.621 -2.033 -13.570 1.00 92.94 324 GLN A O 1
ATOM 2707 N N . ALA A 1 325 ? 12.408 -3.134 -14.382 1.00 93.50 325 ALA A N 1
ATOM 2708 C CA . ALA A 1 325 ? 11.792 -4.452 -14.346 1.00 93.50 325 ALA A CA 1
ATOM 2709 C C . ALA A 1 325 ? 12.837 -5.554 -14.203 1.00 93.50 325 ALA A C 1
ATOM 2711 O O . ALA A 1 325 ? 13.990 -5.373 -14.597 1.00 93.50 325 ALA A O 1
ATOM 2712 N N . GLN A 1 326 ? 12.405 -6.701 -13.685 1.00 91.94 326 GLN A N 1
ATOM 2713 C CA . GLN A 1 326 ? 13.186 -7.931 -13.684 1.00 91.94 326 GLN A CA 1
ATOM 2714 C C . GLN A 1 326 ? 12.703 -8.838 -14.813 1.00 91.94 326 GLN A C 1
ATOM 2716 O O . GLN A 1 326 ? 11.506 -8.942 -15.076 1.00 91.94 326 GLN A O 1
ATOM 2721 N N . LEU A 1 327 ? 13.639 -9.466 -15.511 1.00 92.06 327 LEU A N 1
ATOM 2722 C CA . LEU A 1 327 ? 13.372 -10.451 -16.547 1.00 92.06 327 LEU A CA 1
ATOM 2723 C C . LEU A 1 327 ? 14.177 -11.707 -16.245 1.00 92.06 327 LEU A C 1
ATOM 2725 O O . LEU A 1 327 ? 15.310 -11.606 -15.782 1.00 92.06 327 LEU A O 1
ATOM 2729 N N . TYR A 1 328 ? 13.613 -12.873 -16.539 1.00 88.56 328 TYR A N 1
ATOM 2730 C CA . TYR A 1 328 ? 14.295 -14.156 -16.410 1.00 88.56 328 TYR A CA 1
ATOM 2731 C C . TYR A 1 328 ? 14.339 -14.890 -17.749 1.00 88.56 328 TYR A C 1
ATOM 2733 O O . TYR A 1 328 ? 13.381 -14.855 -18.530 1.00 88.56 328 TYR A O 1
ATOM 2741 N N . LEU A 1 329 ? 15.442 -15.589 -18.003 1.00 87.12 329 LEU A N 1
ATOM 2742 C CA . LEU A 1 329 ? 15.578 -16.457 -19.166 1.00 87.12 329 LEU A CA 1
ATOM 2743 C C . LEU A 1 329 ? 14.792 -17.759 -18.956 1.00 87.12 329 LEU A C 1
ATOM 2745 O O . LEU A 1 329 ? 15.038 -18.501 -18.001 1.00 87.12 329 LEU A O 1
ATOM 2749 N N . LYS A 1 330 ? 13.844 -18.061 -19.850 1.00 77.31 330 LYS A N 1
ATOM 2750 C CA . LYS A 1 330 ? 12.977 -19.247 -19.717 1.00 77.31 330 LYS A CA 1
ATOM 2751 C C . LYS A 1 330 ? 13.686 -20.561 -20.061 1.00 77.31 330 LYS A C 1
ATOM 2753 O O . LYS A 1 330 ? 13.485 -21.554 -19.366 1.00 77.31 330 LYS A O 1
ATOM 2758 N N . ASN A 1 331 ? 14.496 -20.568 -21.121 1.00 69.75 331 ASN A N 1
ATOM 2759 C CA . ASN A 1 331 ? 15.158 -21.759 -21.661 1.00 69.75 331 ASN A CA 1
ATOM 2760 C C . ASN A 1 331 ? 16.682 -21.561 -21.637 1.00 69.75 331 ASN A C 1
ATOM 2762 O O . ASN A 1 331 ? 17.280 -21.080 -22.595 1.00 69.75 331 ASN A O 1
ATOM 2766 N N . ALA A 1 332 ? 17.309 -21.900 -20.512 1.00 62.00 332 ALA A N 1
ATOM 2767 C CA . ALA A 1 332 ? 18.729 -21.664 -20.282 1.00 62.00 332 ALA A CA 1
ATOM 2768 C C . ALA A 1 332 ? 19.612 -22.634 -21.087 1.00 62.00 332 ALA A C 1
ATOM 2770 O O . ALA A 1 332 ? 19.648 -23.834 -20.812 1.00 62.00 332 ALA A O 1
ATOM 2771 N N . LYS A 1 333 ? 20.366 -22.103 -22.055 1.00 56.19 333 LYS A N 1
ATOM 2772 C CA . LYS A 1 333 ? 21.592 -22.756 -22.548 1.00 56.19 333 LYS A CA 1
ATOM 2773 C C . LYS A 1 333 ? 22.829 -21.862 -22.415 1.00 56.19 333 LYS A C 1
ATOM 2775 O O . LYS A 1 333 ? 23.899 -22.401 -22.164 1.00 56.19 333 LYS A O 1
ATOM 2780 N N . ASN A 1 334 ? 22.693 -20.533 -22.525 1.00 64.19 334 ASN A N 1
ATOM 2781 C CA . ASN A 1 334 ? 23.722 -19.535 -22.191 1.00 64.19 334 ASN A CA 1
ATOM 2782 C C . ASN A 1 334 ? 23.118 -18.112 -22.271 1.00 64.19 334 ASN A C 1
ATOM 2784 O O . ASN A 1 334 ? 22.455 -17.820 -23.267 1.00 64.19 334 ASN A O 1
ATOM 2788 N N . LEU A 1 335 ? 23.396 -17.219 -21.309 1.00 67.75 335 LEU A N 1
ATOM 2789 C CA . LEU A 1 335 ? 23.073 -15.778 -21.382 1.00 67.75 335 LEU A CA 1
ATOM 2790 C C . LEU A 1 335 ? 23.492 -15.156 -22.721 1.00 67.75 335 LEU A C 1
ATOM 2792 O O . LEU A 1 335 ? 22.735 -14.400 -23.332 1.00 67.75 335 LEU A O 1
ATOM 2796 N N . ASN A 1 336 ? 24.687 -15.526 -23.187 1.00 66.25 336 ASN A N 1
ATOM 2797 C CA . ASN A 1 336 ? 25.325 -14.937 -24.362 1.00 66.25 336 ASN A CA 1
ATOM 2798 C C . ASN A 1 336 ? 24.668 -15.344 -25.693 1.00 66.25 336 ASN A C 1
ATOM 2800 O O . ASN A 1 336 ? 24.905 -14.684 -26.697 1.00 66.25 336 ASN A O 1
ATOM 2804 N N . ASN A 1 337 ? 23.828 -16.386 -25.700 1.00 71.62 337 ASN A N 1
ATOM 2805 C CA . ASN A 1 337 ? 23.134 -16.879 -26.897 1.00 71.62 337 ASN A CA 1
ATOM 2806 C C . ASN A 1 337 ? 21.605 -16.735 -26.791 1.00 71.62 337 ASN A C 1
ATOM 2808 O O . ASN A 1 337 ? 20.873 -17.446 -27.476 1.00 71.62 337 ASN A O 1
ATOM 2812 N N . SER A 1 338 ? 21.119 -15.863 -25.904 1.00 82.94 338 SER A N 1
ATOM 2813 C CA . SER A 1 338 ? 19.685 -15.611 -25.740 1.00 82.94 338 SER A CA 1
ATOM 2814 C C . SER A 1 338 ? 19.144 -14.667 -26.818 1.00 82.94 338 SER A C 1
ATOM 2816 O O . SER A 1 338 ? 19.815 -13.721 -27.224 1.00 82.94 338 SER A O 1
ATOM 2818 N N . GLY A 1 339 ? 17.922 -14.913 -27.287 1.00 87.19 339 GLY A N 1
ATOM 2819 C CA . GLY A 1 339 ? 17.154 -13.994 -28.122 1.00 87.19 339 GLY A CA 1
ATOM 2820 C C . GLY A 1 339 ? 16.171 -13.155 -27.303 1.00 87.19 339 GLY A C 1
ATOM 2821 O O . GLY A 1 339 ? 15.898 -13.441 -26.140 1.00 87.19 339 GLY A O 1
ATOM 2822 N N . ILE A 1 340 ? 15.589 -12.124 -27.923 1.00 89.69 340 ILE A N 1
ATOM 2823 C CA . ILE A 1 340 ? 14.608 -11.214 -27.295 1.00 89.69 340 ILE A CA 1
ATOM 2824 C C . ILE A 1 340 ? 13.413 -11.986 -26.701 1.00 89.69 340 ILE A C 1
ATOM 2826 O O . ILE A 1 340 ? 12.970 -11.699 -25.588 1.00 89.69 340 ILE A O 1
ATOM 2830 N N . ASP A 1 341 ? 12.905 -12.991 -27.417 1.00 89.31 341 ASP A N 1
ATOM 2831 C CA . ASP A 1 341 ? 11.719 -13.752 -27.006 1.00 89.31 341 ASP A CA 1
ATOM 2832 C C . ASP A 1 341 ? 11.976 -14.721 -25.839 1.00 89.31 341 ASP A C 1
ATOM 2834 O O . ASP A 1 341 ? 11.029 -15.110 -25.143 1.00 89.31 341 ASP A O 1
ATOM 2838 N N . ASP A 1 342 ? 13.243 -15.050 -25.564 1.00 89.12 342 ASP A N 1
ATOM 2839 C CA . ASP A 1 342 ? 13.629 -15.951 -24.472 1.00 89.12 342 ASP A CA 1
ATOM 2840 C C . ASP A 1 342 ? 13.507 -15.294 -23.087 1.00 89.12 342 ASP A C 1
ATOM 2842 O O . ASP A 1 342 ? 13.407 -15.992 -22.068 1.00 89.12 342 ASP A O 1
ATOM 2846 N N . TRP A 1 343 ? 13.492 -13.957 -23.047 1.00 90.62 343 TRP A N 1
ATOM 2847 C CA . TRP A 1 343 ? 13.426 -13.150 -21.830 1.00 90.62 343 TRP A CA 1
ATOM 2848 C C . TRP A 1 343 ? 11.989 -12.852 -21.430 1.00 90.62 343 TRP A C 1
ATOM 2850 O O . TRP A 1 343 ? 11.268 -12.119 -22.110 1.00 90.62 343 TRP A O 1
ATOM 2860 N N . ILE A 1 344 ? 11.570 -13.397 -20.291 1.00 90.19 344 ILE A N 1
ATOM 2861 C CA . ILE A 1 344 ? 10.216 -13.243 -19.762 1.00 90.19 344 ILE A CA 1
ATOM 2862 C C . ILE A 1 344 ? 10.226 -12.231 -18.623 1.00 90.19 344 ILE A C 1
ATOM 2864 O O . ILE A 1 344 ? 11.087 -12.287 -17.751 1.00 90.19 344 ILE A O 1
ATOM 2868 N N . LEU A 1 345 ? 9.238 -11.337 -18.607 1.00 91.44 345 LEU A N 1
ATOM 2869 C CA . LEU A 1 345 ? 9.023 -10.418 -17.494 1.00 91.44 345 LEU A CA 1
ATOM 2870 C C . LEU A 1 345 ? 8.726 -11.197 -16.198 1.00 91.44 345 LEU A C 1
ATOM 2872 O O . LEU A 1 345 ? 7.818 -12.031 -16.165 1.00 91.44 345 LEU A O 1
ATOM 2876 N N . GLU A 1 346 ? 9.482 -10.913 -15.140 1.00 88.12 346 GLU A N 1
ATOM 2877 C CA . GLU A 1 346 ? 9.233 -11.393 -13.781 1.00 88.12 346 GLU A CA 1
ATOM 2878 C C . GLU A 1 346 ? 8.512 -10.293 -12.995 1.00 88.12 346 GLU A C 1
ATOM 2880 O O . GLU A 1 346 ? 9.078 -9.229 -12.744 1.00 88.12 346 GLU A O 1
ATOM 2885 N N . GLY A 1 347 ? 7.255 -10.543 -12.624 1.00 85.94 347 GLY A N 1
ATOM 2886 C CA . GLY A 1 347 ? 6.450 -9.579 -11.872 1.00 85.94 347 GLY A CA 1
ATOM 2887 C C . GLY A 1 347 ? 5.993 -8.365 -12.690 1.00 85.94 347 GLY A C 1
ATOM 2888 O O . GLY A 1 347 ? 5.782 -8.446 -13.902 1.00 85.94 347 GLY A O 1
ATOM 2889 N N . ASP A 1 348 ? 5.785 -7.246 -12.000 1.00 88.06 348 ASP A N 1
ATOM 2890 C CA . ASP A 1 348 ? 5.304 -5.980 -12.552 1.00 88.06 348 ASP A CA 1
ATOM 2891 C C . ASP A 1 348 ? 6.454 -5.054 -12.996 1.00 88.06 348 ASP A C 1
ATOM 2893 O O . ASP A 1 348 ? 7.518 -4.980 -12.381 1.00 88.06 348 ASP A O 1
ATOM 2897 N N . VAL A 1 349 ? 6.207 -4.233 -14.025 1.00 91.81 349 VAL A N 1
ATOM 2898 C CA . VAL A 1 349 ? 7.126 -3.138 -14.389 1.00 91.81 349 VAL A CA 1
ATOM 2899 C C . VAL A 1 349 ? 6.859 -1.907 -13.522 1.00 91.81 349 VAL A C 1
ATOM 2901 O O . VAL A 1 349 ? 5.730 -1.391 -13.472 1.00 91.81 349 VAL A O 1
ATOM 2904 N N . SER A 1 350 ? 7.921 -1.392 -12.903 1.00 89.75 350 SER A N 1
ATOM 2905 C CA . SER A 1 350 ? 7.923 -0.144 -12.142 1.00 89.75 350 SER A CA 1
ATOM 2906 C C . SER A 1 350 ? 8.189 1.050 -13.058 1.00 89.75 350 SER A C 1
ATOM 2908 O O . SER A 1 350 ? 9.186 1.085 -13.770 1.00 89.75 350 SER A O 1
ATOM 2910 N N . ARG A 1 351 ? 7.304 2.051 -13.025 1.00 91.25 351 ARG A N 1
ATOM 2911 C CA . ARG A 1 351 ? 7.552 3.388 -13.588 1.00 91.25 351 ARG A CA 1
ATOM 2912 C C . ARG A 1 351 ? 8.147 4.248 -12.470 1.00 91.25 351 ARG A C 1
ATOM 2914 O O . ARG A 1 351 ? 7.484 4.403 -11.449 1.00 91.25 351 ARG A O 1
ATOM 2921 N N . LEU A 1 352 ? 9.366 4.756 -12.645 1.00 88.75 352 LEU A N 1
ATOM 2922 C CA . LEU A 1 352 ? 10.144 5.449 -11.601 1.00 88.75 352 LEU A CA 1
ATOM 2923 C C . LEU A 1 352 ? 9.998 6.984 -11.626 1.00 88.75 352 LEU A C 1
ATOM 2925 O O . LEU A 1 352 ? 10.560 7.694 -10.789 1.00 88.75 352 LEU A O 1
ATOM 2929 N N . ASP A 1 353 ? 9.251 7.514 -12.589 1.00 88.31 353 ASP A N 1
ATOM 2930 C CA . ASP A 1 353 ? 8.934 8.931 -12.759 1.00 88.31 353 ASP A CA 1
ATOM 2931 C C . ASP A 1 353 ? 7.419 9.157 -12.889 1.00 88.31 353 ASP A C 1
ATOM 2933 O O . ASP A 1 353 ? 6.654 8.276 -13.291 1.00 88.31 353 ASP A O 1
ATOM 2937 N N . SER A 1 354 ? 6.971 10.365 -12.542 1.00 86.50 354 SER A N 1
ATOM 2938 C CA . SER A 1 354 ? 5.573 10.752 -12.727 1.00 86.50 354 SER A CA 1
ATOM 2939 C C . SER A 1 354 ? 5.264 10.943 -14.210 1.00 86.50 354 SER A C 1
ATOM 2941 O O . SER A 1 354 ? 5.998 11.613 -14.930 1.00 86.50 354 SER A O 1
ATOM 2943 N N . TYR A 1 355 ? 4.139 10.392 -14.659 1.00 88.44 355 TYR A N 1
ATOM 2944 C CA . TYR A 1 355 ? 3.690 10.463 -16.053 1.00 88.44 355 TYR A CA 1
ATOM 2945 C C . TYR A 1 355 ? 2.517 11.435 -16.263 1.00 88.44 355 TYR A C 1
ATOM 2947 O O . TYR A 1 355 ? 2.065 11.610 -17.392 1.00 88.44 355 TYR A O 1
ATOM 2955 N N . GLY A 1 356 ? 2.012 12.084 -15.207 1.00 86.62 356 GLY A N 1
ATOM 2956 C CA . GLY A 1 356 ? 0.981 13.127 -15.288 1.00 86.62 356 GLY A CA 1
ATOM 2957 C C . GLY A 1 356 ? -0.165 12.818 -16.267 1.00 86.62 356 GLY A C 1
ATOM 2958 O O . GLY A 1 356 ? -0.853 11.800 -16.155 1.00 86.62 356 GLY A O 1
ATOM 2959 N N . ASN A 1 357 ? -0.350 13.701 -17.253 1.00 88.94 357 ASN A N 1
ATOM 2960 C CA . ASN A 1 357 ? -1.400 13.590 -18.271 1.00 88.94 357 ASN A CA 1
ATOM 2961 C C . ASN A 1 357 ? -1.000 12.770 -19.511 1.00 88.94 357 ASN A C 1
ATOM 2963 O O . ASN A 1 357 ? -1.807 12.661 -20.433 1.00 88.94 357 ASN A O 1
ATOM 2967 N N . GLN A 1 358 ? 0.197 12.169 -19.541 1.00 93.25 358 GLN A N 1
ATOM 2968 C CA . GLN A 1 358 ? 0.672 11.382 -20.687 1.00 93.25 358 GLN A CA 1
ATOM 2969 C C . GLN A 1 358 ? -0.248 10.200 -21.016 1.00 93.25 358 GLN A C 1
ATOM 2971 O O . GLN A 1 358 ? -0.357 9.838 -22.179 1.00 93.25 358 GLN A O 1
ATOM 2976 N N . SER A 1 359 ? -0.934 9.624 -20.025 1.00 93.25 359 SER A N 1
ATOM 2977 C CA . SER A 1 359 ? -1.816 8.459 -20.182 1.00 93.25 359 SER A CA 1
ATOM 2978 C C . SER A 1 359 ? -3.306 8.780 -19.985 1.00 93.25 359 SER A C 1
ATOM 2980 O O . SER A 1 359 ? -4.099 7.915 -19.616 1.00 93.25 359 SER A O 1
ATOM 2982 N N . SER A 1 360 ? -3.724 10.033 -20.201 1.00 92.06 360 SER A N 1
ATOM 2983 C CA . SER A 1 360 ? -5.107 10.502 -19.984 1.00 92.06 360 SER A CA 1
ATOM 2984 C C . SER A 1 360 ? -6.175 9.734 -20.782 1.00 92.06 360 SER A C 1
ATOM 2986 O O . SER A 1 360 ? -7.263 9.506 -20.258 1.00 92.06 360 SER A O 1
ATOM 2988 N N . CYS A 1 361 ? -5.845 9.277 -21.990 1.00 92.44 361 CYS A N 1
ATOM 2989 C CA . CYS A 1 361 ? -6.702 8.516 -22.904 1.00 92.44 361 CYS A CA 1
ATOM 2990 C C . CYS A 1 361 ? -7.044 7.092 -22.437 1.00 92.44 361 CYS A C 1
ATOM 2992 O O . CYS A 1 361 ? -7.962 6.485 -22.983 1.00 92.44 361 CYS A O 1
ATOM 2994 N N . ILE A 1 362 ? -6.332 6.539 -21.448 1.00 90.88 362 ILE A N 1
ATOM 2995 C CA . ILE A 1 362 ? -6.554 5.172 -20.972 1.00 90.88 362 ILE A CA 1
ATOM 2996 C C . ILE A 1 362 ? -6.989 5.158 -19.507 1.00 90.88 362 ILE A C 1
ATOM 2998 O O . ILE A 1 362 ? -6.380 5.771 -18.632 1.00 90.88 362 ILE A O 1
ATOM 3002 N N . ASN A 1 363 ? -8.059 4.424 -19.211 1.00 87.00 363 ASN A N 1
ATOM 3003 C CA . ASN A 1 363 ? -8.582 4.272 -17.856 1.00 87.00 363 ASN A CA 1
ATOM 3004 C C . ASN A 1 363 ? -8.255 2.875 -17.313 1.00 87.00 363 ASN A C 1
ATOM 3006 O O . ASN A 1 363 ? -9.156 2.088 -17.041 1.00 87.00 363 ASN A O 1
ATOM 3010 N N . ASP A 1 364 ? -6.973 2.533 -17.218 1.00 87.88 364 ASP A N 1
ATOM 3011 C CA . ASP A 1 364 ? -6.497 1.257 -16.673 1.00 87.88 364 ASP A CA 1
ATOM 3012 C C . ASP A 1 364 ? -5.314 1.495 -15.727 1.00 87.88 364 ASP A C 1
ATOM 3014 O O . ASP A 1 364 ? -4.355 2.171 -16.093 1.00 87.88 364 ASP A O 1
ATOM 3018 N N . ARG A 1 365 ? -5.377 0.970 -14.497 1.00 83.69 365 ARG A N 1
ATOM 3019 C CA . ARG A 1 365 ? -4.369 1.249 -13.457 1.00 83.69 365 ARG A CA 1
ATOM 3020 C C . ARG A 1 365 ? -2.969 0.741 -13.832 1.00 83.69 365 ARG A C 1
ATOM 3022 O O . ARG A 1 365 ? -1.984 1.339 -13.405 1.00 83.69 365 ARG A O 1
ATOM 3029 N N . VAL A 1 366 ? -2.875 -0.341 -14.606 1.00 88.19 366 VAL A N 1
ATOM 3030 C CA . VAL A 1 366 ? -1.600 -0.944 -15.009 1.00 88.19 366 VAL A CA 1
ATOM 3031 C C . VAL A 1 366 ? -1.096 -0.276 -16.282 1.00 88.19 366 VAL A C 1
ATOM 3033 O O . VAL A 1 366 ? 0.003 0.277 -16.285 1.00 88.19 366 VAL A O 1
ATOM 3036 N N . LEU A 1 367 ? -1.918 -0.236 -17.335 1.00 92.12 367 LEU A N 1
ATOM 3037 C CA . LEU A 1 367 ? -1.496 0.267 -18.647 1.00 92.12 367 LEU A CA 1
ATOM 3038 C C . LEU A 1 367 ? -1.219 1.776 -18.654 1.00 92.12 367 LEU A C 1
ATOM 3040 O O . LEU A 1 367 ? -0.417 2.245 -19.461 1.00 92.12 367 LEU A O 1
ATOM 3044 N N . ARG A 1 368 ? -1.804 2.546 -17.724 1.00 92.00 368 ARG A N 1
ATOM 3045 C CA . ARG A 1 368 ? -1.479 3.973 -17.542 1.00 92.00 368 ARG A CA 1
ATOM 3046 C C . ARG A 1 368 ? -0.013 4.238 -17.208 1.00 92.00 368 ARG A C 1
ATOM 3048 O O . ARG A 1 368 ? 0.446 5.342 -17.484 1.00 92.00 368 ARG A O 1
ATOM 3055 N N . LYS A 1 369 ? 0.708 3.260 -16.640 1.00 92.38 369 LYS A N 1
ATOM 3056 C CA . LYS A 1 369 ? 2.156 3.359 -16.388 1.00 92.38 369 LYS A CA 1
ATOM 3057 C C . LYS A 1 369 ? 2.956 3.423 -17.701 1.00 92.38 369 LYS A C 1
ATOM 3059 O O . LYS A 1 369 ? 4.025 4.029 -17.733 1.00 92.38 369 LYS A O 1
ATOM 3064 N N . TYR A 1 370 ? 2.447 2.789 -18.761 1.00 94.81 370 TYR A N 1
ATOM 3065 C CA . TYR A 1 370 ? 3.161 2.552 -20.023 1.00 94.81 370 TYR A CA 1
ATOM 3066 C C . TYR A 1 370 ? 2.671 3.462 -21.152 1.00 94.81 370 TYR A C 1
ATOM 3068 O O . TYR A 1 370 ? 3.471 3.959 -21.938 1.00 94.81 370 TYR A O 1
ATOM 3076 N N . CYS A 1 371 ? 1.358 3.684 -21.234 1.00 95.75 371 CYS A N 1
ATOM 3077 C CA . CYS A 1 371 ? 0.734 4.389 -22.346 1.00 95.75 371 CYS A CA 1
ATOM 3078 C C . CYS A 1 371 ? 1.180 5.854 -22.432 1.00 95.75 371 CYS A C 1
ATOM 3080 O O . CYS A 1 371 ? 1.031 6.617 -21.478 1.00 95.75 371 CYS A O 1
ATOM 3082 N N . TYR A 1 372 ? 1.627 6.258 -23.618 1.00 96.25 372 TYR A N 1
ATOM 3083 C CA . TYR A 1 372 ? 1.732 7.658 -24.011 1.00 96.25 372 TYR A CA 1
ATOM 3084 C C . TYR A 1 372 ? 0.678 7.943 -25.075 1.00 96.25 372 TYR A C 1
ATOM 3086 O O . TYR A 1 372 ? 0.709 7.357 -26.156 1.00 96.25 372 TYR A O 1
ATOM 3094 N N . CYS A 1 373 ? -0.288 8.793 -24.751 1.00 95.62 373 CYS A N 1
ATOM 3095 C CA . CYS A 1 373 ? -1.461 9.007 -25.577 1.00 95.62 373 CYS A CA 1
ATOM 3096 C C . CYS A 1 373 ? -1.108 9.653 -26.910 1.00 95.62 373 CYS A C 1
ATOM 3098 O O . CYS A 1 373 ? -0.401 10.661 -26.980 1.00 95.62 373 CYS A O 1
ATOM 3100 N N . ARG A 1 374 ? -1.681 9.098 -27.974 1.00 92.88 374 ARG A N 1
ATOM 3101 C CA . ARG A 1 374 ? -1.763 9.753 -29.272 1.00 92.88 374 ARG A CA 1
ATOM 3102 C C . ARG A 1 374 ? -2.558 11.039 -29.103 1.00 92.88 374 ARG A C 1
ATOM 3104 O O . ARG A 1 374 ? -3.599 11.042 -28.444 1.00 92.88 374 ARG A O 1
ATOM 3111 N N . LYS A 1 375 ? -2.075 12.144 -29.683 1.00 78.50 375 LYS A N 1
ATOM 3112 C CA . LYS A 1 375 ? -2.921 13.331 -29.837 1.00 78.50 375 LYS A CA 1
ATOM 3113 C C . LYS A 1 375 ? -4.137 12.867 -30.632 1.00 78.50 375 LYS A C 1
ATOM 3115 O O . LYS A 1 375 ? -3.976 12.429 -31.769 1.00 78.50 375 LYS A O 1
ATOM 3120 N N . ILE A 1 376 ? -5.324 12.909 -30.029 1.00 58.88 376 ILE A N 1
ATOM 3121 C CA . ILE A 1 376 ? -6.560 12.736 -30.785 1.00 58.88 376 ILE A CA 1
ATOM 3122 C C . ILE A 1 376 ? -6.561 13.906 -31.763 1.00 58.88 376 ILE A C 1
ATOM 3124 O O . ILE A 1 376 ? -6.744 15.055 -31.361 1.00 58.88 376 ILE A O 1
ATOM 3128 N N . ILE A 1 377 ? -6.273 13.637 -33.036 1.00 46.16 377 ILE A N 1
ATOM 3129 C CA . ILE A 1 377 ? -6.664 14.555 -34.094 1.00 46.16 377 ILE A CA 1
ATOM 3130 C C . ILE A 1 377 ? -8.184 14.492 -34.043 1.00 46.16 377 ILE A C 1
ATOM 3132 O O . ILE A 1 377 ? -8.788 13.555 -34.557 1.00 46.16 377 ILE A O 1
ATOM 3136 N N . HIS A 1 378 ? -8.805 15.431 -33.332 1.00 40.06 378 HIS A N 1
ATOM 3137 C CA . HIS A 1 378 ? -10.193 15.747 -33.601 1.00 40.06 378 HIS A CA 1
ATOM 3138 C C . HIS A 1 378 ? -10.198 16.227 -35.051 1.00 40.06 378 HIS A C 1
ATOM 3140 O O . HIS A 1 378 ? -9.818 17.364 -35.336 1.00 40.06 378 HIS A O 1
ATOM 3146 N N . SER A 1 379 ? -10.516 15.323 -35.980 1.00 31.30 379 SER A N 1
ATOM 3147 C CA . SER A 1 379 ? -11.018 15.728 -37.283 1.00 31.30 379 SER A CA 1
ATOM 3148 C C . SER A 1 379 ? -12.202 16.639 -36.985 1.00 31.30 379 SER A C 1
ATOM 3150 O O . SER A 1 379 ? -13.140 16.209 -36.309 1.00 31.30 379 SER A O 1
ATOM 3152 N N . ARG A 1 380 ? -12.044 17.910 -37.351 1.00 34.75 380 ARG A N 1
ATOM 3153 C CA . ARG A 1 380 ? -13.073 18.940 -37.223 1.00 34.75 380 ARG A CA 1
ATOM 3154 C C . ARG A 1 380 ? -14.385 18.494 -37.842 1.00 34.75 380 ARG A C 1
ATOM 3156 O O . ARG A 1 380 ? -14.318 17.773 -38.863 1.00 34.75 380 ARG A O 1
#